Protein AF-0000000068948670 (afdb_homodimer)

Solvent-accessible surface area (backbone atoms only — not comparable to full-atom values): 23438 Å² total; per-residue (Å²): 122,78,66,59,39,59,61,48,77,44,79,46,78,51,94,93,46,71,38,51,23,45,33,16,31,15,79,63,49,77,49,76,53,38,42,29,32,40,40,34,37,46,57,29,36,70,20,63,66,50,49,35,51,35,33,51,48,3,68,47,53,24,38,22,39,30,56,39,81,49,37,90,84,42,66,81,41,65,45,60,82,52,69,70,34,36,55,48,20,53,52,51,56,72,67,54,55,67,70,59,45,52,52,51,49,46,49,49,49,52,50,48,29,69,75,38,42,29,58,37,34,30,23,38,11,32,32,57,10,4,27,50,13,50,49,34,28,31,69,64,64,38,47,26,22,33,21,30,45,32,50,65,40,61,81,48,45,76,45,42,78,52,44,83,47,32,33,41,38,40,38,26,61,59,13,80,88,51,42,71,67,40,53,49,47,46,53,59,47,43,58,90,45,70,65,56,44,78,46,72,33,77,86,16,27,61,57,19,68,38,57,89,43,92,40,39,24,55,65,52,30,28,28,50,51,9,51,47,33,37,49,48,51,72,64,87,124,77,65,58,37,58,61,48,76,44,79,46,79,53,96,93,48,72,38,50,24,44,33,16,31,14,79,66,48,77,48,76,54,36,42,28,33,41,39,34,36,44,57,32,37,71,17,66,67,51,50,35,52,34,33,52,48,3,67,48,53,25,38,23,38,29,54,40,82,50,38,90,86,42,66,81,41,64,44,60,84,53,71,69,35,35,56,48,19,52,52,51,56,70,67,56,56,66,69,60,45,52,52,50,50,46,48,49,49,52,51,48,30,69,76,40,42,29,59,37,34,28,24,37,12,32,31,57,10,4,28,50,13,52,48,34,29,30,70,63,64,38,49,24,22,32,21,30,46,33,50,64,40,61,79,47,45,74,47,43,78,52,44,84,47,32,33,42,39,39,39,26,63,59,14,80,86,51,40,73,66,40,54,49,47,46,52,60,48,42,59,90,46,71,66,56,44,78,47,71,33,76,87,16,26,63,57,19,71,38,58,89,42,93,40,39,23,54,65,52,30,27,26,50,51,9,49,47,34,38,49,47,50,70,64,87

Foldseek 3Di:
DPLFFPKDWDWQQDPVGIAIKIKGAASVGFDAQAEAEEEEEALFWCAPQVNVVCRVVNPVGHIYIYTGLLCVPDGRGGAACDDPSVVVSVVSLVVGDLVVSLVVSLSRLVVSCVVRNHDFYAYEYAACSLLSRLLNQLVVSGQEYEREQHAPVLVVLVSLVSHQHAYAYEEECAAPSQHPVSLVSNCVSNPPRPNYHYDYHDQAYRPCLGPSDPRPDVVSNVVSVVVVVVSVVVRD/DPLFFPKDWDWQQDPVGIAIKIKGAASVAFDAQAEAEEEEEALFWCAPQVNVVCRVVNPVGHTYIYTGLLCVPDGRGGAACDDPSVVVSVVSLVVGDLVVSLVVSLSRLVVSCVVRNHDFYAYEYAACSLLSRLLNQLVVSGQEYEREQHAPVLVVLVSLVSGQHAYAYEEECAAPSQHPVSLVSNCVSNPPRPNYHYDYHDQAYRPCLGPSDPRPDPVSNVVSVVVVVVSVVVRD

Secondary structure (DSSP, 8-state):
-----EEEEEEEEETTEEEEEEEEE-TT-PPTT--EEEEE--TTBS-HHHHHHHHHHHHTT-EEEEE-TTTTTSTT-B--SSHHHHHHHHHHHHH--HHHHHHHHHHHHHHHHHHH--SSEEEEEETHHHHHHHHHHHTT--SEEEEES-TTGGG-GGGGGG--S-EEEEEETT-TTS-HHHHHHHHHHHTT-TTEEEEEETT--TTTT-TTSTT--HHHHHHHHHHHHHHHHHH-/-----EEEEEEEEETTEEEEEEEEE-TT-PPTT--EEEEE--TTBS-HHHHHHHHHHHHTT-EEEEE-TTTTTSTT-B--SSHHHHHHHHHHHHH--HHHHHHHHHHHHHHHHHHH--SSEEEEEETHHHHHHHHHHHTT--SEEEEES-TTGGG-GGGGGG--S-EEEEEETT-TTS-HHHHHHHHHHHTT-TTEEEEEETT--TTTT-TTSTT--HHHHHHHHHHHHHHHHHH-

InterPro domains:
  IPR002925 Dienelactone hydrolase [PF01738] (19-235)
  IPR029058 Alpha/Beta hydrolase fold [G3DSA:3.40.50.1820] (7-234)
  IPR029058 Alpha/Beta hydrolase fold [SSF53474] (7-234)
  IPR051049 Dienelactone hydrolase-like enzyme [PTHR46623] (8-234)

Radius of gyration: 22.26 Å; Cα contacts (8 Å, |Δi|>4): 1133; chains: 2; bounding box: 42×66×53 Å

Sequence (472 aa):
MTAIPDSQWIRVDTAAGSFDAYLSLPPAGVQPGAPGIVLLQEIFGVNEHIRAVADQYAADGYAVLAPDVFWRQAPRVQLGYEGDDMARGMALRKAVDVTAALDDIAATVQVLRQHTGAGKVAAVGYCFGGLLSYLSAARGLVDAAVPYYGGGIQNQLQEAANIRVPVQFHYGALDAHIPPEAVQGVRDAMAGKPGSEIYVYQGADHGFNCWARGSYHQPSAALAHGRALVFLSEALMTAIPDSQWIRVDTAAGSFDAYLSLPPAGVQPGAPGIVLLQEIFGVNEHIRAVADQYAADGYAVLAPDVFWRQAPRVQLGYEGDDMARGMALRKAVDVTAALDDIAATVQVLRQHTGAGKVAAVGYCFGGLLSYLSAARGLVDAAVPYYGGGIQNQLQEAANIRVPVQFHYGALDAHIPPEAVQGVRDAMAGKPGSEIYVYQGADHGFNCWARGSYHQPSAALAHGRALVFLSEAL

Organism: Cupriavidus necator (strain ATCC 17699 / DSM 428 / KCTC 22496 / NCIMB 10442 / H16 / Stanier 337) (NCBI:txid381666)

pLDDT: mean 96.25, std 7.57, range [29.34, 99.0]

Nearest PDB structures (foldseek):
  1ggv-assembly1_A  TM=9.373E-01  e=2.024E-24  Pseudomonas putida
  1zi9-assembly1_A  TM=9.359E-01  e=4.806E-24  Pseudomonas putida
  1zix-assembly1_A  TM=9.368E-01  e=6.961E-24  Pseudomonas putida
  4u2g-assembly1_A  TM=9.378E-01  e=8.231E-23  Pseudomonas knackmussii
  4u2e-assembly1_A  TM=9.375E-01  e=1.349E-22  Pseudomonas knackmussii

Structure (mmCIF, N/CA/C/O backbone):
data_AF-0000000068948670-model_v1
#
loop_
_entity.id
_entity.type
_entity.pdbx_description
1 polymer 'Dienelactone hydrolase family protein'
#
loop_
_atom_site.group_PDB
_atom_site.id
_atom_site.type_symbol
_atom_site.label_atom_id
_atom_site.label_alt_id
_atom_site.label_comp_id
_atom_site.label_asym_id
_atom_site.label_entity_id
_atom_site.label_seq_id
_atom_site.pdbx_PDB_ins_code
_atom_site.Cartn_x
_atom_site.Cartn_y
_atom_site.Cartn_z
_atom_site.occupancy
_atom_site.B_iso_or_equiv
_atom_site.auth_seq_id
_atom_site.auth_comp_id
_atom_site.auth_asym_id
_atom_site.auth_atom_id
_atom_site.pdbx_PDB_model_num
ATOM 1 N N . MET A 1 1 ? 5.758 -14.031 14.469 1 29.34 1 MET A N 1
ATOM 2 C CA . MET A 1 1 ? 5.523 -12.609 14.719 1 29.34 1 MET A CA 1
ATOM 3 C C . MET A 1 1 ? 5.242 -11.867 13.414 1 29.34 1 MET A C 1
ATOM 5 O O . MET A 1 1 ? 6.02 -11.969 12.461 1 29.34 1 MET A O 1
ATOM 9 N N . THR A 1 2 ? 4.059 -11.719 13.031 1 41.28 2 THR A N 1
ATOM 10 C CA . THR A 1 2 ? 3.709 -11.047 11.789 1 41.28 2 THR A CA 1
ATOM 11 C C . THR A 1 2 ? 4.684 -9.906 11.5 1 41.28 2 THR A C 1
ATOM 13 O O . THR A 1 2 ? 4.977 -9.094 12.375 1 41.28 2 THR A O 1
ATOM 16 N N . ALA A 1 3 ? 5.621 -10.102 10.648 1 48.97 3 ALA A N 1
ATOM 17 C CA . ALA A 1 3 ? 6.699 -9.148 10.391 1 48.97 3 ALA A CA 1
ATOM 18 C C . ALA A 1 3 ? 6.168 -7.719 10.336 1 48.97 3 ALA A C 1
ATOM 20 O O . ALA A 1 3 ? 5.668 -7.27 9.305 1 48.97 3 ALA A O 1
ATOM 21 N N . ILE A 1 4 ? 5.535 -7.293 11.484 1 60.22 4 ILE A N 1
ATOM 22 C CA . ILE A 1 4 ? 5.074 -5.949 11.805 1 60.22 4 ILE A CA 1
ATOM 23 C C . ILE A 1 4 ? 6.25 -4.977 11.773 1 60.22 4 ILE A C 1
ATOM 25 O O . ILE A 1 4 ? 7.336 -5.293 12.273 1 60.22 4 ILE A O 1
ATOM 29 N N . PRO A 1 5 ? 6.074 -3.941 10.922 1 70.56 5 PRO A N 1
ATOM 30 C CA . PRO A 1 5 ? 7.094 -2.896 11.031 1 70.56 5 PRO A CA 1
ATOM 31 C C . PRO A 1 5 ? 7.543 -2.654 12.477 1 70.56 5 PRO A C 1
ATOM 33 O O . PRO A 1 5 ? 6.77 -2.879 13.406 1 70.56 5 PRO A O 1
ATOM 36 N N . ASP A 1 6 ? 8.82 -2.566 12.648 1 86.5 6 ASP A N 1
ATOM 37 C CA . ASP A 1 6 ? 9.375 -2.121 13.93 1 86.5 6 ASP A CA 1
ATOM 38 C C . ASP A 1 6 ? 8.898 -0.709 14.266 1 86.5 6 ASP A C 1
ATOM 40 O O . ASP A 1 6 ? 9.352 0.264 13.656 1 86.5 6 ASP A O 1
ATOM 44 N N . SER A 1 7 ? 7.895 -0.679 15.18 1 94.69 7 SER A N 1
ATOM 45 C CA . SER A 1 7 ? 7.309 0.62 15.492 1 94.69 7 SER A CA 1
ATOM 46 C C . SER A 1 7 ? 7.422 0.934 16.984 1 94.69 7 SER A C 1
ATOM 48 O O . SER A 1 7 ? 7.379 0.029 17.812 1 94.69 7 SER A O 1
ATOM 50 N N . GLN A 1 8 ? 7.738 2.172 17.312 1 96.38 8 GLN A N 1
ATOM 51 C CA . GLN A 1 8 ? 7.84 2.635 18.703 1 96.38 8 GLN A CA 1
ATOM 52 C C . GLN A 1 8 ? 7.605 4.141 18.797 1 96.38 8 GLN A C 1
ATOM 54 O O . GLN A 1 8 ? 7.781 4.863 17.812 1 96.38 8 GLN A O 1
ATOM 59 N N . TRP A 1 9 ? 7.176 4.578 19.984 1 97.88 9 TRP A N 1
ATOM 60 C CA . TRP A 1 9 ? 7.176 6.012 20.266 1 97.88 9 TRP A CA 1
ATOM 61 C C . TRP A 1 9 ? 8.586 6.504 20.594 1 97.88 9 TRP A C 1
ATOM 63 O O . TRP A 1 9 ? 9.328 5.84 21.312 1 97.88 9 TRP A O 1
ATOM 73 N N . ILE A 1 10 ? 8.938 7.621 20.031 1 98.06 10 ILE A N 1
ATOM 74 C CA . ILE A 1 10 ? 10.195 8.273 20.375 1 98.06 10 ILE A CA 1
ATOM 75 C C . ILE A 1 10 ? 9.938 9.719 20.781 1 98.06 10 ILE A C 1
ATOM 77 O O . ILE A 1 10 ? 8.836 10.234 20.594 1 98.06 10 ILE A O 1
ATOM 81 N N . ARG A 1 11 ? 10.961 10.367 21.359 1 97.88 11 ARG A N 1
ATOM 82 C CA . ARG A 1 11 ? 10.844 11.75 21.797 1 97.88 11 ARG A CA 1
ATOM 83 C C . ARG A 1 11 ? 11.477 12.703 20.781 1 97.88 11 ARG A C 1
ATOM 85 O O . ARG A 1 11 ? 12.562 12.43 20.266 1 97.88 11 ARG A O 1
ATOM 92 N N . VAL A 1 12 ? 10.789 13.711 20.453 1 98.5 12 VAL A N 1
ATOM 93 C CA . VAL A 1 12 ? 11.312 14.812 19.656 1 98.5 12 VAL A CA 1
ATOM 94 C C . VAL A 1 12 ? 11.539 16.031 20.547 1 98.5 12 VAL A C 1
ATOM 96 O O . VAL A 1 12 ? 10.586 16.562 21.141 1 98.5 12 VAL A O 1
ATOM 99 N N . ASP A 1 13 ? 12.75 16.484 20.625 1 97.12 13 ASP A N 1
ATOM 100 C CA . ASP A 1 13 ? 13.102 17.625 21.484 1 97.12 13 ASP A CA 1
ATOM 101 C C . ASP A 1 13 ? 13.211 18.906 20.672 1 97.12 13 ASP A C 1
ATOM 103 O O . ASP A 1 13 ? 13.852 18.922 19.609 1 97.12 13 ASP A O 1
ATOM 107 N N . THR A 1 14 ? 12.508 19.906 21.156 1 95.5 14 THR A N 1
ATOM 108 C CA . THR A 1 14 ? 12.617 21.25 20.562 1 95.5 14 THR A CA 1
ATOM 109 C C . THR A 1 14 ? 12.844 22.297 21.641 1 95.5 14 THR A C 1
ATOM 111 O O . THR A 1 14 ? 12.805 21.984 22.844 1 95.5 14 THR A O 1
ATOM 114 N N . ALA A 1 15 ? 13.109 23.547 21.266 1 93.5 15 ALA A N 1
ATOM 115 C CA . ALA A 1 15 ? 13.258 24.656 22.219 1 93.5 15 ALA A CA 1
ATOM 116 C C . ALA A 1 15 ? 11.945 24.938 22.938 1 93.5 15 ALA A C 1
ATOM 118 O O . ALA A 1 15 ? 11.945 25.375 24.094 1 93.5 15 ALA A O 1
ATOM 119 N N . ALA A 1 16 ? 10.891 24.656 22.281 1 94.25 16 ALA A N 1
ATOM 120 C CA . ALA A 1 16 ? 9.57 24.953 22.828 1 94.25 16 ALA A CA 1
ATOM 121 C C . ALA A 1 16 ? 9.078 23.828 23.734 1 94.25 16 ALA A C 1
ATOM 123 O O . ALA A 1 16 ? 8.039 23.953 24.391 1 94.25 16 ALA A O 1
ATOM 124 N N . GLY A 1 17 ? 9.828 22.719 23.828 1 96.06 17 GLY A N 1
ATOM 125 C CA . GLY A 1 17 ? 9.43 21.547 24.594 1 96.06 17 GLY A CA 1
ATOM 126 C C . GLY A 1 17 ? 9.648 20.25 23.828 1 96.06 17 GLY A C 1
ATOM 127 O O . GLY A 1 17 ? 10.188 20.25 22.734 1 96.06 17 GLY A O 1
ATOM 128 N N . SER A 1 18 ? 9.273 19.141 24.516 1 97.88 18 SER A N 1
ATOM 129 C CA . SER A 1 18 ? 9.43 17.828 23.922 1 97.88 18 SER A CA 1
ATOM 130 C C . SER A 1 18 ? 8.078 17.156 23.703 1 97.88 18 SER A C 1
ATOM 132 O O . SER A 1 18 ? 7.145 17.359 24.484 1 97.88 18 SER A O 1
ATOM 134 N N . PHE A 1 19 ? 8.016 16.453 22.641 1 98.69 19 PHE A N 1
ATOM 135 C CA . PHE A 1 19 ? 6.789 15.727 22.375 1 98.69 19 PHE A CA 1
ATOM 136 C C . PHE A 1 19 ? 7.094 14.352 21.781 1 98.69 19 PHE A C 1
ATOM 138 O O . PHE A 1 19 ? 8.219 14.078 21.375 1 98.69 19 PHE A O 1
ATOM 145 N N . ASP A 1 20 ? 6.137 13.477 21.844 1 98.75 20 ASP A N 1
ATOM 146 C CA . ASP A 1 20 ? 6.277 12.117 21.328 1 98.75 20 ASP A CA 1
ATOM 147 C C . ASP A 1 20 ? 5.898 12.039 19.859 1 98.75 20 ASP A C 1
ATOM 149 O O . ASP A 1 20 ? 5.082 12.836 19.375 1 98.75 20 ASP A O 1
ATOM 153 N N . ALA A 1 21 ? 6.531 11.156 19.172 1 98.81 21 ALA A N 1
ATOM 154 C CA . ALA A 1 21 ? 6.223 10.82 17.781 1 98.81 21 ALA A CA 1
ATOM 155 C C . ALA A 1 21 ? 6.281 9.312 17.562 1 98.81 21 ALA A C 1
ATOM 157 O O . ALA A 1 21 ? 7.133 8.625 18.125 1 98.81 21 ALA A O 1
ATOM 158 N N . TYR A 1 22 ? 5.332 8.773 16.859 1 98.62 22 TYR A N 1
ATOM 159 C CA . TYR A 1 22 ? 5.281 7.355 16.531 1 98.62 22 TYR A CA 1
ATOM 160 C C . TYR A 1 22 ? 6.184 7.031 15.344 1 98.62 22 TYR A C 1
ATOM 162 O O . TYR A 1 22 ? 5.934 7.488 14.227 1 98.62 22 TYR A O 1
ATOM 170 N N . LEU A 1 23 ? 7.246 6.293 15.57 1 97.75 23 LEU A N 1
ATOM 171 C CA . LEU A 1 23 ? 8.203 5.875 14.555 1 97.75 23 LEU A CA 1
ATOM 172 C C . LEU A 1 23 ? 7.883 4.473 14.047 1 97.75 23 LEU A C 1
ATOM 174 O O . LEU A 1 23 ? 7.695 3.549 14.844 1 97.75 23 LEU A O 1
ATOM 178 N N . SER A 1 24 ? 7.711 4.309 12.797 1 96.88 24 SER A N 1
ATOM 179 C CA . SER A 1 24 ? 7.582 3.012 12.141 1 96.88 24 SER A CA 1
ATOM 180 C C . SER A 1 24 ? 8.688 2.801 11.109 1 96.88 24 SER A C 1
ATOM 182 O O . SER A 1 24 ? 8.82 3.584 10.164 1 96.88 24 SER A O 1
ATOM 184 N N . LEU A 1 25 ? 9.477 1.793 11.273 1 96.19 25 LEU A N 1
ATOM 185 C CA . LEU A 1 25 ? 10.625 1.535 10.414 1 96.19 25 LEU A CA 1
ATOM 186 C C . LEU A 1 25 ? 10.344 0.376 9.461 1 96.19 25 LEU A C 1
ATOM 188 O O . LEU A 1 25 ? 9.586 -0.537 9.805 1 96.19 25 LEU A O 1
ATOM 192 N N . PRO A 1 26 ? 10.953 0.432 8.227 1 94.94 26 PRO A N 1
ATOM 193 C CA . PRO A 1 26 ? 10.75 -0.648 7.258 1 94.94 26 PRO A CA 1
ATOM 194 C C . PRO A 1 26 ? 11.289 -1.99 7.746 1 94.94 26 PRO A C 1
ATOM 196 O O . PRO A 1 26 ? 12.289 -2.029 8.469 1 94.94 26 PRO A O 1
ATOM 199 N N . PRO A 1 27 ? 10.68 -3.072 7.297 1 93.81 27 PRO A N 1
ATOM 200 C CA . PRO A 1 27 ? 11.133 -4.398 7.719 1 93.81 27 PRO A CA 1
ATOM 201 C C . PRO A 1 27 ? 12.562 -4.699 7.27 1 93.81 27 PRO A C 1
ATOM 203 O O . PRO A 1 27 ? 13.281 -5.453 7.934 1 93.81 27 PRO A O 1
ATOM 206 N N . ALA A 1 28 ? 13 -4.113 6.141 1 92.12 28 ALA A N 1
ATOM 207 C CA . ALA A 1 28 ? 14.352 -4.34 5.625 1 92.12 28 ALA A CA 1
ATOM 208 C C . ALA A 1 28 ? 15.375 -3.502 6.387 1 92.12 28 ALA A C 1
ATOM 210 O O . ALA A 1 28 ? 16.578 -3.578 6.113 1 92.12 28 ALA A O 1
ATOM 211 N N . GLY A 1 29 ? 14.891 -2.719 7.371 1 90.88 29 GLY A N 1
ATOM 212 C CA . GLY A 1 29 ? 15.766 -1.749 8.023 1 90.88 29 GLY A CA 1
ATOM 213 C C . GLY A 1 29 ? 15.891 -0.449 7.246 1 90.88 29 GLY A C 1
ATOM 214 O O . GLY A 1 29 ? 15.289 -0.293 6.184 1 90.88 29 GLY A O 1
ATOM 215 N N . VAL A 1 30 ? 16.578 0.47 7.883 1 88.56 30 VAL A N 1
ATOM 216 C CA . VAL A 1 30 ? 16.734 1.775 7.254 1 88.56 30 VAL A CA 1
ATOM 217 C C . VAL A 1 30 ? 17.984 1.76 6.359 1 88.56 30 VAL A C 1
ATOM 219 O O . VAL A 1 30 ? 19.016 1.207 6.73 1 88.56 30 VAL A O 1
ATOM 222 N N . GLN A 1 31 ? 17.781 2.125 5.156 1 83.31 31 GLN A N 1
ATOM 223 C CA . GLN A 1 31 ? 18.891 2.299 4.23 1 83.31 31 GLN A CA 1
ATOM 224 C C . GLN A 1 31 ? 19.281 3.771 4.094 1 83.31 31 GLN A C 1
ATOM 226 O O . GLN A 1 31 ? 18.406 4.633 3.959 1 83.31 31 GLN A O 1
ATOM 231 N N . PRO A 1 32 ? 20.516 4.031 4.18 1 83.69 32 PRO A N 1
ATOM 232 C CA . PRO A 1 32 ? 20.922 5.43 4.012 1 83.69 32 PRO A CA 1
ATOM 233 C C . PRO A 1 32 ? 20.422 6.035 2.703 1 83.69 32 PRO A C 1
ATOM 235 O O . PRO A 1 32 ? 20.453 5.379 1.66 1 83.69 32 PRO A O 1
ATOM 238 N N . GLY A 1 33 ? 19.891 7.223 2.826 1 88.75 33 GLY A N 1
ATOM 239 C CA . GLY A 1 33 ? 19.422 7.926 1.642 1 88.75 33 GLY A CA 1
ATOM 240 C C . GLY A 1 33 ? 18 7.574 1.255 1 88.75 33 GLY A C 1
ATOM 241 O O . GLY A 1 33 ? 17.406 8.211 0.381 1 88.75 33 GLY A O 1
ATOM 242 N N . ALA A 1 34 ? 17.469 6.473 1.897 1 89.62 34 ALA A N 1
ATOM 243 C CA . ALA A 1 34 ? 16.094 6.102 1.595 1 89.62 34 ALA A CA 1
ATOM 244 C C . ALA A 1 34 ? 15.117 7.203 2.021 1 89.62 34 ALA A C 1
ATOM 246 O O . ALA A 1 34 ? 15.383 7.934 2.979 1 89.62 34 ALA A O 1
ATOM 247 N N . PRO A 1 35 ? 14.102 7.398 1.278 1 93.75 35 PRO A N 1
ATOM 248 C CA . PRO A 1 35 ? 13.164 8.469 1.614 1 93.75 35 PRO A CA 1
ATOM 249 C C . PRO A 1 35 ? 12.406 8.203 2.91 1 93.75 35 PRO A C 1
ATOM 251 O O . PRO A 1 35 ? 12.281 7.051 3.334 1 93.75 35 PRO A O 1
ATOM 254 N N . GLY A 1 36 ? 11.961 9.234 3.543 1 97.5 36 GLY A N 1
ATOM 255 C CA . GLY A 1 36 ? 11.125 9.156 4.73 1 97.5 36 GLY A CA 1
ATOM 256 C C . GLY A 1 36 ? 9.797 9.875 4.578 1 97.5 36 GLY A C 1
ATOM 257 O O . GLY A 1 36 ? 9.586 10.594 3.598 1 97.5 36 GLY A O 1
ATOM 258 N N . ILE A 1 37 ? 8.883 9.617 5.508 1 98.75 37 ILE A N 1
ATOM 259 C CA . ILE A 1 37 ? 7.57 10.258 5.535 1 98.75 37 ILE A CA 1
ATOM 260 C C . ILE A 1 37 ? 7.285 10.805 6.93 1 98.75 37 ILE A C 1
ATOM 262 O O . ILE A 1 37 ? 7.426 10.086 7.926 1 98.75 37 ILE A O 1
ATOM 266 N N . VAL A 1 38 ? 7.02 12.055 6.996 1 98.94 38 VAL A N 1
ATOM 267 C CA . VAL A 1 38 ? 6.332 12.594 8.164 1 98.94 38 VAL A CA 1
ATOM 268 C C . VAL A 1 38 ? 4.82 12.477 7.969 1 98.94 38 VAL A C 1
ATOM 270 O O . VAL A 1 38 ? 4.258 13.062 7.043 1 98.94 38 VAL A O 1
ATOM 273 N N . LEU A 1 39 ? 4.191 11.656 8.828 1 98.94 39 LEU A N 1
ATOM 274 C CA . LEU A 1 39 ? 2.764 11.383 8.719 1 98.94 39 LEU A CA 1
ATOM 275 C C . LEU A 1 39 ? 1.969 12.242 9.695 1 98.94 39 LEU A C 1
ATOM 277 O O . LEU A 1 39 ? 2.232 12.227 10.898 1 98.94 39 LEU A O 1
ATOM 281 N N . LEU A 1 40 ? 1.006 12.984 9.125 1 98.94 40 LEU A N 1
ATOM 282 C CA . LEU A 1 40 ? 0.313 13.992 9.922 1 98.94 40 LEU A CA 1
ATOM 283 C C . LEU A 1 40 ? -1.138 13.586 10.164 1 98.94 40 LEU A C 1
ATOM 285 O O . LEU A 1 40 ? -1.885 13.344 9.219 1 98.94 40 LEU A O 1
ATOM 289 N N . GLN A 1 41 ? -1.554 13.594 11.367 1 98.88 41 GLN A N 1
ATOM 290 C CA . GLN A 1 41 ? -2.799 13.047 11.898 1 98.88 41 GLN A CA 1
ATOM 291 C C . GLN A 1 41 ? -3.996 13.883 11.453 1 98.88 41 GLN A C 1
ATOM 293 O O . GLN A 1 41 ? -3.836 15.016 10.992 1 98.88 41 GLN A O 1
ATOM 298 N N . GLU A 1 42 ? -5.199 13.242 11.617 1 98.62 42 GLU A N 1
ATOM 299 C CA . GLU A 1 42 ? -6.449 13.992 11.68 1 98.62 42 GLU A CA 1
ATOM 300 C C . GLU A 1 42 ? -6.609 14.68 13.031 1 98.62 42 GLU A C 1
ATOM 302 O O . GLU A 1 42 ? -5.629 14.891 13.75 1 98.62 42 GLU A O 1
ATOM 307 N N . ILE A 1 43 ? -7.926 15.094 13.406 1 98.75 43 ILE A N 1
ATOM 308 C CA . ILE A 1 43 ? -8.148 15.812 14.648 1 98.75 43 ILE A CA 1
ATOM 309 C C . ILE A 1 43 ? -8.352 14.82 15.797 1 98.75 43 ILE A C 1
ATOM 311 O O . ILE A 1 43 ? -8.852 15.188 16.859 1 98.75 43 ILE A O 1
ATOM 315 N N . PHE A 1 44 ? -7.977 13.547 15.602 1 98.75 44 PHE A N 1
ATOM 316 C CA . PHE A 1 44 ? -8.289 12.508 16.578 1 98.75 44 PHE A CA 1
ATOM 317 C C . PHE A 1 44 ? -7.012 11.969 17.219 1 98.75 44 PHE A C 1
ATOM 319 O O . PHE A 1 44 ? -7.059 11.008 18 1 98.75 44 PHE A O 1
ATOM 326 N N . GLY A 1 45 ? -5.832 12.57 16.906 1 98.69 45 GLY A N 1
ATOM 327 C CA . GLY A 1 45 ? -4.559 12.141 17.469 1 98.69 45 GLY A CA 1
ATOM 328 C C . GLY A 1 45 ? -3.867 11.086 16.625 1 98.69 45 GLY A C 1
ATOM 329 O O . GLY A 1 45 ? -4.355 10.719 15.555 1 98.69 45 GLY A O 1
ATOM 330 N N . VAL A 1 46 ? -2.678 10.695 17.078 1 98.62 46 VAL A N 1
ATOM 331 C CA . VAL A 1 46 ? -1.985 9.555 16.484 1 98.62 46 VAL A CA 1
ATOM 332 C C . VAL A 1 46 ? -2.602 8.25 17 1 98.62 46 VAL A C 1
ATOM 334 O O . VAL A 1 46 ? -1.938 7.473 17.688 1 98.62 46 VAL A O 1
ATOM 337 N N . ASN A 1 47 ? -3.869 8.094 16.625 1 98.06 47 ASN A N 1
ATOM 338 C CA . ASN A 1 47 ? -4.648 6.961 17.125 1 98.06 47 ASN A CA 1
ATOM 339 C C . ASN A 1 47 ? -4.336 5.684 16.344 1 98.06 47 ASN A C 1
ATOM 341 O O . ASN A 1 47 ? -3.379 5.641 15.57 1 98.06 47 ASN A O 1
ATOM 345 N N . GLU A 1 48 ? -5.098 4.641 16.625 1 96.31 48 GLU A N 1
ATOM 346 C CA . GLU A 1 48 ? -4.836 3.322 16.062 1 96.31 48 GLU A CA 1
ATOM 347 C C . GLU A 1 48 ? -4.766 3.381 14.539 1 96.31 48 GLU A C 1
ATOM 349 O O . GLU A 1 48 ? -3.891 2.762 13.93 1 96.31 48 GLU A O 1
ATOM 354 N N . HIS A 1 49 ? -5.676 4.121 13.883 1 96.94 49 HIS A N 1
ATOM 355 C CA . HIS A 1 49 ? -5.699 4.199 12.422 1 96.94 49 HIS A CA 1
ATOM 356 C C . HIS A 1 49 ? -4.441 4.871 11.891 1 96.94 49 HIS A C 1
ATOM 358 O O . HIS A 1 49 ? -3.814 4.371 10.953 1 96.94 49 HIS A O 1
ATOM 364 N N . ILE A 1 50 ? -4.039 5.965 12.469 1 98.25 50 ILE A N 1
ATOM 365 C CA . ILE A 1 50 ? -2.859 6.684 12 1 98.25 50 ILE A CA 1
ATOM 366 C C . ILE A 1 50 ? -1.617 5.812 12.188 1 98.25 50 ILE A C 1
ATOM 368 O O . ILE A 1 50 ? -0.74 5.781 11.32 1 98.25 50 ILE A O 1
ATOM 372 N N . ARG A 1 51 ? -1.532 5.094 13.297 1 97.38 51 ARG A N 1
ATOM 373 C CA . ARG A 1 51 ? -0.398 4.199 13.508 1 97.38 51 ARG A CA 1
ATOM 374 C C . ARG A 1 51 ? -0.396 3.064 12.492 1 97.38 51 ARG A C 1
ATOM 376 O O . ARG A 1 51 ? 0.66 2.68 11.984 1 97.38 51 ARG A O 1
ATOM 383 N N . ALA A 1 52 ? -1.559 2.582 12.172 1 96.12 52 ALA A N 1
ATOM 384 C CA . ALA A 1 52 ? -1.652 1.544 11.148 1 96.12 52 ALA A CA 1
ATOM 385 C C . ALA A 1 52 ? -1.21 2.072 9.789 1 96.12 52 ALA A C 1
ATOM 387 O O . ALA A 1 52 ? -0.566 1.355 9.016 1 96.12 52 ALA A O 1
ATOM 388 N N . VAL A 1 53 ? -1.579 3.316 9.484 1 97.62 53 VAL A N 1
ATOM 389 C CA . VAL A 1 53 ? -1.172 3.939 8.227 1 97.62 53 VAL A CA 1
ATOM 390 C C . VAL A 1 53 ? 0.346 4.105 8.203 1 97.62 53 VAL A C 1
ATOM 392 O O . VAL A 1 53 ? 0.986 3.85 7.176 1 97.62 53 VAL A O 1
ATOM 395 N N . ALA A 1 54 ? 0.912 4.484 9.312 1 97.81 54 ALA A N 1
ATOM 396 C CA . ALA A 1 54 ? 2.367 4.574 9.398 1 97.81 54 ALA A CA 1
ATOM 397 C C . ALA A 1 54 ? 3.016 3.227 9.094 1 97.81 54 ALA A C 1
ATOM 399 O O . ALA A 1 54 ? 3.969 3.15 8.312 1 97.81 54 ALA A O 1
ATOM 400 N N . ASP A 1 55 ? 2.486 2.215 9.688 1 96.38 55 ASP A N 1
ATOM 401 C CA . ASP A 1 55 ? 3.021 0.871 9.5 1 96.38 55 ASP A CA 1
ATOM 402 C C . ASP A 1 55 ? 2.854 0.416 8.047 1 96.38 55 ASP A C 1
ATOM 404 O O . ASP A 1 55 ? 3.691 -0.318 7.523 1 96.38 55 ASP A O 1
ATOM 408 N N . GLN A 1 56 ? 1.809 0.832 7.488 1 96.19 56 GLN A N 1
ATOM 409 C CA . GLN A 1 56 ? 1.555 0.474 6.098 1 96.19 56 GLN A CA 1
ATOM 410 C C . GLN A 1 56 ? 2.604 1.086 5.172 1 96.19 56 GLN A C 1
ATOM 412 O O . GLN A 1 56 ? 3.145 0.402 4.301 1 96.19 56 GLN A O 1
ATOM 417 N N . TYR A 1 57 ? 2.895 2.365 5.324 1 97.38 57 TYR A N 1
ATOM 418 C CA . TYR A 1 57 ? 3.936 2.998 4.523 1 97.38 57 TYR A CA 1
ATOM 419 C C . TYR A 1 57 ? 5.305 2.408 4.84 1 97.38 57 TYR A C 1
ATOM 421 O O . TYR A 1 57 ? 6.156 2.289 3.957 1 97.38 57 TYR A O 1
ATOM 429 N N . ALA A 1 58 ? 5.527 2.061 6.09 1 96.5 58 ALA A N 1
ATOM 430 C CA . ALA A 1 58 ? 6.785 1.417 6.461 1 96.5 58 ALA A CA 1
ATOM 431 C C . ALA A 1 58 ? 6.941 0.074 5.754 1 96.5 58 ALA A C 1
ATOM 433 O O . ALA A 1 58 ? 8.047 -0.292 5.344 1 96.5 58 ALA A O 1
ATOM 434 N N . ALA A 1 59 ? 5.836 -0.625 5.602 1 95.44 59 ALA A N 1
ATOM 435 C CA . ALA A 1 59 ? 5.863 -1.906 4.898 1 95.44 59 ALA A CA 1
ATOM 436 C C . ALA A 1 59 ? 6.289 -1.728 3.445 1 95.44 59 ALA A C 1
ATOM 438 O O . ALA A 1 59 ? 6.797 -2.662 2.82 1 95.44 59 ALA A O 1
ATOM 439 N N . ASP A 1 60 ? 6.125 -0.534 2.914 1 95.94 60 ASP A N 1
ATOM 440 C CA . ASP A 1 60 ? 6.566 -0.213 1.562 1 95.94 60 ASP A CA 1
ATOM 441 C C . ASP A 1 60 ? 8.008 0.295 1.559 1 95.94 60 ASP A C 1
ATOM 443 O O . ASP A 1 60 ? 8.523 0.715 0.52 1 95.94 60 ASP A O 1
ATOM 447 N N . GLY A 1 61 ? 8.664 0.375 2.682 1 94.88 61 GLY A N 1
ATOM 448 C CA . GLY A 1 61 ? 10.086 0.665 2.752 1 94.88 61 GLY A CA 1
ATOM 449 C C . GLY A 1 61 ? 10.383 2.088 3.188 1 94.88 61 GLY A C 1
ATOM 450 O O . GLY A 1 61 ? 11.539 2.518 3.17 1 94.88 61 GLY A O 1
ATOM 451 N N . TYR A 1 62 ? 9.336 2.828 3.57 1 96.69 62 TYR A N 1
ATOM 452 C CA . TYR A 1 62 ? 9.562 4.188 4.055 1 96.69 62 TYR A CA 1
ATOM 453 C C . TYR A 1 62 ? 9.789 4.195 5.562 1 96.69 62 TYR A C 1
ATOM 455 O O . TYR A 1 62 ? 9.125 3.465 6.301 1 96.69 62 TYR A O 1
ATOM 463 N N . ALA A 1 63 ? 10.742 4.969 6.016 1 96.88 63 ALA A N 1
ATOM 464 C CA . ALA A 1 63 ? 10.75 5.332 7.43 1 96.88 63 ALA A CA 1
ATOM 465 C C . ALA A 1 63 ? 9.711 6.41 7.727 1 96.88 63 ALA A C 1
ATOM 467 O O . ALA A 1 63 ? 9.68 7.449 7.062 1 96.88 63 ALA A O 1
ATOM 468 N N . VAL A 1 64 ? 8.844 6.141 8.727 1 98.06 64 VAL A N 1
ATOM 469 C CA . VAL A 1 64 ? 7.711 7.031 8.953 1 98.06 64 VAL A CA 1
ATOM 470 C C . VAL A 1 64 ? 7.75 7.559 10.383 1 98.06 64 VAL A C 1
ATOM 472 O O . VAL A 1 64 ? 7.988 6.801 11.328 1 98.06 64 VAL A O 1
ATOM 475 N N . LEU A 1 65 ? 7.605 8.828 10.562 1 98.75 65 LEU A N 1
ATOM 476 C CA . LEU A 1 65 ? 7.492 9.453 11.875 1 98.75 65 LEU A CA 1
ATOM 477 C C . LEU A 1 65 ? 6.242 10.32 11.953 1 98.75 65 LEU A C 1
ATOM 479 O O . LEU A 1 65 ? 6.074 11.25 11.164 1 98.75 65 LEU A O 1
ATOM 483 N N . ALA A 1 66 ? 5.324 9.961 12.836 1 98.94 66 ALA A N 1
ATOM 484 C CA . ALA A 1 66 ? 4.074 10.695 13.047 1 98.94 66 ALA A CA 1
ATOM 485 C C . ALA A 1 66 ? 4.109 11.477 14.352 1 98.94 66 ALA A C 1
ATOM 487 O O . ALA A 1 66 ? 3.963 10.906 15.438 1 98.94 66 ALA A O 1
ATOM 488 N N . PRO A 1 67 ? 4.25 12.773 14.273 1 98.94 67 PRO A N 1
ATOM 489 C CA . PRO A 1 67 ? 4.316 13.562 15.5 1 98.94 67 PRO A CA 1
ATOM 490 C C . PRO A 1 67 ? 2.953 13.734 16.172 1 98.94 67 PRO A C 1
ATOM 492 O O . PRO A 1 67 ? 1.933 13.836 15.484 1 98.94 67 PRO A O 1
ATOM 495 N N . ASP A 1 68 ? 2.969 13.789 17.5 1 98.81 68 ASP A N 1
ATOM 496 C CA . ASP A 1 68 ? 1.8 14.18 18.281 1 98.81 68 ASP A CA 1
ATOM 497 C C . ASP A 1 68 ? 1.54 15.68 18.188 1 98.81 68 ASP A C 1
ATOM 499 O O . ASP A 1 68 ? 2.049 16.453 18.984 1 98.81 68 ASP A O 1
ATOM 503 N N . VAL A 1 69 ? 0.661 16.031 17.266 1 98.62 69 VAL A N 1
ATOM 504 C CA . VAL A 1 69 ? 0.421 17.438 16.969 1 98.62 69 VAL A CA 1
ATOM 505 C C . VAL A 1 69 ? -0.259 18.109 18.156 1 98.62 69 VAL A C 1
ATOM 507 O O . VAL A 1 69 ? -0.088 19.297 18.391 1 98.62 69 VAL A O 1
ATOM 510 N N . PHE A 1 70 ? -0.991 17.359 19 1 98.75 70 PHE A N 1
ATOM 511 C CA . PHE A 1 70 ? -1.793 17.922 20.078 1 98.75 70 PHE A CA 1
ATOM 512 C C . PHE A 1 70 ? -1.028 17.875 21.391 1 98.75 70 PHE A C 1
ATOM 514 O O . PHE A 1 70 ? -1.614 18.047 22.469 1 98.75 70 PHE A O 1
ATOM 521 N N . TRP A 1 71 ? 0.252 17.703 21.406 1 98.44 71 TRP A N 1
ATOM 522 C CA . TRP A 1 71 ? 1.042 17.391 22.594 1 98.44 71 TRP A CA 1
ATOM 523 C C . T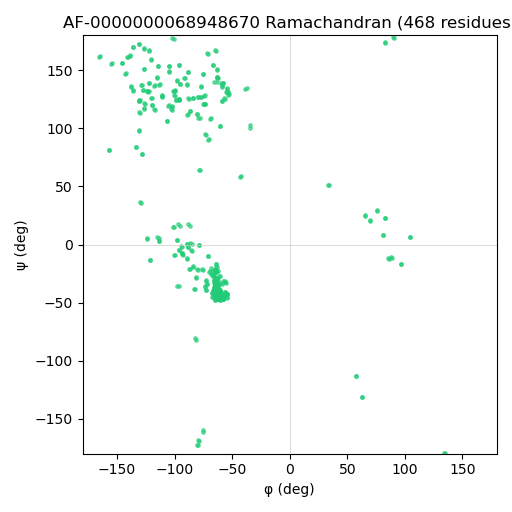RP A 1 71 ? 0.932 18.5 23.641 1 98.44 71 TRP A C 1
ATOM 525 O O . TRP A 1 71 ? 1.023 18.25 24.844 1 98.44 71 TRP A O 1
ATOM 535 N N . ARG A 1 72 ? 0.674 19.75 23.25 1 97.88 72 ARG A N 1
ATOM 536 C CA . ARG A 1 72 ? 0.593 20.859 24.203 1 97.88 72 ARG A CA 1
ATOM 537 C C . ARG A 1 72 ? -0.697 20.781 25 1 97.88 72 ARG A C 1
ATOM 539 O O . ARG A 1 72 ? -0.703 21.094 26.203 1 97.88 72 ARG A O 1
ATOM 546 N N . GLN A 1 73 ? -1.763 20.375 24.406 1 97.75 73 GLN A N 1
ATOM 547 C CA . GLN A 1 73 ? -3.076 20.375 25.031 1 97.75 73 GLN A CA 1
ATOM 548 C C . GLN A 1 73 ? -3.418 19.016 25.625 1 97.75 73 GLN A C 1
ATOM 550 O O . GLN A 1 73 ? -4.062 18.922 26.672 1 97.75 73 GLN A O 1
ATOM 555 N N . ALA A 1 74 ? -2.963 17.953 24.906 1 98.38 74 ALA A N 1
ATOM 556 C CA . ALA A 1 74 ? -3.359 16.609 25.281 1 98.38 74 ALA A CA 1
ATOM 557 C C . ALA A 1 74 ? -2.354 15.578 24.766 1 98.38 74 ALA A C 1
ATOM 559 O O . ALA A 1 74 ? -2.629 14.859 23.797 1 98.38 74 ALA A O 1
ATOM 560 N N . PRO A 1 75 ? -1.272 15.414 25.5 1 98.19 75 PRO A N 1
ATOM 561 C CA . PRO A 1 75 ? -0.216 14.516 25.031 1 98.19 75 PRO A CA 1
ATOM 562 C C . PRO A 1 75 ? -0.722 13.094 24.781 1 98.19 75 PRO A C 1
ATOM 564 O O . PRO A 1 75 ? -1.383 12.508 25.641 1 98.19 75 PRO A O 1
ATOM 567 N N . ARG A 1 76 ? -0.479 12.555 23.547 1 97.75 76 ARG A N 1
ATOM 568 C CA . ARG A 1 76 ? -0.726 11.188 23.125 1 97.75 76 ARG A CA 1
ATOM 569 C C . ARG A 1 76 ? -2.217 10.867 23.125 1 97.75 76 ARG A C 1
ATOM 571 O O . ARG A 1 76 ? -2.611 9.719 23.344 1 97.75 76 ARG A O 1
ATOM 578 N N . VAL A 1 77 ? -2.986 11.93 22.984 1 98.5 77 VAL A N 1
ATOM 579 C CA . VAL A 1 77 ? -4.43 11.719 22.938 1 98.5 77 VAL A CA 1
ATOM 580 C C . VAL A 1 77 ? -4.785 10.789 21.781 1 98.5 77 VAL A C 1
ATOM 582 O O . VAL A 1 77 ? -4.207 10.898 20.703 1 98.5 77 VAL A O 1
ATOM 585 N N . GLN A 1 78 ? -5.688 9.867 21.984 1 98.38 78 GLN A N 1
ATOM 586 C CA . GLN A 1 78 ? -6.277 8.977 20.984 1 98.38 78 GLN A CA 1
ATOM 587 C C . GLN A 1 78 ? -7.801 8.977 21.094 1 98.38 78 GLN A C 1
ATOM 589 O O . GLN A 1 78 ? -8.359 8.562 22.109 1 98.38 78 GLN A O 1
ATOM 594 N N . LEU A 1 79 ? -8.391 9.469 20.094 1 98.62 79 LEU A N 1
ATOM 595 C CA . LEU A 1 79 ? -9.844 9.633 20.094 1 98.62 79 LEU A CA 1
ATOM 596 C C . LEU A 1 79 ? -10.492 8.75 19.047 1 98.62 79 LEU A C 1
ATOM 598 O O . LEU A 1 79 ? -9.844 8.367 18.062 1 98.62 79 LEU A O 1
ATOM 602 N N . GLY A 1 80 ? -11.805 8.344 19.266 1 97.81 80 GLY A N 1
ATOM 603 C CA . GLY A 1 80 ? -12.656 7.773 18.234 1 97.81 80 GLY A CA 1
ATOM 604 C C . GLY A 1 80 ? -13.25 8.812 17.312 1 97.81 80 GLY A C 1
ATOM 605 O O . GLY A 1 80 ? -12.852 9.984 17.328 1 97.81 80 GLY A O 1
ATOM 606 N N . TYR A 1 81 ? -14.172 8.453 16.516 1 97.31 81 TYR A N 1
ATOM 607 C CA . TYR A 1 81 ? -14.539 9.305 15.391 1 97.31 81 TYR A CA 1
ATOM 608 C C . TYR A 1 81 ? -15.953 9.852 15.57 1 97.31 81 TYR A C 1
ATOM 610 O O . TYR A 1 81 ? -16.453 10.562 14.695 1 97.31 81 TYR A O 1
ATOM 618 N N . GLU A 1 82 ? -16.578 9.562 16.656 1 95.88 82 GLU A N 1
ATOM 619 C CA . GLU A 1 82 ? -17.969 9.953 16.828 1 95.88 82 GLU A CA 1
ATOM 620 C C . GLU A 1 82 ? -18.234 10.469 18.25 1 95.88 82 GLU A C 1
ATOM 622 O O . GLU A 1 82 ? -17.391 10.312 19.141 1 95.88 82 GLU A O 1
ATOM 627 N N . GLY A 1 83 ? -19.391 11.195 18.422 1 96.69 83 GLY A N 1
ATOM 628 C CA . GLY A 1 83 ? -19.875 11.602 19.719 1 96.69 83 GLY A CA 1
ATOM 629 C C . GLY A 1 83 ? -18.922 12.547 20.438 1 96.69 83 GLY A C 1
ATOM 630 O O . GLY A 1 83 ? -18.453 13.523 19.859 1 96.69 83 GLY A O 1
ATOM 631 N N . ASP A 1 84 ? -18.656 12.227 21.703 1 97.88 84 ASP A N 1
ATOM 632 C CA . ASP A 1 84 ? -17.828 13.062 22.562 1 97.88 84 ASP A CA 1
ATOM 633 C C . ASP A 1 84 ? -16.406 13.172 22.016 1 97.88 84 ASP A C 1
ATOM 635 O O . ASP A 1 84 ? -15.758 14.203 22.172 1 97.88 84 ASP A O 1
ATOM 639 N N . ASP A 1 85 ? -15.969 12.141 21.453 1 98.19 85 ASP A N 1
ATOM 640 C CA . ASP A 1 85 ? -14.625 12.148 20.891 1 98.19 85 ASP A CA 1
ATOM 641 C C . ASP A 1 85 ? -14.516 13.133 19.719 1 98.19 85 ASP A C 1
ATOM 643 O O . ASP A 1 85 ? -13.516 13.836 19.578 1 98.19 85 ASP A O 1
ATOM 647 N N . MET A 1 86 ? -15.57 13.172 18.875 1 97.25 86 MET A N 1
ATOM 648 C CA . MET A 1 86 ? -15.594 14.148 17.797 1 97.25 86 MET A CA 1
ATOM 649 C C . MET A 1 86 ? -15.555 15.57 18.344 1 97.25 86 MET A C 1
ATOM 651 O O . MET A 1 86 ? -14.789 16.406 17.875 1 97.25 86 MET A O 1
ATOM 655 N N . ALA A 1 87 ? -16.344 15.859 19.328 1 98.12 87 ALA A N 1
ATOM 656 C CA . ALA A 1 87 ? -16.375 17.188 19.938 1 98.12 87 ALA A CA 1
ATOM 657 C C . ALA A 1 87 ? -15.023 17.547 20.547 1 98.12 87 ALA A C 1
ATOM 659 O O . ALA A 1 87 ? -14.555 18.672 20.406 1 98.12 87 ALA A O 1
ATOM 660 N N . ARG A 1 88 ? -14.43 16.609 21.188 1 98.5 88 ARG A N 1
ATOM 661 C CA . ARG A 1 88 ? -13.117 16.828 21.781 1 98.5 88 ARG A CA 1
ATOM 662 C C . ARG A 1 88 ? -12.07 17.094 20.703 1 98.5 88 ARG A C 1
ATOM 664 O O . ARG A 1 88 ? -11.234 17.984 20.859 1 98.5 88 ARG A O 1
ATOM 671 N N . GLY A 1 89 ? -12.094 16.266 19.641 1 98.56 89 GLY A N 1
ATOM 672 C CA . GLY A 1 89 ? -11.195 16.5 18.516 1 98.56 89 GLY A CA 1
ATOM 673 C C . GLY A 1 89 ? -11.312 17.906 17.953 1 98.56 89 GLY A C 1
ATOM 674 O O . GLY A 1 89 ? -10.305 18.562 17.688 1 98.56 89 GLY A O 1
ATOM 675 N N . MET A 1 90 ? -12.562 18.375 17.828 1 98.06 90 MET A N 1
ATOM 676 C CA . MET A 1 90 ? -12.805 19.719 17.281 1 98.06 90 MET A CA 1
ATOM 677 C C . MET A 1 90 ? -12.258 20.781 18.219 1 98.06 90 MET A C 1
ATOM 679 O O . MET A 1 90 ? -11.688 21.781 17.781 1 98.06 90 MET A O 1
ATOM 683 N N . ALA A 1 91 ? -12.398 20.578 19.453 1 98.56 91 ALA A N 1
ATOM 684 C CA . ALA A 1 91 ? -11.883 21.516 20.453 1 98.56 91 ALA A CA 1
ATOM 685 C C . ALA A 1 91 ? -10.352 21.578 20.406 1 98.56 91 ALA A C 1
ATOM 687 O O . ALA A 1 91 ? -9.766 22.656 20.484 1 98.56 91 ALA A O 1
ATOM 688 N N . LEU A 1 92 ? -9.719 20.422 20.281 1 98.69 92 LEU A N 1
ATOM 689 C CA . LEU A 1 92 ? -8.266 20.375 20.188 1 98.69 92 LEU A CA 1
ATOM 690 C C . LEU A 1 92 ? -7.777 21.078 18.922 1 98.69 92 LEU A C 1
ATOM 692 O O . LEU A 1 92 ? -6.809 21.844 18.969 1 98.69 92 LEU A O 1
ATOM 696 N N . ARG A 1 93 ? -8.461 20.828 17.797 1 98.44 93 ARG A N 1
ATOM 697 C CA . ARG A 1 93 ? -8.109 21.484 16.547 1 98.44 93 ARG A CA 1
ATOM 698 C C . ARG A 1 93 ? -8.164 23 16.703 1 98.44 93 ARG A C 1
ATOM 700 O O . ARG A 1 93 ? -7.273 23.703 16.219 1 98.44 93 ARG A O 1
ATOM 707 N N . LYS A 1 94 ? -9.195 23.516 17.359 1 97.56 94 LYS A N 1
ATOM 708 C CA . LYS A 1 94 ? -9.383 24.953 17.531 1 97.56 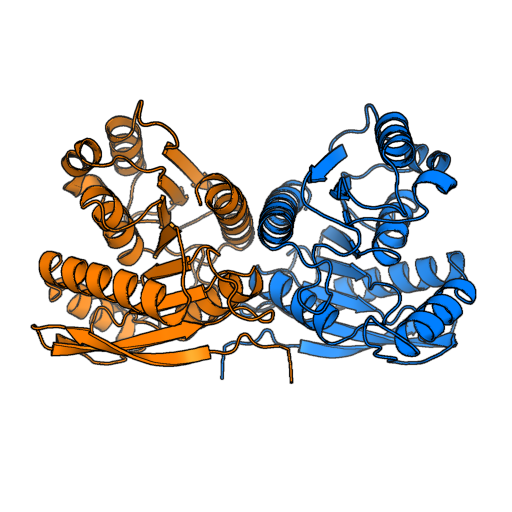94 LYS A CA 1
ATOM 709 C C . LYS A 1 94 ? -8.281 25.547 18.406 1 97.56 94 LYS A C 1
ATOM 711 O O . LYS A 1 94 ? -7.879 26.688 18.219 1 97.56 94 LYS A O 1
ATOM 716 N N . ALA A 1 95 ? -7.75 24.75 19.234 1 98 95 ALA A N 1
ATOM 717 C CA . ALA A 1 95 ? -6.785 25.234 20.219 1 98 95 ALA A CA 1
ATOM 718 C C . ALA A 1 95 ? -5.363 25.188 19.656 1 98 95 ALA A C 1
ATOM 720 O O . ALA A 1 95 ? -4.445 25.766 20.234 1 98 95 ALA A O 1
ATOM 721 N N . VAL A 1 96 ? -5.133 24.547 18.531 1 97.69 96 VAL A N 1
ATOM 722 C CA . VAL A 1 96 ? -3.793 24.391 17.984 1 97.69 96 VAL A CA 1
ATOM 723 C C . VAL A 1 96 ? -3.312 25.719 17.391 1 97.69 96 VAL A C 1
ATOM 725 O O . VAL A 1 96 ? -4.043 26.359 16.641 1 97.69 96 VAL A O 1
ATOM 728 N N . ASP A 1 97 ? -2.152 26.125 17.781 1 97.69 97 ASP A N 1
ATOM 729 C CA . ASP A 1 97 ? -1.412 27.156 17.047 1 97.69 97 ASP A CA 1
ATOM 730 C C . ASP A 1 97 ? -0.719 26.562 15.828 1 97.69 97 ASP A C 1
ATOM 732 O O . ASP A 1 97 ? 0.302 25.875 15.953 1 97.69 97 ASP A O 1
ATOM 736 N N . VAL A 1 98 ? -1.174 26.859 14.617 1 98.12 98 VAL A N 1
ATOM 737 C CA . VAL A 1 98 ? -0.723 26.234 13.375 1 98.12 98 VAL A CA 1
ATOM 738 C C . VAL A 1 98 ? 0.754 26.547 13.148 1 98.12 98 VAL A C 1
ATOM 740 O O . VAL A 1 98 ? 1.516 25.688 12.703 1 98.12 98 VAL A O 1
ATOM 743 N N . THR A 1 99 ? 1.164 27.734 13.469 1 97.88 99 THR A N 1
ATOM 744 C CA . THR A 1 99 ? 2.566 28.109 13.312 1 97.88 99 THR A CA 1
ATOM 745 C C . THR A 1 99 ? 3.455 27.25 14.211 1 97.88 99 THR A C 1
ATOM 747 O O . THR A 1 99 ? 4.48 26.734 13.758 1 97.88 99 THR A O 1
ATOM 750 N N . ALA A 1 100 ? 3.074 27.062 15.43 1 98.19 100 ALA A N 1
ATOM 751 C CA . ALA A 1 100 ? 3.824 26.219 16.359 1 98.19 100 ALA A CA 1
ATOM 752 C C . ALA A 1 100 ? 3.84 24.766 15.883 1 98.19 100 ALA A C 1
ATOM 754 O O . ALA A 1 100 ? 4.852 24.078 16.016 1 98.19 100 ALA A O 1
ATOM 755 N N . ALA A 1 101 ? 2.707 24.359 15.375 1 98.44 101 ALA A N 1
ATOM 756 C CA . ALA A 1 101 ? 2.627 23 14.859 1 98.44 101 ALA A CA 1
ATOM 757 C C . ALA A 1 101 ? 3.602 22.797 13.695 1 98.44 101 ALA A C 1
ATOM 759 O O . ALA A 1 101 ? 4.219 21.734 13.578 1 98.44 101 ALA A O 1
ATOM 760 N N . LEU A 1 102 ? 3.744 23.781 12.797 1 98.75 102 LEU A N 1
ATOM 761 C CA . LEU A 1 102 ? 4.676 23.688 11.68 1 98.75 102 LEU A CA 1
ATOM 762 C C . LEU A 1 102 ? 6.117 23.641 12.172 1 98.75 102 LEU A C 1
ATOM 764 O O . LEU A 1 102 ? 6.957 22.953 11.594 1 98.75 102 LEU A O 1
ATOM 768 N N . ASP A 1 103 ? 6.406 24.344 13.266 1 98.62 103 ASP A N 1
ATOM 769 C CA . ASP A 1 103 ? 7.723 24.219 13.891 1 98.62 103 ASP A CA 1
ATOM 770 C C . ASP A 1 103 ? 7.969 22.812 14.398 1 98.62 103 ASP A C 1
ATOM 772 O O . ASP A 1 103 ? 9.07 22.281 14.266 1 98.62 103 ASP A O 1
ATOM 776 N N . ASP A 1 104 ? 6.973 22.25 15.016 1 98.75 104 ASP A N 1
ATOM 777 C CA . ASP A 1 104 ? 7.074 20.875 15.492 1 98.75 104 ASP A CA 1
ATOM 778 C C . ASP A 1 104 ? 7.32 19.906 14.328 1 98.75 104 ASP A C 1
ATOM 780 O O . ASP A 1 104 ? 8.086 18.953 14.461 1 98.75 104 ASP A O 1
ATOM 784 N N . ILE A 1 105 ? 6.656 20.156 13.172 1 98.81 105 ILE A N 1
ATOM 785 C CA . ILE A 1 105 ? 6.828 19.312 11.992 1 98.81 105 ILE A CA 1
ATOM 786 C C . ILE A 1 105 ? 8.25 19.453 11.453 1 98.81 105 ILE A C 1
ATOM 788 O O . ILE A 1 105 ? 8.875 18.469 11.07 1 98.81 105 ILE A O 1
ATOM 792 N N . ALA A 1 106 ? 8.781 20.672 11.461 1 98.75 106 ALA A N 1
ATOM 793 C CA . ALA A 1 106 ? 10.172 20.875 11.07 1 98.75 106 ALA A CA 1
ATOM 794 C C . ALA A 1 106 ? 11.125 20.062 11.938 1 98.7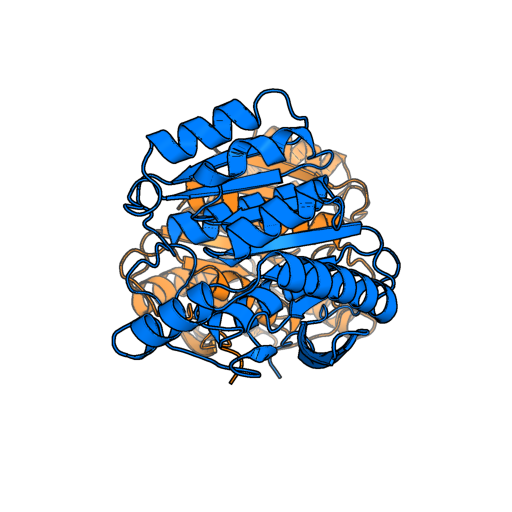5 106 ALA A C 1
ATOM 796 O O . ALA A 1 106 ? 12.031 19.406 11.43 1 98.75 106 ALA A O 1
ATOM 797 N N . ALA A 1 107 ? 10.875 20.125 13.227 1 98.75 107 ALA A N 1
ATOM 798 C CA . ALA A 1 107 ? 11.695 19.344 14.156 1 98.75 107 ALA A CA 1
ATOM 799 C C . ALA A 1 107 ? 11.547 17.844 13.883 1 98.75 107 ALA A C 1
ATOM 801 O O . ALA A 1 107 ? 12.523 17.094 13.969 1 98.75 107 ALA A O 1
ATOM 802 N N . THR A 1 108 ? 10.344 17.422 13.609 1 98.81 108 THR A N 1
ATOM 803 C CA . THR A 1 108 ? 10.078 16.016 13.312 1 98.81 108 THR A CA 1
ATOM 804 C C . THR A 1 108 ? 10.852 15.57 12.078 1 98.81 108 THR A C 1
ATOM 806 O O . THR A 1 108 ? 11.43 14.477 12.062 1 98.81 108 THR A O 1
ATOM 809 N N . VAL A 1 109 ? 10.891 16.391 11 1 98.62 109 VAL A N 1
ATOM 810 C CA . VAL A 1 109 ? 11.641 16.094 9.789 1 98.62 109 VAL A CA 1
ATOM 811 C C . VAL A 1 109 ? 13.125 15.93 10.125 1 98.62 109 VAL A C 1
ATOM 813 O O . VAL A 1 109 ? 13.766 14.984 9.664 1 98.62 109 VAL A O 1
ATOM 816 N N . GLN A 1 110 ? 13.641 16.797 10.961 1 97.88 110 GLN A N 1
ATOM 817 C CA . GLN A 1 110 ? 15.047 16.719 11.352 1 97.88 110 GLN A CA 1
ATOM 818 C C . GLN A 1 110 ? 15.344 15.438 12.117 1 97.88 110 GLN A C 1
ATOM 820 O O . GLN A 1 110 ? 16.344 14.773 11.859 1 97.88 110 GLN A O 1
ATOM 825 N N . VAL A 1 111 ? 14.484 15.109 13.055 1 97.94 111 VAL A N 1
ATOM 826 C CA . VAL A 1 111 ? 14.68 13.906 13.852 1 97.94 111 VAL A CA 1
ATOM 827 C C . VAL A 1 111 ? 14.609 12.672 12.953 1 97.94 111 VAL A C 1
ATOM 829 O O . VAL A 1 111 ? 15.406 11.734 13.109 1 97.94 111 VAL A O 1
ATOM 832 N N . LEU A 1 112 ? 13.664 12.68 12.008 1 97.56 112 LEU A N 1
ATOM 833 C CA . LEU A 1 112 ? 13.555 11.562 11.078 1 97.56 112 LEU A CA 1
ATOM 834 C C . LEU A 1 112 ? 14.836 11.391 10.273 1 97.56 112 LEU A C 1
ATOM 836 O O . LEU A 1 112 ? 15.344 10.273 10.141 1 97.56 112 LEU A O 1
ATOM 840 N N . ARG A 1 113 ? 15.391 12.461 9.742 1 95.94 113 ARG A N 1
ATOM 841 C CA . ARG A 1 113 ? 16.641 12.414 8.992 1 95.94 113 ARG A CA 1
ATOM 842 C C . ARG A 1 113 ? 17.781 11.906 9.859 1 95.94 113 ARG A C 1
ATOM 844 O O . ARG A 1 113 ? 18.609 11.109 9.406 1 95.94 113 ARG A O 1
ATOM 851 N N . GLN A 1 114 ? 17.812 12.328 11.062 1 93.75 114 GLN A N 1
ATOM 852 C CA . GLN A 1 114 ? 18.875 11.93 11.977 1 93.75 114 GLN A CA 1
ATOM 853 C C . GLN A 1 114 ? 18.781 10.445 12.312 1 93.75 114 GLN A C 1
ATOM 855 O O . GLN A 1 114 ? 19.812 9.758 12.391 1 93.75 114 GLN A O 1
ATOM 860 N N . HIS A 1 115 ? 17.609 9.992 12.523 1 90.56 115 HIS A N 1
ATOM 861 C CA . HIS A 1 115 ? 17.391 8.609 12.945 1 90.56 115 HIS A CA 1
ATOM 862 C C . HIS A 1 115 ? 17.641 7.637 11.797 1 90.56 115 HIS A C 1
ATOM 864 O O . HIS A 1 115 ? 18.047 6.492 12.023 1 90.56 115 HIS A O 1
ATOM 870 N N . THR A 1 116 ? 17.391 8.062 10.562 1 90.5 116 THR A N 1
ATOM 871 C CA . THR A 1 116 ? 17.312 7.082 9.484 1 90.5 116 THR A CA 1
ATOM 872 C C . THR A 1 116 ? 18.344 7.395 8.398 1 90.5 116 THR A C 1
ATOM 874 O O . THR A 1 116 ? 18.641 6.543 7.559 1 90.5 116 THR A O 1
ATOM 877 N N . GLY A 1 117 ? 18.922 8.578 8.453 1 89.19 117 GLY A N 1
ATOM 878 C CA . GLY A 1 117 ? 19.75 9.008 7.34 1 89.19 117 GLY A CA 1
ATOM 879 C C . GLY A 1 117 ? 18.953 9.305 6.082 1 89.19 117 GLY A C 1
ATOM 880 O O . GLY A 1 117 ? 19.484 9.258 4.977 1 89.19 117 GLY A O 1
ATOM 881 N N . ALA A 1 118 ? 17.688 9.539 6.297 1 84.44 118 ALA A N 1
ATOM 882 C CA . ALA A 1 118 ? 16.828 9.797 5.145 1 84.44 118 ALA A CA 1
ATOM 883 C C . ALA A 1 118 ? 17.328 10.984 4.332 1 84.44 118 ALA A C 1
ATOM 885 O O . ALA A 1 118 ? 17.75 11.992 4.898 1 84.44 118 ALA A O 1
ATOM 886 N N . GLY A 1 119 ? 17.25 10.789 3.039 1 90.62 119 GLY A N 1
ATOM 887 C CA . GLY A 1 119 ? 17.547 11.898 2.141 1 90.62 119 GLY A CA 1
ATOM 888 C C . GLY A 1 119 ? 16.359 12.836 1.958 1 90.62 119 GLY A C 1
ATOM 889 O O . GLY A 1 119 ? 16.234 13.828 2.678 1 90.62 119 GLY A O 1
ATOM 890 N N . LYS A 1 120 ? 15.461 12.445 1.126 1 96.69 120 LYS A N 1
ATOM 891 C CA . LYS A 1 120 ? 14.258 13.234 0.88 1 96.69 120 LYS A CA 1
ATOM 892 C C . LYS A 1 120 ? 13.117 12.805 1.806 1 96.69 120 LYS A C 1
ATOM 894 O O . LYS A 1 120 ? 13.016 11.633 2.17 1 96.69 120 LYS A O 1
ATOM 899 N N . VAL A 1 121 ? 12.312 13.742 2.254 1 98.44 121 VAL A N 1
ATOM 900 C CA . VAL A 1 121 ? 11.211 13.492 3.176 1 98.44 121 VAL A CA 1
ATOM 901 C C . VAL A 1 121 ? 9.914 14.078 2.605 1 98.44 121 VAL A C 1
ATOM 903 O O . VAL A 1 121 ? 9.914 15.195 2.072 1 98.44 121 VAL A O 1
ATOM 906 N N . ALA A 1 122 ? 8.859 13.336 2.617 1 98.88 122 ALA A N 1
ATOM 907 C CA . ALA A 1 122 ? 7.535 13.828 2.254 1 98.88 122 ALA A CA 1
ATOM 908 C C . ALA A 1 122 ? 6.668 14.031 3.492 1 98.88 122 ALA A C 1
ATOM 910 O O . ALA A 1 122 ? 6.887 13.391 4.523 1 98.88 122 ALA A O 1
ATOM 911 N N . ALA A 1 123 ? 5.719 14.93 3.396 1 98.94 123 ALA A N 1
ATOM 912 C CA . ALA A 1 123 ? 4.617 15.023 4.352 1 98.94 123 ALA A CA 1
ATOM 913 C C . ALA A 1 123 ? 3.342 14.414 3.777 1 98.94 123 ALA A C 1
ATOM 915 O O . ALA A 1 123 ? 2.881 14.82 2.707 1 98.94 123 ALA A O 1
ATOM 916 N N . VAL A 1 124 ? 2.842 13.414 4.398 1 99 124 VAL A N 1
ATOM 917 C CA . VAL A 1 124 ? 1.533 12.844 4.094 1 99 124 VAL A CA 1
ATOM 918 C C . VAL A 1 124 ? 0.565 13.133 5.238 1 99 124 VAL A C 1
ATOM 920 O O . VAL A 1 124 ? 0.882 12.883 6.402 1 99 124 VAL A O 1
ATOM 923 N N . GLY A 1 125 ? -0.576 13.703 4.93 1 98.94 125 GLY A N 1
ATOM 924 C CA . GLY A 1 125 ? -1.468 14.07 6.016 1 98.94 125 GLY A CA 1
ATOM 925 C C . GLY A 1 125 ? -2.936 13.922 5.66 1 98.94 125 GLY A C 1
ATOM 926 O O . GLY A 1 125 ? -3.309 14.008 4.492 1 98.94 125 GLY A O 1
ATOM 927 N N . TYR A 1 126 ? -3.75 13.758 6.648 1 98.94 126 TYR A N 1
ATOM 928 C CA . TYR A 1 126 ? -5.176 13.492 6.484 1 98.94 126 TYR A CA 1
ATOM 929 C C . TYR A 1 126 ? -6.016 14.523 7.227 1 98.94 126 TYR A C 1
ATOM 931 O O . TYR A 1 126 ? -5.789 14.781 8.414 1 98.94 126 TYR A O 1
ATOM 939 N N . CYS A 1 127 ? -7.078 15.102 6.527 1 98.81 127 CYS A N 1
ATOM 940 C CA . CYS A 1 127 ? -7.957 16.078 7.152 1 98.81 127 CYS A CA 1
ATOM 941 C C . CYS A 1 127 ? -7.164 17.281 7.676 1 98.81 127 CYS A C 1
ATOM 943 O O . CYS A 1 127 ? -6.539 18 6.898 1 98.81 127 CYS A O 1
ATOM 945 N N . PHE A 1 128 ? -7.078 17.5 8.992 1 98.81 128 PHE A N 1
ATOM 946 C CA . PHE A 1 128 ? -6.23 18.531 9.594 1 98.81 128 PHE A CA 1
ATOM 947 C C . PHE A 1 128 ? -4.777 18.344 9.164 1 98.81 128 PHE A C 1
ATOM 949 O O . PHE A 1 128 ? -4.102 19.312 8.812 1 98.81 128 PHE A O 1
ATOM 956 N N . GLY A 1 129 ? -4.309 17.094 9.117 1 98.88 129 GLY A N 1
ATOM 957 C CA . GLY A 1 129 ? -2.973 16.781 8.641 1 98.88 129 GLY A CA 1
ATOM 958 C C . GLY A 1 129 ? -2.768 17.109 7.172 1 98.88 129 GLY A C 1
ATOM 959 O O . GLY A 1 129 ? -1.64 17.359 6.738 1 98.88 129 GLY A O 1
ATOM 960 N N . GLY A 1 130 ? -3.875 17.016 6.375 1 98.94 130 GLY A N 1
ATOM 961 C CA . GLY A 1 130 ? -3.795 17.469 4.992 1 98.94 130 GLY A CA 1
ATOM 962 C C . GLY A 1 130 ? -3.438 18.922 4.852 1 98.94 130 GLY A C 1
ATOM 963 O O . GLY A 1 130 ? -2.578 19.297 4.043 1 98.94 130 GLY A O 1
ATOM 964 N N . LEU A 1 131 ? -4.094 19.766 5.664 1 98.88 131 LEU A N 1
ATOM 965 C CA . LEU A 1 131 ? -3.732 21.172 5.699 1 98.88 131 LEU A CA 1
ATOM 966 C C . LEU A 1 131 ? -2.277 21.359 6.121 1 98.88 131 LEU A C 1
ATOM 968 O O . LEU A 1 131 ? -1.529 22.094 5.484 1 98.88 131 LEU A O 1
ATOM 972 N N . LEU A 1 132 ? -1.858 20.641 7.145 1 98.94 132 LEU A N 1
ATOM 973 C CA . LEU A 1 132 ? -0.504 20.781 7.664 1 98.94 132 LEU A CA 1
ATOM 974 C C . LEU A 1 132 ? 0.525 20.312 6.641 1 98.94 132 LEU A C 1
ATOM 976 O O . LEU A 1 132 ? 1.612 20.891 6.543 1 98.94 132 LEU A O 1
ATOM 980 N N . SER A 1 133 ? 0.206 19.25 5.871 1 98.94 133 SER A N 1
ATOM 981 C CA . SER A 1 133 ? 1.134 18.781 4.848 1 98.94 133 SER A CA 1
ATOM 982 C C . SER A 1 133 ? 1.293 19.828 3.738 1 98.94 133 SER A C 1
ATOM 984 O O . SER A 1 133 ? 2.404 20.062 3.266 1 98.94 133 SER A O 1
ATOM 986 N N . TYR A 1 134 ? 0.17 20.422 3.324 1 98.94 134 TYR A N 1
ATOM 987 C CA . TYR A 1 134 ? 0.171 21.5 2.344 1 98.94 134 TYR A CA 1
ATOM 988 C C . TYR A 1 134 ? 1.022 22.672 2.824 1 98.94 134 TYR A C 1
ATOM 990 O O . TYR A 1 134 ? 1.89 23.156 2.094 1 98.94 134 TYR A O 1
ATOM 998 N N . LEU A 1 135 ? 0.873 23.047 4.047 1 98.94 135 LEU A N 1
ATOM 999 C CA . LEU A 1 135 ? 1.609 24.172 4.605 1 98.94 135 LEU A CA 1
ATOM 1000 C C . LEU A 1 135 ? 3.078 23.812 4.809 1 98.94 135 LEU A C 1
ATOM 1002 O O . LEU A 1 135 ? 3.953 24.672 4.672 1 98.94 135 LEU A O 1
ATOM 1006 N N . SER A 1 136 ? 3.352 22.578 5.141 1 98.94 136 SER A N 1
ATOM 1007 C CA . SER A 1 136 ? 4.738 22.141 5.246 1 98.94 136 SER A CA 1
ATOM 1008 C C . SER A 1 136 ? 5.477 22.312 3.926 1 98.94 136 SER A C 1
ATOM 1010 O O . SER A 1 136 ? 6.637 22.719 3.906 1 98.94 136 SER A O 1
ATOM 1012 N N . ALA A 1 137 ? 4.824 21.969 2.812 1 98.88 137 ALA A N 1
ATOM 1013 C CA . ALA A 1 137 ? 5.402 22.188 1.489 1 98.88 137 ALA A CA 1
ATOM 1014 C C . ALA A 1 137 ? 5.637 23.672 1.237 1 98.88 137 ALA A C 1
ATOM 1016 O O . ALA A 1 137 ? 6.703 24.062 0.752 1 98.88 137 ALA A O 1
ATOM 1017 N N . ALA A 1 138 ? 4.66 24.469 1.64 1 98.75 138 ALA A N 1
ATOM 1018 C CA . ALA A 1 138 ? 4.742 25.906 1.404 1 98.75 138 ALA A CA 1
ATOM 1019 C C . ALA A 1 138 ? 5.883 26.531 2.203 1 98.75 138 ALA A C 1
ATOM 1021 O O . ALA A 1 138 ? 6.488 27.516 1.771 1 98.75 138 ALA A O 1
ATOM 1022 N N . ARG A 1 139 ? 6.176 26 3.32 1 98.62 139 ARG A N 1
ATOM 1023 C CA . ARG A 1 139 ? 7.219 26.531 4.191 1 98.62 139 ARG A CA 1
ATOM 1024 C C . ARG A 1 139 ? 8.578 25.922 3.846 1 98.62 139 ARG A C 1
ATOM 1026 O O . ARG A 1 139 ? 9.578 26.234 4.492 1 98.62 139 ARG A O 1
ATOM 1033 N N . GLY A 1 140 ? 8.609 25.031 2.918 1 98.5 140 GLY A N 1
ATOM 1034 C CA . GLY A 1 140 ? 9.859 24.438 2.475 1 98.5 140 GLY A CA 1
ATOM 1035 C C . GLY A 1 140 ? 10.414 23.406 3.449 1 98.5 140 GLY A C 1
ATOM 1036 O O . GLY A 1 140 ? 11.625 23.219 3.539 1 98.5 140 GLY A O 1
ATOM 1037 N N . LEU A 1 141 ? 9.539 22.719 4.23 1 98.62 141 LEU A N 1
ATOM 1038 C CA . LEU A 1 141 ? 9.984 21.797 5.273 1 98.62 141 LEU A CA 1
ATOM 1039 C C . LEU A 1 141 ? 10.227 20.406 4.707 1 98.62 141 LEU A C 1
ATOM 1041 O O . LEU A 1 141 ? 10.906 19.578 5.328 1 98.62 141 LEU A O 1
ATOM 1045 N N . VAL A 1 142 ? 9.602 20.094 3.525 1 98.81 142 VAL A N 1
ATOM 1046 C CA . VAL A 1 142 ? 9.602 18.75 2.99 1 98.81 142 VAL A CA 1
ATOM 1047 C C . VAL A 1 142 ? 9.891 18.781 1.49 1 98.81 142 VAL A C 1
ATOM 1049 O O . VAL A 1 142 ? 9.891 19.844 0.878 1 98.81 142 VAL A O 1
ATOM 1052 N N . ASP A 1 143 ? 10.125 17.625 0.895 1 98.62 143 ASP A N 1
ATOM 1053 C CA . ASP A 1 143 ? 10.5 17.516 -0.511 1 98.62 143 ASP A CA 1
ATOM 1054 C C . ASP A 1 143 ? 9.297 17.125 -1.374 1 98.62 143 ASP A C 1
ATOM 1056 O O . ASP A 1 143 ? 9.383 17.141 -2.604 1 98.62 143 ASP A O 1
ATOM 1060 N N . ALA A 1 144 ? 8.195 16.781 -0.798 1 98.88 144 ALA A N 1
ATOM 1061 C CA . ALA A 1 144 ? 6.902 16.5 -1.414 1 98.88 144 ALA A CA 1
ATOM 1062 C C . ALA A 1 144 ? 5.789 16.5 -0.372 1 98.88 144 ALA A C 1
ATOM 1064 O O . ALA A 1 144 ? 6.051 16.375 0.827 1 98.88 144 ALA A O 1
ATOM 1065 N N . ALA A 1 145 ? 4.578 16.625 -0.798 1 98.94 145 ALA A N 1
ATOM 1066 C CA . ALA A 1 145 ? 3.451 16.578 0.128 1 98.94 145 ALA A CA 1
ATOM 1067 C C . ALA A 1 145 ? 2.26 15.859 -0.501 1 98.94 145 ALA A C 1
ATOM 1069 O O . ALA A 1 145 ? 2.068 15.906 -1.719 1 98.94 145 ALA A O 1
ATOM 1070 N N . VAL A 1 146 ? 1.504 15.18 0.308 1 98.94 146 VAL A N 1
ATOM 1071 C CA . VAL A 1 146 ? 0.309 14.461 -0.124 1 98.94 146 VAL A CA 1
ATOM 1072 C C . VAL A 1 146 ? -0.847 14.758 0.827 1 98.94 146 VAL A C 1
ATOM 1074 O O . VAL A 1 146 ? -1.136 13.977 1.733 1 98.94 146 VAL A O 1
ATOM 1077 N N . PRO A 1 147 ? -1.529 15.828 0.636 1 98.94 147 PRO A N 1
ATOM 1078 C CA . PRO A 1 147 ? -2.713 16.141 1.442 1 98.94 147 PRO A CA 1
ATOM 1079 C C . PRO A 1 147 ? -3.926 15.289 1.058 1 98.94 147 PRO A C 1
ATOM 1081 O O . PRO A 1 147 ? -4.336 15.289 -0.105 1 98.94 147 PRO A O 1
ATOM 1084 N N . TYR A 1 148 ? -4.445 14.555 2.008 1 98.94 148 TYR A N 1
ATOM 1085 C CA . TYR A 1 148 ? -5.734 13.883 1.896 1 98.94 148 TYR A CA 1
ATOM 1086 C C . TYR A 1 148 ? -6.844 14.711 2.523 1 98.94 148 TYR A C 1
ATOM 1088 O O . TYR A 1 148 ? -6.785 15.047 3.709 1 98.94 148 TYR A O 1
ATOM 1096 N N . TYR A 1 149 ? -7.906 15.023 1.809 1 98.81 149 TYR A N 1
ATOM 1097 C CA . TYR A 1 149 ? -9.086 15.773 2.213 1 98.81 149 TYR A CA 1
ATOM 1098 C C . TYR A 1 149 ? -8.727 16.859 3.229 1 98.81 149 TYR A C 1
ATOM 1100 O O . TYR A 1 149 ? -9.352 16.953 4.289 1 98.81 149 TYR A O 1
ATOM 1108 N N . GLY A 1 150 ? -7.711 17.641 2.84 1 98.56 150 GLY A N 1
ATOM 1109 C CA . GLY A 1 150 ? -7.223 18.719 3.678 1 98.56 150 GLY A CA 1
ATOM 1110 C C . GLY A 1 150 ? -8.188 19.891 3.775 1 98.56 150 GLY A C 1
ATOM 1111 O O . GLY A 1 150 ? -8.102 20.844 2.996 1 98.56 150 GLY A O 1
ATOM 1112 N N . GLY A 1 151 ? -9.039 19.828 4.734 1 96.56 151 GLY A N 1
ATOM 1113 C CA . GLY A 1 151 ? -9.914 20.953 5.004 1 96.56 151 GLY A CA 1
ATOM 1114 C C . GLY A 1 151 ? -9.172 22.203 5.43 1 96.56 151 GLY A C 1
ATOM 1115 O O . GLY A 1 151 ? -8.188 22.125 6.168 1 96.56 151 GLY A O 1
ATOM 1116 N N . GLY A 1 152 ? -9.602 23.406 4.945 1 97.38 152 GLY A N 1
ATOM 1117 C CA . GLY A 1 152 ? -8.977 24.656 5.32 1 97.38 152 GLY A CA 1
ATOM 1118 C C . GLY A 1 152 ? -7.945 25.141 4.309 1 97.38 152 GLY A C 1
ATOM 1119 O O . GLY A 1 152 ? -7.555 26.297 4.316 1 97.38 152 GLY A O 1
ATOM 1120 N N . ILE A 1 153 ? -7.469 24.219 3.395 1 98.62 153 ILE A N 1
ATOM 1121 C CA . ILE A 1 153 ? -6.516 24.625 2.369 1 98.62 153 ILE A CA 1
ATOM 1122 C C . ILE A 1 153 ? -7.137 25.734 1.506 1 98.62 153 ILE A C 1
ATOM 1124 O O . ILE A 1 153 ? -6.453 26.688 1.121 1 98.62 153 ILE A O 1
ATOM 1128 N N . GLN A 1 154 ? -8.453 25.688 1.282 1 97.75 154 GLN A N 1
ATOM 1129 C CA . GLN A 1 154 ? -9.156 26.656 0.459 1 97.75 154 GLN A CA 1
ATOM 1130 C C . GLN A 1 154 ? -9.086 28.047 1.077 1 97.75 154 GLN A C 1
ATOM 1132 O O . GLN A 1 154 ? -9.312 29.047 0.393 1 97.75 154 GLN A O 1
ATOM 1137 N N . ASN A 1 155 ? -8.797 28.125 2.348 1 97.94 155 ASN A N 1
ATOM 1138 C CA . ASN A 1 155 ? -8.68 29.406 3.043 1 97.94 155 ASN A CA 1
ATOM 1139 C C . ASN A 1 155 ? -7.23 29.906 3.068 1 97.94 155 ASN A C 1
ATOM 1141 O O . ASN A 1 155 ? -6.941 30.969 3.627 1 97.94 155 ASN A O 1
ATOM 1145 N N . GLN A 1 156 ? -6.305 29.156 2.537 1 98.44 156 GLN A N 1
ATOM 1146 C CA . GLN A 1 156 ? -4.879 29.469 2.545 1 98.44 156 GLN A CA 1
ATOM 1147 C C . GLN A 1 156 ? -4.281 29.344 1.145 1 98.44 156 GLN A C 1
ATOM 1149 O O . GLN A 1 156 ? -3.17 28.844 0.978 1 98.44 156 GLN A O 1
ATOM 1154 N N . LEU A 1 157 ? -5.02 29.719 0.095 1 98.62 157 LEU A N 1
ATOM 1155 C CA . LEU A 1 157 ? -4.629 29.5 -1.294 1 98.62 157 LEU A CA 1
ATOM 1156 C C . LEU A 1 157 ? -3.396 30.328 -1.646 1 98.62 157 LEU A C 1
ATOM 1158 O O . LEU A 1 157 ? -2.613 29.953 -2.518 1 98.62 157 LEU A O 1
ATOM 1162 N N . GLN A 1 158 ? -3.174 31.406 -0.959 1 98 158 GLN A N 1
ATOM 1163 C CA . GLN A 1 158 ? -2.025 32.25 -1.22 1 98 158 GLN A CA 1
ATOM 1164 C C . GLN A 1 158 ? -0.715 31.531 -0.93 1 98 158 GLN A C 1
ATOM 1166 O O . GLN A 1 158 ? 0.325 31.875 -1.501 1 98 158 GLN A O 1
ATOM 1171 N N . GLU A 1 159 ? -0.718 30.547 -0.112 1 98.5 159 GLU A N 1
ATOM 1172 C CA . GLU A 1 159 ? 0.473 29.781 0.242 1 98.5 159 GLU A CA 1
ATOM 1173 C C . GLU A 1 159 ? 0.996 28.984 -0.954 1 98.5 159 GLU A C 1
ATOM 1175 O O . GLU A 1 159 ? 2.156 28.562 -0.97 1 98.5 159 GLU A O 1
ATOM 1180 N N . ALA A 1 160 ? 0.145 28.703 -1.975 1 98.56 160 ALA A N 1
ATOM 1181 C CA . ALA A 1 160 ? 0.541 27.953 -3.164 1 98.56 160 ALA A CA 1
ATOM 1182 C C . ALA A 1 160 ? 1.727 28.609 -3.859 1 98.56 160 ALA A C 1
ATOM 1184 O O . ALA A 1 160 ? 2.58 27.938 -4.43 1 98.56 160 ALA A O 1
ATOM 1185 N N . ALA A 1 161 ? 1.8 29.906 -3.771 1 97.94 161 ALA A N 1
ATOM 1186 C CA . ALA A 1 161 ? 2.861 30.641 -4.441 1 97.94 161 ALA A CA 1
ATOM 1187 C C . ALA A 1 161 ? 4.23 30.281 -3.873 1 97.94 161 ALA A C 1
ATOM 1189 O O . ALA A 1 161 ? 5.25 30.422 -4.555 1 97.94 161 ALA A O 1
ATOM 1190 N N . ASN A 1 162 ? 4.281 29.797 -2.664 1 98.25 162 ASN A N 1
ATOM 1191 C CA . ASN A 1 162 ? 5.531 29.484 -1.979 1 98.25 162 ASN A CA 1
ATOM 1192 C C . ASN A 1 162 ? 5.93 28.016 -2.178 1 98.25 162 ASN A C 1
ATOM 1194 O O . ASN A 1 162 ? 7.02 27.609 -1.773 1 98.25 162 ASN A O 1
ATOM 1198 N N . ILE A 1 163 ? 5.098 27.234 -2.768 1 98.62 163 ILE A N 1
ATOM 1199 C CA . ILE A 1 163 ? 5.355 25.797 -2.922 1 98.62 163 ILE A CA 1
ATOM 1200 C C . ILE A 1 163 ? 6.316 25.578 -4.09 1 98.62 163 ILE A C 1
ATOM 1202 O O . ILE A 1 163 ? 6.086 26.078 -5.195 1 98.62 163 ILE A O 1
ATOM 1206 N N . ARG A 1 164 ? 7.41 24.844 -3.809 1 98 164 ARG A N 1
ATOM 1207 C CA . ARG A 1 164 ? 8.445 24.594 -4.805 1 98 164 ARG A CA 1
ATOM 1208 C C . ARG A 1 164 ? 8.672 23.094 -4.988 1 98 164 ARG A C 1
ATOM 1210 O O . ARG A 1 164 ? 9.641 22.672 -5.629 1 98 164 ARG A O 1
ATOM 1217 N N . VAL A 1 165 ? 7.879 22.281 -4.34 1 98.62 165 VAL A N 1
ATOM 1218 C CA . VAL A 1 165 ? 8 20.828 -4.395 1 98.62 165 VAL A CA 1
ATOM 1219 C C . VAL A 1 165 ? 6.707 20.219 -4.934 1 98.62 165 VAL A C 1
ATOM 1221 O O . VAL A 1 165 ? 5.656 20.859 -4.926 1 98.62 165 VAL A O 1
ATOM 1224 N N . PRO A 1 166 ? 6.75 18.969 -5.461 1 98.75 166 PRO A N 1
ATOM 1225 C CA . PRO A 1 166 ? 5.52 18.328 -5.934 1 98.75 166 PRO A CA 1
ATOM 1226 C C . PRO A 1 166 ? 4.508 18.094 -4.812 1 98.75 166 PRO A C 1
ATOM 1228 O O . PRO A 1 166 ? 4.887 17.781 -3.686 1 98.75 166 PRO A O 1
ATOM 1231 N N . VAL A 1 167 ? 3.234 18.25 -5.125 1 98.94 167 VAL A N 1
ATOM 1232 C CA . VAL A 1 167 ? 2.146 18 -4.188 1 98.94 167 VAL A CA 1
ATOM 1233 C C . VAL A 1 167 ? 1.03 17.234 -4.883 1 98.94 167 VAL A C 1
ATOM 1235 O O . VAL A 1 167 ? 0.637 17.562 -6.004 1 98.94 167 VAL A O 1
ATOM 1238 N N . GLN A 1 168 ? 0.521 16.172 -4.273 1 98.94 168 GLN A N 1
ATOM 1239 C CA . GLN A 1 168 ? -0.606 15.391 -4.777 1 98.94 168 GLN A CA 1
ATOM 1240 C C . GLN A 1 168 ? -1.788 15.445 -3.816 1 98.94 168 GLN A C 1
ATOM 1242 O O . GLN A 1 168 ? -1.706 14.938 -2.695 1 98.94 168 GLN A O 1
ATOM 1247 N N . PHE A 1 169 ? -2.885 16.031 -4.297 1 98.94 169 PHE A N 1
ATOM 1248 C CA . PHE A 1 169 ? -4.07 16.234 -3.469 1 98.94 169 PHE A CA 1
ATOM 1249 C C . PHE A 1 169 ? -5.098 15.133 -3.729 1 98.94 169 PHE A C 1
ATOM 1251 O O . PHE A 1 169 ? -5.312 14.734 -4.875 1 98.94 169 PHE A O 1
ATOM 1258 N N . HIS A 1 170 ? -5.77 14.656 -2.658 1 98.94 170 HIS A N 1
ATOM 1259 C CA . HIS A 1 170 ? -6.855 13.688 -2.748 1 98.94 170 HIS A CA 1
ATOM 1260 C C . HIS A 1 170 ? -8.117 14.203 -2.057 1 98.94 170 HIS A C 1
ATOM 1262 O O . HIS A 1 170 ? -8.086 14.508 -0.861 1 98.94 170 HIS A O 1
ATOM 1268 N N . TYR A 1 171 ? -9.203 14.312 -2.799 1 98.94 171 TYR A N 1
ATOM 1269 C CA . TYR A 1 171 ? -10.477 14.797 -2.264 1 98.94 171 TYR A CA 1
ATOM 1270 C C . TYR A 1 171 ? -11.602 13.812 -2.547 1 98.94 171 TYR A C 1
ATOM 1272 O O . TYR A 1 171 ? -11.523 13.031 -3.498 1 98.94 171 TYR A O 1
ATOM 1280 N N . GLY A 1 172 ? -12.586 13.805 -1.664 1 98.75 172 GLY A N 1
ATOM 1281 C CA . GLY A 1 172 ? -13.828 13.094 -1.933 1 98.75 172 GLY A CA 1
ATOM 1282 C C . GLY A 1 172 ? -14.914 13.984 -2.512 1 98.75 172 GLY A C 1
ATOM 1283 O O . GLY A 1 172 ? -15.148 15.086 -2.018 1 98.75 172 GLY A O 1
ATOM 1284 N N . ALA A 1 173 ? -15.609 13.5 -3.475 1 98.62 173 ALA A N 1
ATOM 1285 C CA . ALA A 1 173 ? -16.625 14.297 -4.168 1 98.62 173 ALA A CA 1
ATOM 1286 C C . ALA A 1 173 ? -17.828 14.57 -3.264 1 98.62 173 ALA A C 1
ATOM 1288 O O . ALA A 1 173 ? -18.562 15.539 -3.473 1 98.62 173 ALA A O 1
ATOM 1289 N N . LEU A 1 174 ? -18.016 13.742 -2.271 1 98.38 174 LEU A N 1
ATOM 1290 C CA . LEU A 1 174 ? -19.188 13.852 -1.41 1 98.38 174 LEU A CA 1
ATOM 1291 C C . LEU A 1 174 ? -18.844 14.602 -0.123 1 98.38 174 LEU A C 1
ATOM 1293 O O . LEU A 1 174 ? -19.672 14.656 0.799 1 98.38 174 LEU A O 1
ATOM 1297 N N . ASP A 1 175 ? -17.594 15.094 -0.033 1 98.31 175 ASP A N 1
ATOM 1298 C CA . ASP A 1 175 ? -17.125 15.789 1.163 1 98.31 175 ASP A CA 1
ATOM 1299 C C . ASP A 1 175 ? -17.828 17.141 1.324 1 98.31 175 ASP A C 1
ATOM 1301 O O . ASP A 1 175 ? -17.484 18.109 0.658 1 98.31 175 ASP A O 1
ATOM 1305 N N . ALA A 1 176 ? -18.719 17.266 2.283 1 96.5 176 ALA A N 1
ATOM 1306 C CA . ALA A 1 176 ? -19.5 18.469 2.482 1 96.5 176 ALA A CA 1
ATOM 1307 C C . ALA A 1 176 ? -18.656 19.578 3.111 1 96.5 176 ALA A C 1
ATOM 1309 O O . ALA A 1 176 ? -19 20.766 3.014 1 96.5 176 ALA A O 1
ATOM 1310 N N . HIS A 1 177 ? -17.594 19.234 3.756 1 96.06 177 HIS A N 1
ATOM 1311 C CA . HIS A 1 177 ? -16.719 20.219 4.402 1 96.06 177 HIS A CA 1
ATOM 1312 C C . HIS A 1 177 ? -15.797 20.875 3.387 1 96.06 177 HIS A C 1
ATOM 1314 O O . HIS A 1 177 ? -15.195 21.922 3.678 1 96.06 177 HIS A O 1
ATOM 1320 N N . ILE A 1 178 ? -15.57 20.219 2.244 1 98.44 178 ILE A N 1
ATOM 1321 C CA . ILE A 1 178 ? -14.742 20.719 1.154 1 98.44 178 ILE A CA 1
ATOM 1322 C C . ILE A 1 178 ? -15.516 20.656 -0.159 1 98.44 178 ILE A C 1
ATOM 1324 O O . ILE A 1 178 ? -15.273 19.781 -0.987 1 98.44 178 ILE A O 1
ATOM 1328 N N . PRO A 1 179 ? -16.391 21.594 -0.351 1 97.12 179 PRO A N 1
ATOM 1329 C CA . PRO A 1 179 ? -17.25 21.547 -1.545 1 97.12 179 PRO A CA 1
ATOM 1330 C C . PRO A 1 179 ? -16.453 21.703 -2.838 1 97.12 179 PRO A C 1
ATOM 1332 O O . PRO A 1 179 ? -15.281 22.109 -2.805 1 97.12 179 PRO A O 1
ATOM 1335 N N . PRO A 1 180 ? -17.062 21.422 -3.959 1 97.81 180 PRO A N 1
ATOM 1336 C CA . PRO A 1 180 ? -16.359 21.453 -5.246 1 97.81 180 PRO A CA 1
ATOM 1337 C C . PRO A 1 180 ? -15.695 22.797 -5.523 1 97.81 180 PRO A C 1
ATOM 1339 O O . PRO A 1 180 ? -14.625 22.844 -6.133 1 97.81 180 PRO A O 1
ATOM 1342 N N . GLU A 1 181 ? -16.266 23.859 -5.07 1 98.19 181 GLU A N 1
ATOM 1343 C CA . GLU A 1 181 ? -15.695 25.172 -5.281 1 98.19 181 GLU A CA 1
ATOM 1344 C C . GLU A 1 181 ? -14.367 25.328 -4.539 1 98.19 181 GLU A C 1
ATOM 1346 O O . GLU A 1 181 ? -13.453 25.984 -5.023 1 98.19 181 GLU A O 1
ATOM 1351 N N . ALA A 1 182 ? -14.305 24.812 -3.377 1 98.5 182 ALA A N 1
ATOM 1352 C CA . ALA A 1 182 ? -13.062 24.828 -2.61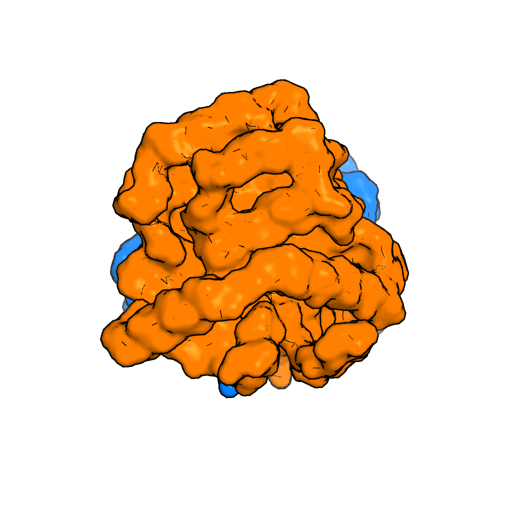9 1 98.5 182 ALA A CA 1
ATOM 1353 C C . ALA A 1 182 ? -11.969 24.047 -3.35 1 98.5 182 ALA A C 1
ATOM 1355 O O . ALA A 1 182 ? -10.828 24.516 -3.441 1 98.5 182 ALA A O 1
ATOM 1356 N N . VAL A 1 183 ? -12.289 22.859 -3.893 1 98.69 183 VAL A N 1
ATOM 1357 C CA . VAL A 1 183 ? -11.344 22.047 -4.645 1 98.69 183 VAL A CA 1
ATOM 1358 C C . VAL A 1 183 ? -10.883 22.812 -5.887 1 98.69 183 VAL A C 1
ATOM 1360 O O . VAL A 1 183 ? -9.695 22.797 -6.227 1 98.69 183 VAL A O 1
ATOM 1363 N N . GLN A 1 184 ? -11.828 23.469 -6.543 1 98.56 184 GLN A N 1
ATOM 1364 C CA . GLN A 1 184 ? -11.477 24.266 -7.715 1 98.56 184 GLN A CA 1
ATOM 1365 C C . GLN A 1 184 ? -10.508 25.391 -7.348 1 98.56 184 GLN A C 1
ATOM 1367 O O . GLN A 1 184 ? -9.586 25.688 -8.102 1 98.56 184 GLN A O 1
ATOM 1372 N N . GLY A 1 185 ? -10.727 26.031 -6.215 1 98.62 185 GLY A N 1
ATOM 1373 C CA . GLY A 1 185 ? -9.789 27.031 -5.738 1 98.62 185 GLY A CA 1
ATOM 1374 C C . GLY A 1 185 ? -8.375 26.5 -5.598 1 98.62 185 GLY A C 1
ATOM 1375 O O . GLY A 1 185 ? -7.414 27.156 -5.988 1 98.62 185 GLY A O 1
ATOM 1376 N N . VAL A 1 186 ? -8.234 25.312 -5.055 1 98.75 186 VAL A N 1
ATOM 1377 C CA . VAL A 1 186 ? -6.93 24.672 -4.918 1 98.75 186 VAL A CA 1
ATOM 1378 C C . VAL A 1 186 ? -6.336 24.406 -6.301 1 98.75 186 VAL A C 1
ATOM 1380 O O . VAL A 1 186 ? -5.156 24.672 -6.539 1 98.75 186 VAL A O 1
ATOM 1383 N N . ARG A 1 187 ? -7.156 23.859 -7.227 1 98.44 187 ARG A N 1
ATOM 1384 C CA . ARG A 1 187 ? -6.715 23.609 -8.594 1 98.44 187 ARG A CA 1
ATOM 1385 C C . ARG A 1 187 ? -6.156 24.875 -9.234 1 98.44 187 ARG A C 1
ATOM 1387 O O . ARG A 1 187 ? -5.082 24.844 -9.844 1 98.44 187 ARG A O 1
ATOM 1394 N N . ASP A 1 188 ? -6.867 25.922 -9.055 1 98.44 188 ASP A N 1
ATOM 1395 C CA . ASP A 1 188 ? -6.457 27.188 -9.648 1 98.44 188 ASP A CA 1
ATOM 1396 C C . ASP A 1 188 ? -5.16 27.688 -9.023 1 98.44 188 ASP A C 1
ATOM 1398 O O . ASP A 1 188 ? -4.266 28.156 -9.727 1 98.44 188 ASP A O 1
ATOM 1402 N N . ALA A 1 189 ? -5.098 27.625 -7.742 1 98.5 189 ALA A N 1
ATOM 1403 C CA . ALA A 1 189 ? -3.92 28.109 -7.027 1 98.5 189 ALA A CA 1
ATOM 1404 C C . ALA A 1 189 ? -2.676 27.312 -7.402 1 98.5 189 ALA A C 1
ATOM 1406 O O . ALA A 1 189 ? -1.57 27.859 -7.445 1 98.5 189 ALA A O 1
ATOM 1407 N N . MET A 1 190 ? -2.871 26.047 -7.727 1 98.44 190 MET A N 1
ATOM 1408 C CA . MET A 1 190 ? -1.741 25.156 -7.984 1 98.44 190 MET A CA 1
ATOM 1409 C C . MET A 1 190 ? -1.444 25.062 -9.477 1 98.44 190 MET A C 1
ATOM 1411 O O . MET A 1 190 ? -0.514 24.375 -9.891 1 98.44 190 MET A O 1
ATOM 1415 N N . ALA A 1 191 ? -2.271 25.688 -10.242 1 96.44 191 ALA A N 1
ATOM 1416 C CA . ALA A 1 191 ? -2.121 25.625 -11.695 1 96.44 191 ALA A CA 1
ATOM 1417 C C . ALA A 1 191 ? -0.712 26.031 -12.117 1 96.44 191 ALA A C 1
ATOM 1419 O O . ALA A 1 191 ? -0.185 27.047 -11.656 1 96.44 191 ALA A O 1
ATOM 1420 N N . GLY A 1 192 ? -0.041 25.188 -12.953 1 93.12 192 GLY A N 1
ATOM 1421 C CA . GLY A 1 192 ? 1.271 25.5 -13.492 1 93.12 192 GLY A CA 1
ATOM 1422 C C . GLY A 1 192 ? 2.41 25.047 -12.594 1 93.12 192 GLY A C 1
ATOM 1423 O O . GLY A 1 192 ? 3.58 25.141 -12.977 1 93.12 192 GLY A O 1
ATOM 1424 N N . LYS A 1 193 ? 2.125 24.672 -11.414 1 94.81 193 LYS A N 1
ATOM 1425 C CA . LYS A 1 193 ? 3.17 24.156 -10.531 1 94.81 193 LYS A CA 1
ATOM 1426 C C . LYS A 1 193 ? 3.605 22.766 -10.945 1 94.81 193 LYS A C 1
ATOM 1428 O O . LYS A 1 193 ? 2.791 21.844 -10.984 1 94.81 193 LYS A O 1
ATOM 1433 N N . PRO A 1 194 ? 4.836 22.625 -11.242 1 92.88 194 PRO A N 1
ATOM 1434 C CA . PRO A 1 194 ? 5.293 21.297 -11.656 1 92.88 194 PRO A CA 1
ATOM 1435 C C . PRO A 1 194 ? 5.047 20.234 -10.602 1 92.88 194 PRO A C 1
ATOM 1437 O O . PRO A 1 194 ? 5.273 20.469 -9.406 1 92.88 194 PRO A O 1
ATOM 1440 N N . GLY A 1 195 ? 4.574 19.109 -10.992 1 95.25 195 GLY A N 1
ATOM 1441 C CA . GLY A 1 195 ? 4.398 17.969 -10.109 1 95.25 195 GLY A CA 1
ATOM 1442 C C . GLY A 1 195 ? 3.135 18.047 -9.273 1 95.25 195 GLY A C 1
ATOM 1443 O O . GLY A 1 195 ? 2.951 17.266 -8.344 1 95.25 195 GLY A O 1
ATOM 1444 N N . SER A 1 196 ? 2.289 19 -9.547 1 96.06 196 SER A N 1
ATOM 1445 C CA . SER A 1 196 ? 1.025 19.125 -8.828 1 96.06 196 SER A CA 1
ATOM 1446 C C . SER A 1 196 ? -0.046 18.234 -9.43 1 96.06 196 SER A C 1
ATOM 1448 O O . SER A 1 196 ? -0.283 18.266 -10.641 1 96.06 196 SER A O 1
ATOM 1450 N N . GLU A 1 197 ? -0.67 17.391 -8.625 1 98.19 197 GLU A N 1
ATOM 1451 C CA . GLU A 1 197 ? -1.77 16.5 -9 1 98.19 197 GLU A CA 1
ATOM 1452 C C . GLU A 1 197 ? -2.951 16.656 -8.047 1 98.19 197 GLU A C 1
ATOM 1454 O O . GLU A 1 197 ? -2.764 16.797 -6.836 1 98.19 197 GLU A O 1
ATOM 1459 N N . ILE A 1 198 ? -4.121 16.688 -8.617 1 98.69 198 ILE A N 1
ATOM 1460 C CA . ILE A 1 198 ? -5.324 16.75 -7.793 1 98.69 198 ILE A CA 1
ATOM 1461 C C . ILE A 1 198 ? -6.316 15.688 -8.25 1 98.69 198 ILE A C 1
ATOM 1463 O O . ILE A 1 198 ? -6.691 15.641 -9.422 1 98.69 198 ILE A O 1
ATOM 1467 N N . TYR A 1 199 ? -6.738 14.836 -7.348 1 98.88 199 TYR A N 1
ATOM 1468 C CA . TYR A 1 199 ? -7.719 13.789 -7.617 1 98.88 199 TYR A CA 1
ATOM 1469 C C . TYR A 1 199 ? -8.969 13.984 -6.77 1 98.88 199 TYR A C 1
ATOM 1471 O O . TYR A 1 199 ? -8.883 14.328 -5.59 1 98.88 199 TYR A O 1
ATOM 1479 N N . VAL A 1 200 ? -10.117 13.812 -7.387 1 98.81 200 VAL A N 1
ATOM 1480 C CA . VAL A 1 200 ? -11.414 13.812 -6.715 1 98.81 200 VAL A CA 1
ATOM 1481 C C . VAL A 1 200 ? -12.109 12.469 -6.926 1 98.81 200 VAL A C 1
ATOM 1483 O O . VAL A 1 200 ? -12.32 12.047 -8.062 1 98.81 200 VAL A O 1
ATOM 1486 N N . TYR A 1 201 ? -12.5 11.852 -5.855 1 98.62 201 TYR A N 1
ATOM 1487 C CA . TYR A 1 201 ? -13.086 10.516 -5.91 1 98.62 201 TYR A CA 1
ATOM 1488 C C . TYR A 1 201 ? -14.602 10.578 -5.758 1 98.62 201 TYR A C 1
ATOM 1490 O O . TYR A 1 201 ? -15.109 10.977 -4.707 1 98.62 201 TYR A O 1
ATOM 1498 N N . GLN A 1 202 ? -15.438 10.219 -6.703 1 96.69 202 GLN A N 1
ATOM 1499 C CA . GLN A 1 202 ? -16.875 10.43 -6.824 1 96.69 202 GLN A CA 1
ATOM 1500 C C . GLN A 1 202 ? -17.625 9.734 -5.699 1 96.69 202 GLN A C 1
ATOM 1502 O O . GLN A 1 202 ? -18.625 10.266 -5.184 1 96.69 202 GLN A O 1
ATOM 1507 N N . GLY A 1 203 ? -17.281 8.617 -5.141 1 95.62 203 GLY A N 1
ATOM 1508 C CA . GLY A 1 203 ? -18 7.883 -4.113 1 95.62 203 GLY A CA 1
ATOM 1509 C C . GLY A 1 203 ? -17.422 8.07 -2.727 1 95.62 203 GLY A C 1
ATOM 1510 O O . GLY A 1 203 ? -17.875 7.445 -1.767 1 95.62 203 GLY A O 1
ATOM 1511 N N . ALA A 1 204 ? -16.625 9.039 -2.646 1 98.25 204 ALA A N 1
ATOM 1512 C CA . ALA A 1 204 ? -15.883 9.156 -1.391 1 98.25 204 ALA A CA 1
ATOM 1513 C C . ALA A 1 204 ? -16.297 10.414 -0.631 1 98.25 204 ALA A C 1
ATOM 1515 O O . ALA A 1 204 ? -16.516 11.469 -1.233 1 98.25 204 ALA A O 1
ATOM 1516 N N . ASP A 1 205 ? -16.484 10.32 0.708 1 98.5 205 ASP A N 1
ATOM 1517 C CA . ASP A 1 205 ? -16.75 11.406 1.637 1 98.5 205 ASP A CA 1
ATOM 1518 C C . ASP A 1 205 ? -15.492 11.82 2.389 1 98.5 205 ASP A C 1
ATOM 1520 O O . ASP A 1 205 ? -14.414 11.281 2.146 1 98.5 205 ASP A O 1
ATOM 1524 N N . HIS A 1 206 ? -15.633 12.906 3.27 1 98.44 206 HIS A N 1
ATOM 1525 C CA . HIS A 1 206 ? -14.516 13.281 4.137 1 98.44 206 HIS A CA 1
ATOM 1526 C C . HIS A 1 206 ? -14.047 12.094 4.969 1 98.44 206 HIS A C 1
ATOM 1528 O O . HIS A 1 206 ? -14.859 11.375 5.551 1 98.44 206 HIS A O 1
ATOM 1534 N N . GLY A 1 207 ? -12.758 11.836 4.996 1 98.44 207 GLY A N 1
ATOM 1535 C CA . GLY A 1 207 ? -12.219 10.766 5.809 1 98.44 207 GLY A CA 1
ATOM 1536 C C . GLY A 1 207 ? -12.32 9.406 5.148 1 98.44 207 GLY A C 1
ATOM 1537 O O . GLY A 1 207 ? -12.297 8.375 5.824 1 98.44 207 GLY A O 1
ATOM 1538 N N . PHE A 1 208 ? -12.414 9.344 3.812 1 98.44 208 PHE A N 1
ATOM 1539 C CA . PHE A 1 208 ? -12.68 8.109 3.078 1 98.44 208 PHE A CA 1
ATOM 1540 C C . PHE A 1 208 ? -11.539 7.113 3.262 1 98.44 208 PHE A C 1
ATOM 1542 O O . PHE A 1 208 ? -11.695 5.922 2.982 1 98.44 208 PHE A O 1
ATOM 1549 N N . ASN A 1 209 ? -10.375 7.527 3.709 1 98.25 209 ASN A N 1
ATOM 1550 C CA . ASN A 1 209 ? -9.227 6.633 3.859 1 98.25 209 ASN A CA 1
ATOM 1551 C C . ASN A 1 209 ? -9.273 5.879 5.188 1 98.25 209 ASN A C 1
ATOM 1553 O O . ASN A 1 209 ? -8.539 4.91 5.379 1 98.25 209 ASN A O 1
ATOM 1557 N N . CYS A 1 210 ? -10.023 6.336 6.164 1 97.81 210 CYS A N 1
ATOM 1558 C CA . CYS A 1 210 ? -9.969 5.801 7.52 1 97.81 210 CYS A CA 1
ATOM 1559 C C . CYS A 1 210 ? -10.938 4.633 7.684 1 97.81 210 CYS A C 1
ATOM 1561 O O . CYS A 1 210 ? -12.148 4.832 7.773 1 97.81 210 CYS A O 1
ATOM 1563 N N . TRP A 1 211 ? -10.414 3.463 7.859 1 95.19 211 TRP A N 1
ATOM 1564 C CA . TRP A 1 211 ? -11.219 2.246 7.902 1 95.19 211 TRP A CA 1
ATOM 1565 C C . TRP A 1 211 ? -12.031 2.178 9.188 1 95.19 211 TRP A C 1
ATOM 1567 O O . TRP A 1 211 ? -12.938 1.347 9.312 1 95.19 211 TRP A O 1
ATOM 1577 N N . ALA A 1 212 ? -11.773 3.061 10.148 1 94.88 212 ALA A N 1
ATOM 1578 C CA . ALA A 1 212 ? -12.477 3.059 11.422 1 94.88 212 ALA A CA 1
ATOM 1579 C C . ALA A 1 212 ? -13.688 3.99 11.383 1 94.88 212 ALA A C 1
ATOM 1581 O O . ALA A 1 212 ? -14.477 4.031 12.328 1 94.88 212 ALA A O 1
ATOM 1582 N N . ARG A 1 213 ? -13.828 4.781 10.328 1 95.38 213 ARG A N 1
ATOM 1583 C CA . ARG A 1 213 ? -14.922 5.742 10.18 1 95.38 213 ARG A CA 1
ATOM 1584 C C . ARG A 1 213 ? -16.062 5.152 9.359 1 95.38 213 ARG A C 1
ATOM 1586 O O . ARG A 1 213 ? -15.836 4.293 8.5 1 95.38 213 ARG A O 1
ATOM 1593 N N . GLY A 1 214 ? -17.281 5.703 9.609 1 93.81 214 GLY A N 1
ATOM 1594 C CA . GLY A 1 214 ? -18.438 5.352 8.781 1 93.81 214 GLY A CA 1
ATOM 1595 C C . GLY A 1 214 ? -18.297 5.812 7.344 1 93.81 214 GLY A C 1
ATOM 1596 O O . GLY A 1 214 ? -18.906 5.246 6.445 1 93.81 214 GLY A O 1
ATOM 1597 N N . SER A 1 215 ? -17.422 6.84 7.109 1 96.62 215 SER A N 1
ATOM 1598 C CA . SER A 1 215 ? -17.234 7.41 5.777 1 96.62 215 SER A CA 1
ATOM 1599 C C . SER A 1 215 ? -16.219 6.625 4.973 1 96.62 215 SER A C 1
ATOM 1601 O O . SER A 1 215 ? -15.922 6.965 3.822 1 96.62 215 SER A O 1
ATOM 1603 N N . TYR A 1 216 ? -15.68 5.555 5.586 1 96.31 216 TYR A N 1
ATOM 1604 C CA . TYR A 1 216 ? -14.688 4.754 4.871 1 96.31 216 TYR A CA 1
ATOM 1605 C C . TYR A 1 216 ? -15.219 4.305 3.518 1 96.31 216 TYR A C 1
ATOM 1607 O O . TYR A 1 216 ? -16.359 3.84 3.416 1 96.31 216 TYR A O 1
ATOM 1615 N N . HIS A 1 217 ? -14.406 4.512 2.473 1 96.25 217 HIS A N 1
ATOM 1616 C CA . HIS A 1 217 ? -14.711 4.078 1.112 1 96.25 217 HIS A CA 1
ATOM 1617 C C . HIS A 1 217 ? -13.531 3.336 0.493 1 96.25 217 HIS A C 1
ATOM 1619 O O . HIS A 1 217 ? -12.648 3.955 -0.104 1 96.25 217 HIS A O 1
ATOM 1625 N N . GLN A 1 218 ? -13.641 2.041 0.543 1 94.88 218 GLN A N 1
ATOM 1626 C CA . GLN A 1 218 ? -12.508 1.169 0.247 1 94.88 218 GLN A CA 1
ATOM 1627 C C . GLN A 1 218 ? -11.969 1.424 -1.159 1 94.88 218 GLN A C 1
ATOM 1629 O O . GLN A 1 218 ? -10.758 1.581 -1.349 1 94.88 218 GLN A O 1
ATOM 1634 N N . PRO A 1 219 ? -12.797 1.519 -2.242 1 95.31 219 PRO A N 1
ATOM 1635 C CA . PRO A 1 219 ? -12.227 1.695 -3.582 1 95.31 219 PRO A CA 1
ATOM 1636 C C . PRO A 1 219 ? -11.422 2.986 -3.717 1 95.31 219 PRO A C 1
ATOM 1638 O O . PRO A 1 219 ? -10.344 2.984 -4.309 1 95.31 219 PRO A O 1
ATOM 1641 N N . SER A 1 220 ? -11.93 4.035 -3.105 1 97.88 220 SER A N 1
ATOM 1642 C CA . SER A 1 220 ? -11.234 5.312 -3.189 1 97.88 220 SER A CA 1
ATOM 1643 C C . SER A 1 220 ? -9.961 5.309 -2.342 1 97.88 220 SER A C 1
ATOM 1645 O O . SER A 1 220 ? -8.938 5.859 -2.746 1 97.88 220 SER A O 1
ATOM 1647 N N . ALA A 1 221 ? -10.039 4.684 -1.148 1 97.44 221 ALA A N 1
ATOM 1648 C CA . ALA A 1 221 ? -8.883 4.613 -0.257 1 97.44 221 ALA A CA 1
ATOM 1649 C C . ALA A 1 221 ? -7.738 3.84 -0.907 1 97.44 221 ALA A C 1
ATOM 1651 O O . ALA A 1 221 ? -6.59 4.297 -0.9 1 97.44 221 ALA A O 1
ATOM 1652 N N . ALA A 1 222 ? -8.047 2.686 -1.496 1 97.19 222 ALA A N 1
ATOM 1653 C CA . ALA A 1 222 ? -7.027 1.864 -2.143 1 97.19 222 ALA A CA 1
ATOM 1654 C C . ALA A 1 222 ? -6.43 2.58 -3.35 1 97.19 222 ALA A C 1
ATOM 1656 O O . ALA A 1 222 ? -5.211 2.572 -3.545 1 97.19 222 ALA A O 1
ATOM 1657 N N . LEU A 1 223 ? -7.285 3.168 -4.133 1 98.56 223 LEU A N 1
ATOM 1658 C CA . LEU A 1 223 ? -6.828 3.896 -5.312 1 98.56 223 LEU A CA 1
ATOM 1659 C C . LEU A 1 223 ? -5.949 5.078 -4.914 1 98.56 223 LEU A C 1
ATOM 1661 O O . LEU A 1 223 ? -4.879 5.281 -5.488 1 98.56 223 LEU A O 1
ATOM 1665 N N . ALA A 1 224 ? -6.387 5.867 -3.93 1 98.88 224 ALA A N 1
ATOM 1666 C CA . ALA A 1 224 ? -5.621 7.02 -3.463 1 98.88 224 ALA A CA 1
ATOM 1667 C C . ALA A 1 224 ? -4.27 6.586 -2.896 1 98.88 224 ALA A C 1
ATOM 1669 O O . ALA A 1 224 ? -3.252 7.242 -3.131 1 98.88 224 ALA A O 1
ATOM 1670 N N . HIS A 1 225 ? -4.289 5.512 -2.105 1 98.75 225 HIS A N 1
ATOM 1671 C CA . HIS A 1 225 ? -3.035 5 -1.563 1 98.75 225 HIS A CA 1
ATOM 1672 C C . HIS A 1 225 ? -2.082 4.582 -2.678 1 98.75 225 HIS A C 1
ATOM 1674 O O . HIS A 1 225 ? -0.89 4.895 -2.633 1 98.75 225 HIS A O 1
ATOM 1680 N N . GLY A 1 226 ? -2.592 3.865 -3.711 1 98.88 226 GLY A N 1
ATOM 1681 C CA . GLY A 1 226 ? -1.777 3.514 -4.863 1 98.88 226 GLY A CA 1
ATOM 1682 C C . GLY A 1 226 ? -1.188 4.723 -5.566 1 98.88 226 GLY A C 1
ATOM 1683 O O . GLY A 1 226 ? 0.008 4.75 -5.863 1 98.88 226 GLY A O 1
ATOM 1684 N N . ARG A 1 227 ? -1.996 5.727 -5.812 1 98.88 227 ARG A N 1
ATOM 1685 C CA . ARG A 1 227 ? -1.54 6.953 -6.453 1 98.88 227 ARG A CA 1
ATOM 1686 C C . ARG A 1 227 ? -0.483 7.656 -5.605 1 98.88 227 ARG A C 1
ATOM 1688 O O . ARG A 1 227 ? 0.498 8.18 -6.137 1 98.88 227 ARG A O 1
ATOM 1695 N N . ALA A 1 228 ? -0.679 7.633 -4.297 1 98.94 228 ALA A N 1
ATOM 1696 C CA . ALA A 1 228 ? 0.295 8.25 -3.4 1 98.94 228 ALA A CA 1
ATOM 1697 C C . ALA A 1 228 ? 1.639 7.527 -3.473 1 98.94 228 ALA A C 1
ATOM 1699 O O . ALA A 1 228 ? 2.693 8.164 -3.5 1 98.94 228 ALA A O 1
ATOM 1700 N N . LEU A 1 229 ? 1.604 6.207 -3.494 1 98.81 229 LEU A N 1
ATOM 1701 C CA . LEU A 1 229 ? 2.84 5.438 -3.57 1 98.81 229 LEU A CA 1
ATOM 1702 C C . LEU A 1 229 ? 3.572 5.711 -4.879 1 98.81 229 LEU A C 1
ATOM 1704 O O . LEU A 1 229 ? 4.793 5.875 -4.891 1 98.81 229 LEU A O 1
ATOM 1708 N N . VAL A 1 230 ? 2.859 5.727 -6.016 1 98.75 230 VAL A N 1
ATOM 1709 C CA . VAL A 1 230 ? 3.461 6.043 -7.305 1 98.75 230 VAL A CA 1
ATOM 1710 C C . VAL A 1 230 ? 4.074 7.441 -7.262 1 98.75 230 VAL A C 1
ATOM 1712 O O . VAL A 1 230 ? 5.23 7.629 -7.648 1 98.75 230 VAL A O 1
ATOM 1715 N N . PHE A 1 231 ? 3.316 8.383 -6.738 1 98.81 231 PHE A N 1
ATOM 1716 C CA . PHE A 1 231 ? 3.738 9.773 -6.637 1 98.81 231 PHE A CA 1
ATOM 1717 C C . PHE A 1 231 ? 4.992 9.898 -5.781 1 98.81 231 PHE A C 1
ATOM 1719 O O . PHE A 1 231 ? 5.953 10.562 -6.172 1 98.81 231 PHE A O 1
ATOM 1726 N N . LEU A 1 232 ? 5.012 9.273 -4.617 1 98.56 232 LEU A N 1
ATOM 1727 C CA . LEU A 1 232 ? 6.137 9.359 -3.691 1 98.56 232 LEU A CA 1
ATOM 1728 C C . LEU A 1 232 ? 7.387 8.734 -4.297 1 98.56 232 LEU A C 1
ATOM 1730 O O . LEU A 1 232 ? 8.5 9.234 -4.102 1 98.56 232 LEU A O 1
ATOM 1734 N N . SER A 1 233 ? 7.227 7.648 -5.031 1 96.94 233 SER A N 1
ATOM 1735 C CA . SER A 1 233 ? 8.359 7 -5.68 1 96.94 233 SER A CA 1
ATOM 1736 C C . SER A 1 233 ? 9.008 7.922 -6.711 1 96.94 233 SER A C 1
ATOM 1738 O O . SER A 1 233 ? 10.227 7.895 -6.898 1 96.94 233 SER A O 1
ATOM 1740 N N . GLU A 1 234 ? 8.227 8.719 -7.34 1 95.88 234 GLU A N 1
ATOM 1741 C CA . GLU A 1 234 ? 8.719 9.625 -8.375 1 95.88 234 GLU A CA 1
ATOM 1742 C C . GLU A 1 234 ? 9.289 10.898 -7.758 1 95.88 234 GLU A C 1
ATOM 1744 O O . GLU A 1 234 ? 10.289 11.438 -8.242 1 95.88 234 GLU A O 1
ATOM 1749 N N . ALA A 1 235 ? 8.648 11.352 -6.738 1 96.75 235 ALA A N 1
ATOM 1750 C CA . ALA A 1 235 ? 8.969 12.656 -6.172 1 96.75 235 ALA A CA 1
ATOM 1751 C C . ALA A 1 235 ? 10.18 12.57 -5.242 1 96.75 235 ALA A C 1
ATOM 1753 O O . ALA A 1 235 ? 10.844 13.578 -4.98 1 96.75 235 ALA A O 1
ATOM 1754 N N . LEU A 1 236 ? 10.422 11.43 -4.613 1 95.44 236 LEU A N 1
ATOM 1755 C CA . LEU A 1 236 ? 11.477 11.289 -3.611 1 95.44 236 LEU A CA 1
ATOM 1756 C C . LEU A 1 236 ? 12.672 10.531 -4.18 1 95.44 236 LEU A C 1
ATOM 1758 O O . LEU A 1 236 ? 13.812 10.797 -3.807 1 95.44 236 LEU A O 1
ATOM 1762 N N . MET B 1 1 ? -2.889 -2.672 20.406 1 29.45 1 MET B N 1
ATOM 1763 C CA . MET B 1 1 ? -2.684 -3.746 19.453 1 29.45 1 MET B CA 1
ATOM 1764 C C . MET B 1 1 ? -2.592 -3.191 18.031 1 29.45 1 MET B C 1
ATOM 1766 O O . MET B 1 1 ? -3.473 -2.451 17.594 1 29.45 1 MET B O 1
ATOM 1770 N N . THR B 1 2 ? -1.455 -2.906 17.531 1 41.38 2 THR B N 1
ATOM 1771 C CA . THR B 1 2 ? -1.283 -2.357 16.188 1 41.38 2 THR B CA 1
ATOM 1772 C C . THR B 1 2 ? -2.326 -2.93 15.234 1 41.38 2 THR B C 1
ATOM 1774 O O . THR B 1 2 ? -2.535 -4.145 15.195 1 41.38 2 THR B O 1
ATOM 1777 N N . ALA B 1 3 ? -3.34 -2.182 14.914 1 48.66 3 ALA B N 1
ATOM 1778 C CA . ALA B 1 3 ? -4.48 -2.656 14.133 1 48.66 3 ALA B CA 1
ATOM 1779 C C . ALA B 1 3 ? -4.02 -3.52 12.961 1 48.66 3 ALA B C 1
ATOM 1781 O O . ALA B 1 3 ? -3.736 -3.006 11.875 1 48.66 3 ALA B O 1
ATOM 1782 N N . ILE B 1 4 ? -3.283 -4.625 13.336 1 60.69 4 ILE B N 1
ATOM 1783 C CA . ILE B 1 4 ? -2.859 -5.715 12.461 1 60.69 4 ILE B CA 1
ATOM 1784 C C . ILE B 1 4 ? -4.082 -6.371 11.828 1 60.69 4 ILE B C 1
ATOM 1786 O O . ILE B 1 4 ? -5.086 -6.609 12.5 1 60.69 4 ILE B O 1
ATOM 1790 N N . PRO B 1 5 ? -4.039 -6.383 10.477 1 70.38 5 PRO B N 1
ATOM 1791 C CA . PRO B 1 5 ? -5.094 -7.188 9.852 1 70.38 5 PRO B CA 1
ATOM 1792 C C . PRO B 1 5 ? -5.383 -8.477 10.625 1 70.38 5 PRO B C 1
ATOM 1794 O O . PRO B 1 5 ? -4.496 -9.008 11.297 1 70.38 5 PRO B O 1
ATOM 1797 N N . ASP B 1 6 ? -6.641 -8.742 10.82 1 86.31 6 ASP B N 1
ATOM 1798 C CA . ASP B 1 6 ? -7.059 -10.039 11.344 1 86.31 6 ASP B CA 1
ATOM 1799 C C . ASP B 1 6 ? -6.629 -11.172 10.414 1 86.31 6 ASP B C 1
ATOM 1801 O O . ASP B 1 6 ? -7.203 -11.352 9.336 1 86.31 6 ASP B O 1
ATOM 1805 N N . SER B 1 7 ? -5.527 -11.844 10.844 1 94.62 7 SER B N 1
ATOM 1806 C CA . SER B 1 7 ? -4.977 -12.875 9.969 1 94.62 7 SER B CA 1
ATOM 1807 C C . SER B 1 7 ? -4.934 -14.227 10.672 1 94.62 7 SER B C 1
ATOM 1809 O O . SER B 1 7 ? -4.742 -14.297 11.883 1 94.62 7 SER B O 1
ATOM 1811 N N . GLN B 1 8 ? -5.277 -15.281 9.961 1 96.38 8 GLN B N 1
ATOM 1812 C CA . GLN B 1 8 ? -5.242 -16.641 10.477 1 96.38 8 GLN B CA 1
ATOM 1813 C C . GLN B 1 8 ? -5.078 -17.656 9.344 1 96.38 8 GLN B C 1
ATOM 1815 O O . GLN B 1 8 ? -5.406 -17.359 8.188 1 96.38 8 GLN B O 1
ATOM 1820 N N . TRP B 1 9 ? -4.543 -18.828 9.695 1 97.88 9 TRP B N 1
ATOM 1821 C CA . TRP B 1 9 ? -4.586 -19.953 8.766 1 97.88 9 TRP B CA 1
ATOM 1822 C C . TRP B 1 9 ? -5.969 -20.594 8.75 1 97.88 9 TRP B C 1
ATOM 1824 O O . TRP B 1 9 ? -6.586 -20.781 9.797 1 97.88 9 TRP B O 1
ATOM 1834 N N . ILE B 1 10 ? -6.441 -20.891 7.578 1 98.06 10 ILE B N 1
ATOM 1835 C CA . ILE B 1 10 ? -7.688 -21.641 7.441 1 98.06 10 ILE B CA 1
ATOM 1836 C C . ILE B 1 10 ? -7.461 -22.859 6.543 1 98.06 10 ILE B C 1
ATOM 1838 O O . ILE B 1 10 ? -6.418 -22.969 5.895 1 98.06 10 ILE B O 1
ATOM 1842 N N . ARG B 1 11 ? -8.445 -23.766 6.508 1 97.81 11 ARG B N 1
ATOM 1843 C CA . ARG B 1 11 ? -8.352 -24.969 5.691 1 97.81 11 ARG B CA 1
ATOM 1844 C C . ARG B 1 11 ? -9.156 -24.828 4.402 1 97.81 11 ARG B C 1
ATOM 1846 O O . ARG B 1 11 ? -10.273 -24.312 4.418 1 97.81 11 ARG B O 1
ATOM 1853 N N . VAL B 1 12 ? -8.578 -25.156 3.342 1 98.5 12 VAL B N 1
ATOM 1854 C CA . VAL B 1 12 ? -9.25 -25.266 2.053 1 98.5 12 VAL B CA 1
ATOM 1855 C C . VAL B 1 12 ? -9.438 -26.75 1.7 1 98.5 12 VAL B C 1
ATOM 1857 O O . VAL B 1 12 ? -8.461 -27.484 1.544 1 98.5 12 VAL B O 1
ATOM 1860 N N . ASP B 1 13 ? -10.648 -27.156 1.538 1 97.19 13 ASP B N 1
ATOM 1861 C CA . ASP B 1 13 ? -10.969 -28.547 1.241 1 97.19 13 ASP B CA 1
ATOM 1862 C C . ASP B 1 13 ? -11.242 -28.75 -0.248 1 97.19 13 ASP B C 1
ATOM 1864 O O . ASP B 1 13 ? -12.008 -27.984 -0.847 1 97.19 13 ASP B O 1
ATOM 1868 N N . THR B 1 14 ? -10.547 -29.719 -0.795 1 95.69 14 THR B N 1
ATOM 1869 C CA . THR B 1 14 ? -10.789 -30.109 -2.178 1 95.69 14 THR B CA 1
ATOM 1870 C C . THR B 1 14 ? -10.953 -31.625 -2.289 1 95.69 14 THR B C 1
ATOM 1872 O O . THR B 1 14 ? -10.75 -32.344 -1.312 1 95.69 14 THR B O 1
ATOM 1875 N N . ALA B 1 15 ? -11.328 -32.156 -3.449 1 93.75 15 ALA B N 1
ATOM 1876 C CA . ALA B 1 15 ? -11.422 -33.594 -3.697 1 93.75 15 ALA B CA 1
ATOM 1877 C C . ALA B 1 15 ? -10.055 -34.25 -3.627 1 93.75 15 ALA B C 1
ATOM 1879 O O . ALA B 1 15 ? -9.945 -35.406 -3.242 1 93.75 15 ALA B O 1
ATOM 1880 N N . ALA B 1 16 ? -9.07 -33.5 -3.957 1 94.38 16 ALA B N 1
ATOM 1881 C CA . ALA B 1 16 ? -7.715 -34.031 -4.008 1 94.38 16 ALA B CA 1
ATOM 1882 C C . ALA B 1 16 ? -7.059 -34 -2.629 1 94.38 16 ALA B C 1
ATOM 1884 O O . ALA B 1 16 ? -5.953 -34.531 -2.447 1 94.38 16 ALA B O 1
ATOM 1885 N N . GLY B 1 17 ? -7.734 -33.406 -1.622 1 96.19 17 GLY B N 1
ATOM 1886 C CA . GLY B 1 17 ? -7.184 -33.25 -0.288 1 96.19 17 GLY B CA 1
ATOM 1887 C C . GLY B 1 17 ? -7.41 -31.844 0.268 1 96.19 17 GLY B C 1
ATOM 1888 O O . GLY B 1 17 ? -8.055 -31.016 -0.373 1 96.19 17 GLY B O 1
ATOM 1889 N N . SER B 1 18 ? -6.906 -31.656 1.505 1 97.94 18 SER B N 1
ATOM 1890 C CA . SER B 1 18 ? -7.055 -30.375 2.172 1 97.94 18 SER B CA 1
ATOM 1891 C C . SER B 1 18 ? -5.703 -29.703 2.402 1 97.94 18 SER B C 1
ATOM 1893 O O . SER B 1 18 ? -4.703 -30.391 2.633 1 97.94 18 SER B O 1
ATOM 1895 N N . PHE B 1 19 ? -5.719 -28.438 2.271 1 98.69 19 PHE B N 1
ATOM 1896 C CA . PHE B 1 19 ? -4.488 -27.703 2.518 1 98.69 19 PHE B CA 1
ATOM 1897 C C . PHE B 1 19 ? -4.781 -26.406 3.252 1 98.69 19 PHE B C 1
ATOM 1899 O O . PHE B 1 19 ? -5.934 -25.969 3.328 1 98.69 19 PHE B O 1
ATOM 1906 N N . ASP B 1 20 ? -3.787 -25.828 3.859 1 98.75 20 ASP B N 1
ATOM 1907 C CA . ASP B 1 20 ? -3.91 -24.578 4.605 1 98.75 20 ASP B CA 1
ATOM 1908 C C . ASP B 1 20 ? -3.707 -23.375 3.697 1 98.75 20 ASP B C 1
ATOM 1910 O O . ASP B 1 20 ? -3.008 -23.469 2.686 1 98.75 20 ASP B O 1
ATOM 1914 N N . ALA B 1 21 ? -4.363 -22.328 4.023 1 98.81 21 ALA B N 1
ATOM 1915 C CA . ALA B 1 21 ? -4.203 -21.016 3.387 1 98.81 21 ALA B CA 1
ATOM 1916 C C . ALA B 1 21 ? -4.199 -19.891 4.422 1 98.81 21 ALA B C 1
ATOM 1918 O O . ALA B 1 21 ? -4.941 -19.953 5.406 1 98.81 21 ALA B O 1
ATOM 1919 N N . TYR B 1 22 ? -3.301 -18.969 4.277 1 98.62 22 TYR B N 1
ATOM 1920 C CA . TYR B 1 22 ? -3.209 -17.812 5.168 1 98.62 22 TYR B CA 1
ATOM 1921 C C . TYR B 1 22 ? -4.227 -16.75 4.785 1 98.62 22 TYR B C 1
ATOM 1923 O O . TYR B 1 22 ? -4.141 -16.156 3.703 1 98.62 22 TYR B O 1
ATOM 1931 N N . LEU B 1 23 ? -5.211 -16.516 5.625 1 97.75 23 LEU B N 1
ATOM 1932 C CA . LEU B 1 23 ? -6.258 -15.523 5.426 1 97.75 23 LEU B CA 1
ATOM 1933 C C . LEU B 1 23 ? -5.918 -14.219 6.152 1 97.75 23 LEU B C 1
ATOM 1935 O O . LEU B 1 23 ? -5.586 -14.234 7.336 1 97.75 23 LEU B O 1
ATOM 1939 N N . SER B 1 24 ? -5.887 -13.141 5.469 1 96.88 24 SER B N 1
ATOM 1940 C CA . SER B 1 24 ? -5.766 -11.805 6.047 1 96.88 24 SER B CA 1
ATOM 1941 C C . SER B 1 24 ? -6.969 -10.938 5.695 1 96.88 24 SER B C 1
ATOM 1943 O O . SER B 1 24 ? -7.258 -10.719 4.516 1 96.88 24 SER B O 1
ATOM 1945 N N . LEU B 1 25 ? -7.688 -10.477 6.672 1 96.19 25 LEU B N 1
ATOM 1946 C CA . LEU B 1 25 ? -8.906 -9.711 6.465 1 96.19 25 LEU B CA 1
ATOM 1947 C C . LEU B 1 25 ? -8.672 -8.227 6.738 1 96.19 25 LEU B C 1
ATOM 1949 O O . LEU B 1 25 ? -7.836 -7.871 7.566 1 96.19 25 LEU B O 1
ATOM 1953 N N . PRO B 1 26 ? -9.438 -7.344 6 1 94.94 26 PRO B N 1
ATOM 1954 C CA . PRO B 1 26 ? -9.289 -5.902 6.207 1 94.94 26 PRO B CA 1
ATOM 1955 C C . PRO B 1 26 ? -9.688 -5.465 7.613 1 94.94 26 PRO B C 1
ATOM 1957 O O . PRO B 1 26 ? -10.586 -6.051 8.211 1 94.94 26 PRO B O 1
ATOM 1960 N N . PRO B 1 27 ? -9.062 -4.395 8.094 1 93.88 27 PRO B N 1
ATOM 1961 C CA . PRO B 1 27 ? -9.398 -3.908 9.438 1 93.88 27 PRO B CA 1
ATOM 1962 C C . PRO B 1 27 ? -10.852 -3.447 9.555 1 93.88 27 PRO B C 1
ATOM 1964 O O . PRO B 1 27 ? -11.438 -3.521 10.633 1 93.88 27 PRO B O 1
ATOM 1967 N N . ALA B 1 28 ? -11.445 -2.971 8.453 1 92.12 28 ALA B N 1
ATOM 1968 C CA . ALA B 1 28 ? -12.828 -2.506 8.461 1 92.12 28 ALA B CA 1
ATOM 1969 C C . ALA B 1 28 ? -13.805 -3.682 8.406 1 92.12 28 ALA B C 1
ATOM 1971 O O . ALA B 1 28 ? -15.023 -3.488 8.438 1 92.12 28 ALA B O 1
ATOM 1972 N N . GLY B 1 29 ? -13.258 -4.914 8.359 1 90.88 29 GLY B N 1
ATOM 1973 C CA . GLY B 1 29 ? -14.102 -6.074 8.125 1 90.88 29 GLY B CA 1
ATOM 1974 C C . GLY B 1 29 ? -14.391 -6.312 6.652 1 90.88 29 GLY B C 1
ATOM 1975 O O . GLY B 1 29 ? -13.922 -5.562 5.797 1 90.88 29 GLY B O 1
ATOM 1976 N N . VAL B 1 30 ? -15.039 -7.422 6.426 1 88.56 30 VAL B N 1
ATOM 1977 C CA . VAL B 1 30 ? -15.359 -7.777 5.047 1 88.56 30 VAL B CA 1
ATOM 1978 C C . VAL B 1 30 ? -16.688 -7.137 4.645 1 88.56 30 VAL B C 1
ATOM 1980 O O . VAL B 1 30 ? -17.641 -7.137 5.418 1 88.56 30 VAL B O 1
ATOM 1983 N N . GLN B 1 31 ? -16.641 -6.418 3.59 1 83.12 31 GLN B N 1
ATOM 1984 C CA . GLN B 1 31 ? -17.859 -5.867 3.01 1 83.12 31 GLN B CA 1
ATOM 1985 C C . GLN B 1 31 ? -18.344 -6.707 1.829 1 83.12 31 GLN B C 1
ATOM 1987 O O . GLN B 1 31 ? -17.547 -7.109 0.982 1 83.12 31 GLN B O 1
ATOM 1992 N N . PRO B 1 32 ? -19.594 -7 1.82 1 83.56 32 PRO B N 1
ATOM 1993 C CA . PRO B 1 32 ? -20.094 -7.773 0.68 1 83.56 32 PRO B CA 1
ATOM 1994 C C . PRO B 1 32 ? -19.766 -7.117 -0.661 1 83.56 32 PRO B C 1
ATOM 1996 O O . PRO B 1 32 ? -19.891 -5.898 -0.798 1 83.56 32 PRO B O 1
ATOM 1999 N N . GLY B 1 33 ? -19.297 -7.934 -1.572 1 88.56 33 GLY B N 1
ATOM 2000 C CA . GLY B 1 33 ? -19 -7.438 -2.91 1 88.56 33 GLY B CA 1
ATOM 2001 C C . GLY B 1 33 ? -17.625 -6.84 -3.041 1 88.56 33 GLY B C 1
ATOM 2002 O O . GLY B 1 33 ? -17.172 -6.531 -4.148 1 88.56 33 GLY B O 1
ATOM 2003 N N . ALA B 1 34 ? -16.969 -6.625 -1.85 1 89.5 34 ALA B N 1
ATOM 2004 C CA . ALA B 1 34 ? -15.609 -6.082 -1.909 1 89.5 34 ALA B CA 1
ATOM 2005 C C . ALA B 1 34 ? -14.664 -7.051 -2.611 1 89.5 34 ALA B C 1
ATOM 2007 O O . ALA B 1 34 ? -14.859 -8.266 -2.561 1 89.5 34 ALA B O 1
ATOM 2008 N N . PRO B 1 35 ? -13.75 -6.535 -3.338 1 93.75 35 PRO B N 1
ATOM 2009 C CA . PRO B 1 35 ? -12.836 -7.418 -4.07 1 93.75 35 PRO B CA 1
ATOM 2010 C C . PRO B 1 35 ? -11.914 -8.219 -3.145 1 93.75 35 PRO B C 1
ATOM 2012 O O . PRO B 1 35 ? -11.688 -7.816 -2 1 93.75 35 PRO B O 1
ATOM 2015 N N . GLY B 1 36 ? -11.461 -9.344 -3.6 1 97.5 36 GLY B N 1
ATOM 2016 C CA . GLY B 1 36 ? -10.492 -10.172 -2.898 1 97.5 36 GLY B CA 1
ATOM 2017 C C . GLY B 1 36 ? -9.234 -10.43 -3.705 1 97.5 36 GLY B C 1
ATOM 2018 O O . GLY B 1 36 ? -9.18 -10.117 -4.895 1 97.5 36 GLY B O 1
ATOM 2019 N N . ILE B 1 37 ? -8.203 -10.945 -3.037 1 98.75 37 ILE B N 1
ATOM 2020 C CA . ILE B 1 37 ? -6.934 -11.289 -3.666 1 98.75 37 ILE B CA 1
ATOM 2021 C C . ILE B 1 37 ? -6.52 -12.695 -3.252 1 98.75 37 ILE B C 1
ATOM 2023 O O . ILE B 1 37 ? -6.504 -13.023 -2.062 1 98.75 37 ILE B O 1
ATOM 2027 N N . VAL B 1 38 ? -6.316 -13.523 -4.203 1 98.94 38 VAL B N 1
ATOM 2028 C CA . VAL B 1 38 ? -5.523 -14.727 -3.973 1 98.94 38 VAL B CA 1
ATOM 2029 C C . VAL B 1 38 ? -4.043 -14.422 -4.184 1 98.94 38 VAL B C 1
ATOM 2031 O O . VAL B 1 38 ? -3.631 -14.047 -5.281 1 98.94 38 VAL B O 1
ATOM 2034 N N . LEU B 1 39 ? -3.279 -14.531 -3.098 1 98.94 39 LEU B N 1
ATOM 2035 C CA . LEU B 1 39 ? -1.86 -14.195 -3.117 1 98.94 39 LEU B CA 1
ATOM 2036 C C . LEU B 1 39 ? -1.004 -15.445 -3.266 1 98.94 39 LEU B C 1
ATOM 2038 O O . LEU B 1 39 ? -1.122 -16.391 -2.473 1 98.94 39 LEU B O 1
ATOM 2042 N N . LEU B 1 40 ? -0.157 -15.422 -4.305 1 98.94 40 LEU B N 1
ATOM 2043 C CA . LEU B 1 40 ? 0.57 -16.641 -4.66 1 98.94 40 LEU B CA 1
ATOM 2044 C C . LEU B 1 40 ? 2.059 -16.484 -4.367 1 98.94 40 LEU B C 1
ATOM 2046 O O . LEU B 1 40 ? 2.699 -15.547 -4.855 1 98.94 40 LEU B O 1
ATOM 2050 N N . GLN B 1 41 ? 2.611 -17.391 -3.674 1 98.88 41 GLN B N 1
ATOM 2051 C CA . GLN B 1 41 ? 3.939 -17.375 -3.07 1 98.88 41 GLN B CA 1
ATOM 2052 C C . GLN B 1 41 ? 5.027 -17.5 -4.133 1 98.88 41 GLN B C 1
ATOM 2054 O O . GLN B 1 41 ? 4.75 -17.859 -5.277 1 98.88 41 GLN B O 1
ATOM 2059 N N . GLU B 1 42 ? 6.277 -17.156 -3.678 1 98.62 42 GLU B N 1
ATOM 2060 C CA . GLU B 1 42 ? 7.48 -17.609 -4.371 1 98.62 42 GLU B CA 1
ATOM 2061 C C . GLU B 1 42 ? 7.762 -19.078 -4.082 1 98.62 42 GLU B C 1
ATOM 2063 O O . GLU B 1 42 ? 6.863 -19.812 -3.676 1 98.62 42 GLU B O 1
ATOM 2068 N N . ILE B 1 43 ? 9.094 -19.547 -4.301 1 98.75 43 ILE B N 1
ATOM 2069 C CA . ILE B 1 43 ? 9.414 -20.953 -4.113 1 98.75 43 ILE B CA 1
ATOM 2070 C C . ILE B 1 43 ? 9.805 -21.203 -2.656 1 98.75 43 ILE B C 1
ATOM 2072 O O . ILE B 1 43 ? 10.422 -22.234 -2.338 1 98.75 43 ILE B O 1
ATOM 2076 N N . PHE B 1 44 ? 9.469 -20.281 -1.739 1 98.75 44 PHE B N 1
ATOM 2077 C CA . PHE B 1 44 ? 9.953 -20.359 -0.365 1 98.75 44 PHE B CA 1
ATOM 2078 C C . PHE B 1 44 ? 8.797 -20.578 0.6 1 98.75 44 PHE B C 1
ATOM 2080 O O . PHE B 1 44 ? 8.984 -20.578 1.818 1 98.75 44 PHE B O 1
ATOM 2087 N N . GLY B 1 45 ? 7.559 -20.797 0.075 1 98.69 45 GLY B N 1
ATOM 2088 C CA . GLY B 1 45 ? 6.387 -21.016 0.904 1 98.69 45 GLY B CA 1
ATOM 2089 C C . GLY B 1 45 ? 5.66 -19.734 1.273 1 98.69 45 GLY B C 1
ATOM 2090 O O . GLY B 1 45 ? 6.043 -18.656 0.831 1 98.69 45 GLY B O 1
ATOM 2091 N N . VAL B 1 46 ? 4.555 -19.906 2.008 1 98.62 46 VAL B N 1
ATOM 2092 C CA . VAL B 1 46 ? 3.861 -18.766 2.588 1 98.62 46 VAL B CA 1
ATOM 2093 C C . VAL B 1 46 ? 4.602 -18.297 3.84 1 98.62 46 VAL B C 1
ATOM 2095 O O . VAL B 1 46 ? 4.059 -18.359 4.945 1 98.62 46 VAL B O 1
ATOM 2098 N N . ASN B 1 47 ? 5.832 -17.844 3.588 1 98.06 47 ASN B N 1
ATOM 2099 C CA . ASN B 1 47 ? 6.727 -17.469 4.68 1 98.06 47 ASN B CA 1
ATOM 2100 C C . ASN B 1 47 ? 6.395 -16.078 5.219 1 98.06 47 ASN B C 1
ATOM 2102 O O . ASN B 1 47 ? 5.355 -15.508 4.879 1 98.06 47 ASN B O 1
ATOM 2106 N N . GLU B 1 48 ? 7.242 -15.594 6.109 1 96.31 48 GLU B N 1
ATOM 2107 C CA . GLU B 1 48 ? 6.988 -14.328 6.801 1 96.31 48 GLU B CA 1
ATOM 2108 C C . GLU B 1 48 ? 6.738 -13.195 5.812 1 96.31 48 GLU B C 1
ATOM 2110 O O . GLU B 1 48 ? 5.836 -12.383 6.012 1 96.31 48 GLU B O 1
ATOM 2115 N N . HIS B 1 49 ? 7.52 -13.109 4.719 1 96.94 49 HIS B N 1
ATOM 2116 C CA . HIS B 1 49 ? 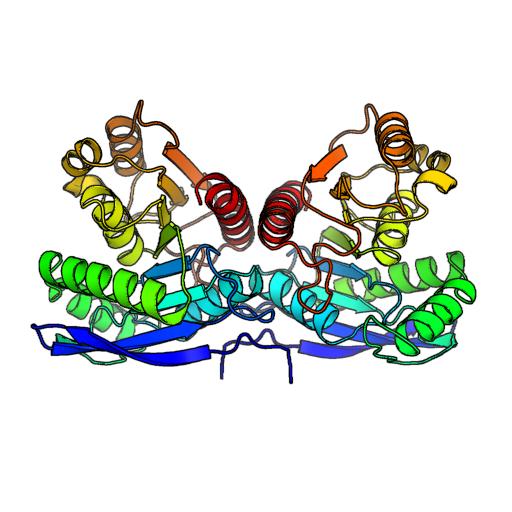7.367 -12.031 3.748 1 96.94 49 HIS B CA 1
ATOM 2117 C C . HIS B 1 49 ? 6.016 -12.109 3.043 1 96.94 49 HIS B C 1
ATOM 2119 O O . HIS B 1 49 ? 5.312 -11.109 2.916 1 96.94 49 HIS B O 1
ATOM 2125 N N . ILE B 1 50 ? 5.629 -13.281 2.615 1 98.31 50 ILE B N 1
ATOM 2126 C CA . ILE B 1 50 ? 4.363 -13.438 1.905 1 98.31 50 ILE B CA 1
ATOM 2127 C C . ILE B 1 50 ? 3.203 -13.102 2.838 1 98.31 50 ILE B C 1
ATOM 2129 O O . ILE B 1 50 ? 2.232 -12.461 2.424 1 98.31 50 ILE B O 1
ATOM 2133 N N . ARG B 1 51 ? 3.289 -13.5 4.09 1 97.38 51 ARG B N 1
ATOM 2134 C CA . ARG B 1 51 ? 2.238 -13.164 5.047 1 97.38 51 ARG B CA 1
ATOM 2135 C C . ARG B 1 51 ? 2.182 -11.656 5.289 1 97.38 51 ARG B C 1
ATOM 2137 O O . ARG B 1 51 ? 1.096 -11.078 5.395 1 97.38 51 ARG B O 1
ATOM 2144 N N . ALA B 1 52 ? 3.318 -11.039 5.324 1 96.06 52 ALA B N 1
ATOM 2145 C CA . ALA B 1 52 ? 3.35 -9.586 5.477 1 96.06 52 ALA B CA 1
ATOM 2146 C C . ALA B 1 52 ? 2.723 -8.891 4.27 1 96.06 52 ALA B C 1
ATOM 2148 O O . ALA B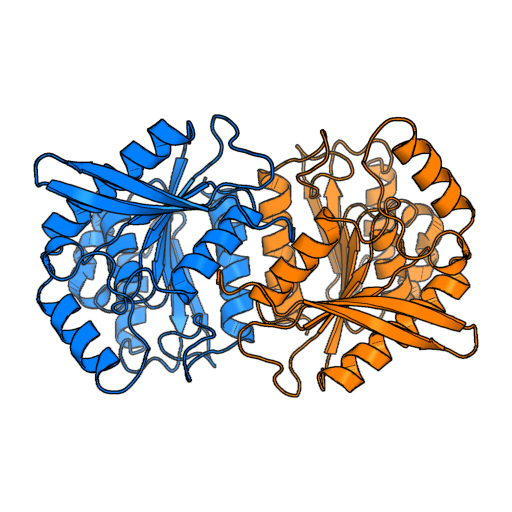 1 52 ? 2.033 -7.879 4.414 1 96.06 52 ALA B O 1
ATOM 2149 N N . VAL B 1 53 ? 2.99 -9.43 3.08 1 97.62 53 VAL B N 1
ATOM 2150 C CA . VAL B 1 53 ? 2.402 -8.883 1.861 1 97.62 53 VAL B CA 1
ATOM 2151 C C . VAL B 1 53 ? 0.886 -9.047 1.898 1 97.62 53 VAL B C 1
ATOM 2153 O O . VAL B 1 53 ? 0.145 -8.133 1.534 1 97.62 53 VAL B O 1
ATOM 2156 N N . ALA B 1 54 ? 0.432 -10.18 2.367 1 97.81 54 ALA B N 1
ATOM 2157 C CA . ALA B 1 54 ? -1.006 -10.383 2.525 1 97.81 54 ALA B CA 1
ATOM 2158 C C . ALA B 1 54 ? -1.609 -9.336 3.453 1 97.81 54 ALA B C 1
ATOM 2160 O O . ALA B 1 54 ? -2.643 -8.742 3.137 1 97.81 54 ALA B O 1
ATOM 2161 N N . ASP B 1 55 ? -0.961 -9.125 4.543 1 96.38 55 ASP B N 1
ATOM 2162 C CA . ASP B 1 55 ? -1.44 -8.156 5.523 1 96.38 55 ASP B CA 1
ATOM 2163 C C . ASP B 1 55 ? -1.419 -6.742 4.957 1 96.38 55 ASP B C 1
ATOM 2165 O O . ASP B 1 55 ? -2.271 -5.918 5.293 1 96.38 55 ASP B O 1
ATOM 2169 N N . GLN B 1 56 ? -0.469 -6.508 4.156 1 96.19 56 GLN B N 1
ATOM 2170 C CA . GLN B 1 56 ? -0.362 -5.188 3.535 1 96.19 56 GLN B CA 1
ATOM 2171 C C . GLN B 1 56 ? -1.544 -4.922 2.607 1 96.19 56 GLN B C 1
ATOM 2173 O O . GLN B 1 56 ? -2.145 -3.846 2.656 1 96.19 56 GLN B O 1
ATOM 2178 N N . TYR B 1 57 ? -1.883 -5.863 1.747 1 97.38 57 TYR B N 1
ATOM 2179 C CA . TYR B 1 57 ? -3.047 -5.703 0.881 1 97.38 57 TYR B CA 1
ATOM 2180 C C . TYR B 1 57 ? -4.332 -5.656 1.699 1 97.38 57 TYR B C 1
ATOM 2182 O O . TYR B 1 57 ? -5.273 -4.945 1.343 1 97.38 57 TYR B O 1
ATOM 2190 N N . ALA B 1 58 ? -4.395 -6.41 2.777 1 96.44 58 ALA B N 1
ATOM 2191 C CA . ALA B 1 58 ? -5.559 -6.359 3.656 1 96.44 58 ALA B CA 1
ATOM 2192 C C . ALA B 1 58 ? -5.727 -4.973 4.273 1 96.44 58 ALA B C 1
ATOM 2194 O O . ALA B 1 58 ? -6.848 -4.484 4.426 1 96.44 58 ALA B O 1
ATOM 2195 N N . ALA B 1 59 ? -4.602 -4.359 4.586 1 95.38 59 ALA B N 1
ATOM 2196 C CA . ALA B 1 59 ? -4.641 -3.008 5.145 1 95.38 59 ALA B CA 1
ATOM 2197 C C . ALA B 1 59 ? -5.242 -2.021 4.148 1 95.38 59 ALA B C 1
ATOM 2199 O O . ALA B 1 59 ? -5.766 -0.977 4.539 1 95.38 59 ALA B O 1
ATOM 2200 N N . ASP B 1 60 ? -5.203 -2.357 2.873 1 95.88 60 ASP B N 1
ATOM 2201 C CA . ASP B 1 60 ? -5.816 -1.538 1.832 1 95.88 60 ASP B CA 1
ATOM 2202 C C . ASP B 1 60 ? -7.273 -1.938 1.605 1 95.88 60 ASP B C 1
ATOM 2204 O O . ASP B 1 60 ? -7.93 -1.427 0.695 1 95.88 60 ASP B O 1
ATOM 2208 N N . GLY B 1 61 ? -7.797 -2.898 2.324 1 94.88 61 GLY B N 1
ATOM 2209 C CA . GLY B 1 61 ? -9.219 -3.213 2.311 1 94.88 61 GLY B CA 1
ATOM 2210 C C . GLY B 1 61 ? -9.539 -4.469 1.52 1 94.88 61 GLY B C 1
ATOM 2211 O O . GLY B 1 61 ? -10.711 -4.793 1.315 1 94.88 61 GLY B O 1
ATOM 2212 N N . TYR B 1 62 ? -8.508 -5.172 1.062 1 96.75 62 TYR B N 1
ATOM 2213 C CA . TYR B 1 62 ? -8.742 -6.418 0.342 1 96.75 62 TYR B CA 1
ATOM 2214 C C . TYR B 1 62 ? -8.797 -7.602 1.302 1 96.75 62 TYR B C 1
ATOM 2216 O O . TYR B 1 62 ? -8.016 -7.672 2.254 1 96.75 62 TYR B O 1
ATOM 2224 N N . ALA B 1 63 ? -9.727 -8.492 1.097 1 96.88 63 ALA B N 1
ATOM 2225 C CA . ALA B 1 63 ? -9.594 -9.82 1.698 1 96.88 63 ALA B CA 1
ATOM 2226 C C . ALA B 1 63 ? -8.586 -10.672 0.927 1 96.88 63 ALA B C 1
ATOM 2228 O O . ALA B 1 63 ? -8.695 -10.812 -0.294 1 96.88 63 ALA B O 1
ATOM 2229 N N . VAL B 1 64 ? -7.594 -11.219 1.653 1 98.06 64 VAL B N 1
ATOM 2230 C CA . VAL B 1 64 ? -6.496 -11.898 0.973 1 98.06 64 VAL B CA 1
ATOM 2231 C C . VAL B 1 64 ? -6.398 -13.344 1.463 1 98.06 64 VAL B C 1
ATOM 2233 O O . VAL B 1 64 ? -6.488 -13.602 2.664 1 98.06 64 VAL B O 1
ATOM 2236 N N . LEU B 1 65 ? -6.297 -14.266 0.578 1 98.75 65 LEU B N 1
ATOM 2237 C CA . LEU B 1 65 ? -6.066 -15.672 0.901 1 98.75 65 LEU B CA 1
ATOM 2238 C C . LEU B 1 65 ? -4.867 -16.219 0.136 1 98.75 65 LEU B C 1
ATOM 2240 O O . LEU B 1 65 ? -4.844 -16.188 -1.096 1 98.75 65 LEU B O 1
ATOM 2244 N N . ALA B 1 66 ? -3.844 -16.625 0.85 1 98.94 66 ALA B N 1
ATOM 2245 C CA . ALA B 1 66 ? -2.623 -17.172 0.27 1 98.94 66 ALA B CA 1
ATOM 2246 C C . ALA B 1 66 ? -2.549 -18.688 0.482 1 98.94 66 ALA B C 1
ATOM 2248 O O . ALA B 1 66 ? -2.242 -19.141 1.583 1 98.94 66 ALA B O 1
ATOM 2249 N N . PRO B 1 67 ? -2.762 -19.438 -0.55 1 98.94 67 PRO B N 1
ATOM 2250 C CA . PRO B 1 67 ? -2.73 -20.906 -0.387 1 98.94 67 PRO B CA 1
ATOM 2251 C C . PRO B 1 67 ? -1.311 -21.453 -0.255 1 98.94 67 PRO B C 1
ATOM 2253 O O . PRO B 1 67 ? -0.384 -20.922 -0.883 1 98.94 67 PRO B O 1
ATOM 2256 N N . ASP B 1 68 ? -1.187 -22.5 0.531 1 98.81 68 ASP B N 1
ATOM 2257 C CA . ASP B 1 68 ? 0.042 -23.297 0.595 1 98.81 68 ASP B CA 1
ATOM 2258 C C . ASP B 1 68 ? 0.212 -24.156 -0.658 1 98.81 68 ASP B C 1
ATOM 2260 O O . ASP B 1 68 ? -0.232 -25.297 -0.694 1 98.81 68 ASP B O 1
ATOM 2264 N N . VAL B 1 69 ? 0.951 -23.609 -1.602 1 98.62 69 VAL B N 1
ATOM 2265 C CA . VAL B 1 69 ? 1.078 -24.266 -2.902 1 98.62 69 VAL B CA 1
ATOM 2266 C C . VAL B 1 69 ? 1.857 -25.562 -2.758 1 98.62 69 VAL B C 1
ATOM 2268 O O . VAL B 1 69 ? 1.653 -26.516 -3.527 1 98.62 69 VAL B O 1
ATOM 2271 N N . PHE B 1 70 ? 2.729 -25.688 -1.749 1 98.75 70 PHE B N 1
ATOM 2272 C CA . PHE B 1 70 ? 3.619 -26.828 -1.595 1 98.75 70 PHE B CA 1
ATOM 2273 C C . PHE B 1 70 ? 3.016 -27.875 -0.65 1 98.75 70 PHE B C 1
ATOM 2275 O O . PHE B 1 70 ? 3.711 -28.781 -0.188 1 98.75 70 PHE B O 1
ATOM 2282 N N . TRP B 1 71 ? 1.76 -27.844 -0.354 1 98.44 71 TRP B N 1
ATOM 2283 C CA . TRP B 1 71 ? 1.132 -28.609 0.718 1 98.44 71 TRP B CA 1
ATOM 2284 C C . TRP B 1 71 ? 1.303 -30.109 0.489 1 98.44 71 TRP B C 1
ATOM 2286 O O . TRP B 1 71 ? 1.365 -30.891 1.444 1 98.44 71 TRP B O 1
ATOM 2296 N N . ARG B 1 72 ? 1.446 -30.578 -0.743 1 97.88 72 ARG B N 1
ATOM 2297 C CA . ARG B 1 72 ? 1.577 -32 -1.014 1 97.88 72 ARG B CA 1
ATOM 2298 C C . ARG B 1 72 ? 2.953 -32.531 -0.604 1 97.88 72 ARG B C 1
ATOM 2300 O O . ARG B 1 72 ? 3.082 -33.625 -0.104 1 97.88 72 ARG B O 1
ATOM 2307 N N . GLN B 1 73 ? 3.959 -31.734 -0.779 1 97.75 73 GLN B N 1
ATOM 2308 C CA . GLN B 1 73 ? 5.332 -32.156 -0.539 1 97.75 73 GLN B CA 1
ATOM 2309 C C . GLN B 1 73 ? 5.812 -31.719 0.84 1 97.75 73 GLN B C 1
ATOM 2311 O O . GLN B 1 73 ? 6.574 -32.438 1.496 1 97.75 73 GLN B O 1
ATOM 2316 N N . ALA B 1 74 ? 5.348 -30.531 1.258 1 98.38 74 ALA B N 1
ATOM 2317 C CA . ALA B 1 74 ? 5.859 -29.938 2.488 1 98.38 74 ALA B CA 1
ATOM 2318 C C . ALA B 1 74 ? 4.859 -28.938 3.07 1 98.38 74 ALA B C 1
ATOM 2320 O O . ALA B 1 74 ? 5.059 -27.719 2.982 1 98.38 74 ALA B O 1
ATOM 2321 N N . PRO B 1 75 ? 3.873 -29.469 3.779 1 98.19 75 PRO B N 1
ATOM 2322 C CA . PRO B 1 75 ? 2.824 -28.594 4.309 1 98.19 75 PRO B CA 1
ATOM 2323 C C . PRO B 1 75 ? 3.377 -27.469 5.188 1 98.19 75 PRO B C 1
ATOM 2325 O O . PRO B 1 75 ? 4.16 -27.734 6.105 1 98.19 75 PRO B O 1
ATOM 2328 N N . ARG B 1 76 ? 3.041 -26.203 4.871 1 97.69 76 ARG B N 1
ATOM 2329 C CA . ARG B 1 76 ? 3.311 -24.984 5.633 1 97.69 76 ARG B CA 1
ATOM 2330 C C . ARG B 1 76 ? 4.809 -24.703 5.707 1 97.69 76 ARG B C 1
ATOM 2332 O O . ARG B 1 76 ? 5.289 -24.125 6.684 1 97.69 76 ARG B O 1
ATOM 2339 N N . VAL B 1 77 ? 5.484 -25.219 4.707 1 98.56 77 VAL B N 1
ATOM 2340 C CA . VAL B 1 77 ? 6.926 -24.969 4.676 1 98.56 77 VAL B CA 1
ATOM 2341 C C . VAL B 1 77 ? 7.191 -23.469 4.625 1 98.56 77 VAL B C 1
ATOM 2343 O O . VAL B 1 77 ? 6.488 -22.734 3.932 1 98.56 77 VAL B O 1
ATOM 2346 N N . GLN B 1 78 ? 8.156 -23 5.355 1 98.38 78 GLN B N 1
ATOM 2347 C CA . GLN B 1 78 ? 8.68 -21.641 5.352 1 98.38 78 GLN B CA 1
ATOM 2348 C C . GLN B 1 78 ? 10.195 -21.625 5.234 1 98.38 78 GLN B C 1
ATOM 2350 O O . GLN B 1 78 ? 10.898 -22.109 6.125 1 98.38 78 GLN B O 1
ATOM 2355 N N . LEU B 1 79 ? 10.641 -21.141 4.152 1 98.62 79 LEU B N 1
ATOM 2356 C CA . LEU B 1 79 ? 12.07 -21.156 3.869 1 98.62 79 LEU B CA 1
ATOM 2357 C C . LEU B 1 79 ? 12.641 -19.75 3.812 1 98.62 79 LEU B C 1
ATOM 2359 O O . LEU B 1 79 ? 11.906 -18.781 3.58 1 98.62 79 LEU B O 1
ATOM 2363 N N . GLY B 1 80 ? 13.992 -19.609 4.105 1 97.81 80 GLY B N 1
ATOM 2364 C CA . GLY B 1 80 ? 14.75 -18.406 3.805 1 97.81 80 GLY B CA 1
ATOM 2365 C C . GLY B 1 80 ? 15.172 -18.312 2.35 1 97.81 80 GLY B C 1
ATOM 2366 O O . GLY B 1 80 ? 14.703 -19.078 1.513 1 97.81 80 GLY B O 1
ATOM 2367 N N . TYR B 1 81 ? 16.031 -17.422 2.043 1 97.31 81 TYR B N 1
ATOM 2368 C CA . TYR B 1 81 ? 16.219 -17.078 0.639 1 97.31 81 TYR B CA 1
ATOM 2369 C C . TYR B 1 81 ? 17.609 -17.484 0.164 1 97.31 81 TYR B C 1
ATOM 2371 O O . TYR B 1 81 ? 17.984 -17.219 -0.983 1 97.31 81 TYR B O 1
ATOM 2379 N N . GLU B 1 82 ? 18.359 -18.109 1.012 1 95.94 82 GLU B N 1
ATOM 2380 C CA . GLU B 1 82 ? 19.75 -18.406 0.653 1 95.94 82 GLU B CA 1
ATOM 2381 C C . GLU B 1 82 ? 20.141 -19.812 1.099 1 95.94 82 GLU B C 1
ATOM 2383 O O . GLU B 1 82 ? 19.422 -20.453 1.867 1 95.94 82 GLU B O 1
ATOM 2388 N N . GLY B 1 83 ? 21.266 -20.344 0.494 1 96.69 83 GLY B N 1
ATOM 2389 C CA . GLY B 1 83 ? 21.875 -21.594 0.922 1 96.69 83 GLY B CA 1
ATOM 2390 C C . GLY B 1 83 ? 20.953 -22.781 0.756 1 96.69 83 GLY B C 1
ATOM 2391 O O . GLY B 1 83 ? 20.359 -22.984 -0.307 1 96.69 83 GLY B O 1
ATOM 2392 N N . ASP B 1 84 ? 20.859 -23.578 1.823 1 97.94 84 ASP B N 1
ATOM 2393 C CA . ASP B 1 84 ? 20.094 -24.812 1.816 1 97.94 84 ASP B CA 1
ATOM 2394 C C . ASP B 1 84 ? 18.609 -24.531 1.562 1 97.94 84 ASP B C 1
ATOM 2396 O O . ASP B 1 84 ? 17.922 -25.344 0.935 1 97.94 84 ASP B O 1
ATOM 2400 N N . ASP B 1 85 ? 18.172 -23.453 2.049 1 98.19 85 ASP B N 1
ATOM 2401 C CA . ASP B 1 85 ? 16.766 -23.094 1.85 1 98.19 85 ASP B CA 1
ATOM 2402 C C . ASP B 1 85 ? 16.469 -22.828 0.375 1 98.19 85 ASP B C 1
ATOM 2404 O O . ASP B 1 85 ? 15.414 -23.219 -0.134 1 98.19 85 ASP B O 1
ATOM 2408 N N . MET B 1 86 ? 17.406 -22.141 -0.304 1 97.25 86 MET B N 1
ATOM 2409 C CA . MET B 1 86 ? 17.25 -21.922 -1.739 1 97.25 86 MET B CA 1
ATOM 2410 C C . MET B 1 86 ? 17.203 -23.25 -2.488 1 97.25 86 MET B C 1
ATOM 2412 O O . MET B 1 86 ? 16.328 -23.453 -3.334 1 97.25 86 MET B O 1
ATOM 2416 N N . ALA B 1 87 ? 18.078 -24.156 -2.186 1 98.12 87 ALA B N 1
ATOM 2417 C CA . ALA B 1 87 ? 18.109 -25.469 -2.824 1 98.12 87 ALA B CA 1
ATOM 2418 C C . ALA B 1 87 ? 16.812 -26.234 -2.566 1 98.12 87 ALA B C 1
ATOM 2420 O O . ALA B 1 87 ? 16.266 -26.859 -3.475 1 98.12 87 ALA B O 1
ATOM 2421 N N . ARG B 1 88 ? 16.359 -26.156 -1.368 1 98.5 88 ARG B N 1
ATOM 2422 C CA . ARG B 1 88 ? 15.109 -26.828 -1.013 1 98.5 88 ARG B CA 1
ATOM 2423 C C . ARG B 1 88 ? 13.93 -26.219 -1.769 1 98.5 88 ARG B C 1
ATOM 2425 O O . ARG B 1 88 ? 13.062 -26.938 -2.26 1 98.5 88 ARG B O 1
ATOM 2432 N N . GLY B 1 89 ? 13.883 -24.875 -1.808 1 98.5 89 GLY B N 1
ATOM 2433 C CA . GLY B 1 89 ? 12.844 -24.219 -2.582 1 98.5 89 GLY B CA 1
ATOM 2434 C C . GLY B 1 89 ? 12.812 -24.656 -4.035 1 98.5 89 GLY B C 1
ATOM 2435 O O . GLY B 1 89 ? 11.742 -24.922 -4.59 1 98.5 89 GLY B O 1
ATOM 2436 N N . MET B 1 90 ? 14.008 -24.781 -4.621 1 98.06 90 MET B N 1
ATOM 2437 C CA . MET B 1 90 ? 14.109 -25.203 -6.016 1 98.06 90 MET B CA 1
ATOM 2438 C C . MET B 1 90 ? 13.609 -26.641 -6.188 1 98.06 90 MET B C 1
ATOM 2440 O O . MET B 1 90 ? 12.938 -26.953 -7.172 1 98.06 90 MET B O 1
ATOM 2444 N N . ALA B 1 91 ? 13.914 -27.453 -5.285 1 98.56 91 ALA B N 1
ATOM 2445 C CA . ALA B 1 91 ? 13.461 -28.828 -5.324 1 98.56 91 ALA B CA 1
ATOM 2446 C C . ALA B 1 91 ? 11.938 -28.922 -5.223 1 98.56 91 ALA B C 1
ATOM 2448 O O . ALA B 1 91 ? 11.305 -29.703 -5.93 1 98.56 91 ALA B O 1
ATOM 2449 N N . LEU B 1 92 ? 11.359 -28.141 -4.328 1 98.69 92 LEU B N 1
ATOM 2450 C CA . LEU B 1 92 ? 9.914 -28.109 -4.172 1 98.69 92 LEU B CA 1
ATOM 2451 C C . LEU B 1 92 ? 9.234 -27.609 -5.441 1 98.69 92 LEU B C 1
ATOM 2453 O O . LEU B 1 92 ? 8.242 -28.188 -5.895 1 98.69 92 LEU B O 1
ATOM 2457 N N . ARG B 1 93 ? 9.797 -26.531 -6.035 1 98.38 93 ARG B N 1
ATOM 2458 C CA . ARG B 1 93 ? 9.266 -26 -7.285 1 98.38 93 ARG B CA 1
ATOM 2459 C C . ARG B 1 93 ? 9.25 -27.078 -8.375 1 98.38 93 ARG B C 1
ATOM 2461 O O . ARG B 1 93 ? 8.273 -27.203 -9.109 1 98.38 93 ARG B O 1
ATOM 2468 N N . LYS B 1 94 ? 10.32 -27.859 -8.477 1 97.56 94 LYS B N 1
ATOM 2469 C CA . LYS B 1 94 ? 10.453 -28.891 -9.5 1 97.56 94 LYS B CA 1
ATOM 2470 C C . LYS B 1 94 ? 9.43 -30 -9.281 1 97.56 94 LYS B C 1
ATOM 2472 O O . LYS B 1 94 ? 8.945 -30.609 -10.242 1 97.56 94 LYS B O 1
ATOM 2477 N N . ALA B 1 95 ? 9.031 -30.172 -8.102 1 97.94 95 ALA B N 1
ATOM 2478 C CA . ALA B 1 95 ? 8.164 -31.281 -7.746 1 97.94 95 ALA B CA 1
ATOM 2479 C C . ALA B 1 95 ? 6.691 -30.906 -7.902 1 97.94 95 ALA B C 1
ATOM 2481 O O . ALA B 1 95 ? 5.816 -31.766 -7.879 1 97.94 95 ALA B O 1
ATOM 2482 N N . VAL B 1 96 ? 6.371 -29.656 -8.078 1 97.69 96 VAL B N 1
ATOM 2483 C CA . VAL B 1 96 ? 4.988 -29.203 -8.141 1 97.69 96 VAL B CA 1
ATOM 2484 C C . VAL B 1 96 ? 4.367 -29.594 -9.477 1 97.69 96 VAL B C 1
ATOM 2486 O O . VAL B 1 96 ? 4.969 -29.391 -10.539 1 97.69 96 VAL B O 1
ATOM 2489 N N . ASP B 1 97 ? 3.244 -30.234 -9.43 1 97.69 97 ASP B N 1
ATOM 2490 C CA . ASP B 1 97 ? 2.369 -30.359 -10.586 1 97.69 97 ASP B CA 1
ATOM 2491 C C . ASP B 1 97 ? 1.571 -29.078 -10.812 1 97.69 97 ASP B C 1
ATOM 2493 O O . ASP B 1 97 ? 0.611 -28.812 -10.086 1 97.69 97 ASP B O 1
ATOM 2497 N N . VAL B 1 98 ? 1.864 -28.312 -11.852 1 98.12 98 VAL B N 1
ATOM 2498 C CA . VAL B 1 98 ? 1.309 -26.984 -12.086 1 98.12 98 VAL B CA 1
ATOM 2499 C C . VAL B 1 98 ? -0.201 -27.094 -12.297 1 98.12 98 VAL B C 1
ATOM 2501 O O . VAL B 1 98 ? -0.959 -26.25 -11.82 1 98.12 98 VAL B O 1
ATOM 2504 N N . THR B 1 99 ? -0.641 -28.109 -12.969 1 97.88 99 THR B N 1
ATOM 2505 C CA . THR B 1 99 ? -2.07 -28.297 -13.188 1 97.88 99 THR B CA 1
ATOM 2506 C C . THR B 1 99 ? -2.799 -28.5 -11.859 1 97.88 99 THR B C 1
ATOM 2508 O O . THR B 1 99 ? -3.84 -27.891 -11.617 1 97.88 99 THR B O 1
ATOM 2511 N N . ALA B 1 100 ? -2.264 -29.297 -11.008 1 98.19 100 ALA B N 1
ATOM 2512 C CA . ALA B 1 100 ? -2.852 -29.516 -9.688 1 98.19 100 ALA B CA 1
ATOM 2513 C C . ALA B 1 100 ? -2.838 -28.234 -8.867 1 98.19 100 ALA B C 1
ATOM 2515 O O . ALA B 1 100 ? -3.787 -27.953 -8.133 1 98.19 100 ALA B O 1
ATOM 2516 N N . ALA B 1 101 ? -1.752 -27.531 -8.992 1 98.44 101 ALA B N 1
ATOM 2517 C CA . ALA B 1 101 ? -1.659 -26.266 -8.273 1 98.44 101 ALA B CA 1
ATOM 2518 C C . ALA B 1 101 ? -2.748 -25.297 -8.727 1 98.44 101 ALA B C 1
ATOM 2520 O O . ALA B 1 101 ? -3.314 -24.562 -7.906 1 98.44 101 ALA B O 1
ATOM 2521 N N . LEU B 1 102 ? -3.051 -25.234 -10.031 1 98.75 102 LEU B N 1
ATOM 2522 C CA . LEU B 1 102 ? -4.098 -24.359 -10.547 1 98.75 102 LEU B CA 1
ATOM 2523 C C . LEU B 1 102 ? -5.469 -24.797 -10.039 1 98.75 102 LEU B C 1
ATOM 2525 O O . LEU B 1 102 ? -6.328 -23.953 -9.766 1 98.75 102 LEU B O 1
ATOM 2529 N N . ASP B 1 103 ? -5.668 -26.094 -9.852 1 98.62 103 ASP B N 1
ATOM 2530 C CA . ASP B 1 103 ? -6.891 -26.578 -9.219 1 98.62 103 ASP B CA 1
ATOM 2531 C C . ASP B 1 103 ? -7 -26.078 -7.777 1 98.62 103 ASP B C 1
ATOM 2533 O O . ASP B 1 103 ? -8.078 -25.703 -7.324 1 98.62 103 ASP B O 1
ATOM 2537 N N . ASP B 1 104 ? -5.902 -26.156 -7.078 1 98.75 104 ASP B N 1
ATOM 2538 C CA . ASP B 1 104 ? -5.871 -25.656 -5.707 1 98.75 104 ASP B CA 1
ATOM 2539 C C . ASP B 1 104 ? -6.199 -24.156 -5.66 1 98.75 104 ASP B C 1
ATOM 2541 O O . ASP B 1 104 ? -6.891 -23.703 -4.75 1 98.75 104 ASP B O 1
ATOM 2545 N N . ILE B 1 105 ? -5.688 -23.391 -6.645 1 98.88 105 ILE B N 1
ATOM 2546 C CA . ILE B 1 105 ? -5.945 -21.953 -6.715 1 98.88 105 ILE B CA 1
ATOM 2547 C C . ILE B 1 105 ? -7.426 -21.703 -6.996 1 98.88 105 ILE B C 1
ATOM 2549 O O . ILE B 1 105 ? -8.039 -20.828 -6.398 1 98.88 105 ILE B O 1
ATOM 2553 N N . ALA B 1 106 ? -8.023 -22.516 -7.863 1 98.75 106 ALA B N 1
ATOM 2554 C CA . ALA B 1 106 ? -9.461 -22.422 -8.109 1 98.75 106 ALA B CA 1
ATOM 2555 C C . ALA B 1 106 ? -10.258 -22.625 -6.824 1 98.75 106 ALA B C 1
ATOM 2557 O O . ALA B 1 106 ? -11.18 -21.859 -6.531 1 98.75 106 ALA B O 1
ATOM 2558 N N . ALA B 1 107 ? -9.867 -23.641 -6.102 1 98.75 107 ALA B N 1
ATOM 2559 C CA . ALA B 1 107 ? -10.523 -23.906 -4.824 1 98.75 107 ALA B CA 1
ATOM 2560 C C . ALA B 1 107 ? -10.328 -22.75 -3.854 1 98.75 107 ALA B C 1
ATOM 2562 O O . ALA B 1 107 ? -11.25 -22.391 -3.109 1 98.75 107 ALA B O 1
ATOM 2563 N N . THR B 1 108 ? -9.141 -22.203 -3.838 1 98.81 108 THR B N 1
ATOM 2564 C CA . THR B 1 108 ? -8.828 -21.078 -2.973 1 98.81 108 THR B CA 1
ATOM 2565 C C . THR B 1 108 ? -9.719 -19.875 -3.305 1 98.81 108 THR B C 1
ATOM 2567 O O . THR B 1 108 ? -10.227 -19.219 -2.406 1 98.81 108 THR B O 1
ATOM 2570 N N . VAL B 1 109 ? -9.93 -19.578 -4.605 1 98.62 109 VAL B N 1
ATOM 2571 C CA . VAL B 1 109 ? -10.805 -18.484 -5.047 1 98.62 109 VAL B CA 1
ATOM 2572 C C . VAL B 1 109 ? -12.219 -18.719 -4.531 1 98.62 109 VAL B C 1
ATOM 2574 O O . VAL B 1 109 ? -12.859 -17.797 -4.016 1 98.62 109 VAL B O 1
ATOM 2577 N N . GLN B 1 110 ? -12.688 -19.938 -4.617 1 97.88 110 GLN B N 1
ATOM 2578 C CA . GLN B 1 110 ? -14.031 -20.266 -4.16 1 97.88 110 GLN B CA 1
ATOM 2579 C C . GLN B 1 110 ? -14.164 -20.062 -2.652 1 97.88 110 GLN B C 1
ATOM 2581 O O . GLN B 1 110 ? -15.156 -19.5 -2.184 1 97.88 110 GLN B O 1
ATOM 2586 N N . VAL B 1 111 ? -13.188 -20.531 -1.921 1 97.94 111 VAL B N 1
ATOM 2587 C CA . VAL B 1 111 ? -13.219 -20.406 -0.469 1 97.94 111 VAL B CA 1
ATOM 2588 C C . VAL B 1 111 ? -13.188 -18.922 -0.085 1 97.94 111 VAL B C 1
ATOM 2590 O O . VAL B 1 111 ? -13.906 -18.5 0.825 1 97.94 111 VAL B O 1
ATOM 2593 N N . LEU B 1 112 ? -12.359 -18.141 -0.784 1 97.56 112 LEU B N 1
ATOM 2594 C CA . LEU B 1 112 ? -12.289 -16.719 -0.514 1 97.56 112 LEU B CA 1
ATOM 2595 C C . LEU B 1 112 ? -13.648 -16.062 -0.733 1 97.56 112 LEU B C 1
ATOM 2597 O O . LEU B 1 112 ? -14.109 -15.281 0.105 1 97.56 112 LEU B O 1
ATOM 2601 N N . ARG B 1 113 ? -14.32 -16.359 -1.822 1 95.94 113 ARG B N 1
ATOM 2602 C CA . ARG B 1 113 ? -15.641 -15.812 -2.109 1 95.94 113 ARG B CA 1
ATOM 2603 C C . ARG B 1 113 ? -16.656 -16.219 -1.044 1 95.94 113 ARG B C 1
ATOM 2605 O O . ARG B 1 113 ? -17.469 -15.414 -0.611 1 95.94 113 ARG B O 1
ATOM 2612 N N . GLN B 1 114 ? -16.562 -17.422 -0.629 1 93.75 114 GLN B N 1
ATOM 2613 C CA . GLN B 1 114 ? -17.484 -17.938 0.369 1 93.75 114 GLN B CA 1
ATOM 2614 C C . GLN B 1 114 ? -17.281 -17.266 1.72 1 93.75 114 GLN B C 1
ATOM 2616 O O . GLN B 1 114 ? -18.25 -16.938 2.414 1 93.75 114 GLN B O 1
ATOM 2621 N N . HIS B 1 115 ? -16.062 -17.078 2.068 1 90.5 115 HIS B N 1
ATOM 2622 C CA . HIS B 1 115 ? -15.719 -16.516 3.371 1 90.5 115 HIS B CA 1
ATOM 2623 C C . HIS B 1 115 ? -16.047 -15.031 3.441 1 90.5 115 HIS B C 1
ATOM 2625 O O . HIS B 1 115 ? -16.359 -14.508 4.512 1 90.5 115 HIS B O 1
ATOM 2631 N N . THR B 1 116 ? -15.961 -14.328 2.324 1 90.5 116 THR B N 1
ATOM 2632 C CA . THR B 1 116 ? -15.961 -12.867 2.402 1 90.5 116 THR B CA 1
ATOM 2633 C C . THR B 1 116 ? -17.125 -12.281 1.605 1 90.5 116 THR B C 1
ATOM 2635 O O . THR B 1 116 ? -17.469 -11.109 1.771 1 90.5 116 THR B O 1
ATOM 2638 N N . GLY B 1 117 ? -17.75 -13.102 0.792 1 89.19 117 GLY B N 1
ATOM 2639 C CA . GLY B 1 117 ? -18.734 -12.562 -0.141 1 89.19 117 GLY B CA 1
ATOM 2640 C C . GLY B 1 117 ? -18.109 -11.727 -1.242 1 89.19 117 GLY B C 1
ATOM 2641 O O . GLY B 1 117 ? -18.766 -10.867 -1.825 1 89.19 117 GLY B O 1
ATOM 2642 N N . ALA B 1 118 ? -16.844 -11.977 -1.438 1 84.44 118 ALA B N 1
ATOM 2643 C CA . ALA B 1 118 ? -16.125 -11.195 -2.451 1 84.44 118 ALA B CA 1
ATOM 2644 C C . ALA B 1 118 ? -16.797 -11.344 -3.818 1 84.44 118 ALA B C 1
ATOM 2646 O O . ALA B 1 118 ? -17.203 -12.445 -4.195 1 84.44 118 ALA B O 1
ATOM 2647 N N . GLY B 1 119 ? -16.859 -10.227 -4.484 1 90.75 119 GLY B N 1
ATOM 2648 C CA . GLY B 1 119 ? -17.297 -10.25 -5.871 1 90.75 119 GLY B CA 1
ATOM 2649 C C . GLY B 1 119 ? -16.188 -10.641 -6.84 1 90.75 119 GLY B C 1
ATOM 2650 O O . GLY B 1 119 ? -16.016 -11.82 -7.145 1 90.75 119 GLY B O 1
ATOM 2651 N N . LYS B 1 120 ? -15.391 -9.695 -7.184 1 96.69 120 LYS B N 1
ATOM 2652 C CA . LYS B 1 120 ? -14.273 -9.938 -8.086 1 96.69 120 LYS B CA 1
ATOM 2653 C C . LYS B 1 120 ? -13.016 -10.312 -7.312 1 96.69 120 LYS B C 1
ATOM 2655 O O . LYS B 1 120 ? -12.797 -9.836 -6.199 1 96.69 120 LYS B O 1
ATOM 2660 N N . VAL B 1 121 ? -12.219 -11.219 -7.848 1 98.44 121 VAL B N 1
ATOM 2661 C CA . VAL B 1 121 ? -11.008 -11.711 -7.211 1 98.44 121 VAL B CA 1
ATOM 2662 C C . VAL B 1 121 ? -9.828 -11.578 -8.172 1 98.44 121 VAL B C 1
ATOM 2664 O O . VAL B 1 121 ? -9.945 -11.875 -9.359 1 98.44 121 VAL B O 1
ATOM 2667 N N . ALA B 1 122 ? -8.727 -11.055 -7.715 1 98.88 122 ALA B N 1
ATOM 2668 C CA . ALA B 1 122 ? -7.488 -11.016 -8.477 1 98.88 122 ALA B CA 1
ATOM 2669 C C . ALA B 1 122 ? -6.492 -12.047 -7.965 1 98.88 122 ALA B C 1
ATOM 2671 O O . ALA B 1 122 ? -6.555 -12.453 -6.805 1 98.88 122 ALA B O 1
ATOM 2672 N N . ALA B 1 123 ? -5.613 -12.492 -8.828 1 98.94 123 ALA B N 1
ATOM 2673 C CA . ALA B 1 123 ? -4.414 -13.227 -8.43 1 98.94 123 ALA B CA 1
ATOM 2674 C C . ALA B 1 123 ? -3.184 -12.32 -8.469 1 98.94 123 ALA B C 1
ATOM 2676 O O . ALA B 1 123 ? -2.875 -11.727 -9.508 1 98.94 123 ALA B O 1
ATOM 2677 N N . VAL B 1 124 ? -2.555 -12.148 -7.375 1 99 124 VAL B N 1
ATOM 2678 C CA . VAL B 1 124 ? -1.262 -11.477 -7.281 1 99 124 VAL B CA 1
ATOM 2679 C C . VAL B 1 124 ? -0.182 -12.492 -6.902 1 99 124 VAL B C 1
ATOM 2681 O O . VAL B 1 124 ? -0.349 -13.258 -5.949 1 99 124 VAL B O 1
ATOM 2684 N N . GLY B 1 125 ? 0.886 -12.547 -7.664 1 98.94 125 GLY B N 1
ATOM 2685 C CA . GLY B 1 125 ? 1.878 -13.57 -7.379 1 98.94 125 GLY B CA 1
ATOM 2686 C C . GLY B 1 125 ? 3.299 -13.117 -7.656 1 98.94 125 GLY B C 1
ATOM 2687 O O . GLY B 1 125 ? 3.525 -12.242 -8.492 1 98.94 125 GLY B O 1
ATOM 2688 N N . TYR B 1 126 ? 4.227 -13.734 -7.012 1 98.94 126 TYR B N 1
ATOM 2689 C CA . TYR B 1 126 ? 5.633 -13.359 -7.074 1 98.94 126 TYR B CA 1
ATOM 2690 C C . TYR B 1 126 ? 6.496 -14.531 -7.512 1 98.94 126 TYR B C 1
ATOM 2692 O O . TYR B 1 126 ? 6.402 -15.625 -6.941 1 98.94 126 TYR B O 1
ATOM 2700 N N . CYS B 1 127 ? 7.426 -14.305 -8.516 1 98.81 127 CYS B N 1
ATOM 2701 C CA . CYS B 1 127 ? 8.32 -15.352 -8.992 1 98.81 127 CYS B CA 1
ATOM 2702 C C . CYS B 1 127 ? 7.531 -16.547 -9.492 1 98.81 127 CYS B C 1
ATOM 2704 O O . CYS B 1 127 ? 6.789 -16.453 -10.477 1 98.81 127 CYS B O 1
ATOM 2706 N N . PHE B 1 128 ? 7.59 -17.719 -8.828 1 98.81 128 PHE B N 1
ATOM 2707 C CA . PHE B 1 128 ? 6.762 -18.875 -9.148 1 98.81 128 PHE B CA 1
ATOM 2708 C C . PHE B 1 128 ? 5.281 -18.516 -9.102 1 98.81 128 PHE B C 1
ATOM 2710 O O . PHE B 1 128 ? 4.516 -18.891 -9.992 1 98.81 128 PHE B O 1
ATOM 2717 N N . GLY B 1 129 ? 4.883 -17.719 -8.117 1 98.88 129 GLY B N 1
ATOM 2718 C CA . GLY B 1 129 ? 3.52 -17.234 -8.008 1 98.88 129 GLY B CA 1
ATOM 2719 C C . GLY B 1 129 ? 3.127 -16.312 -9.148 1 98.88 129 GLY B C 1
ATOM 2720 O O . GLY B 1 129 ? 1.944 -16.188 -9.484 1 98.88 129 GLY B O 1
ATOM 2721 N N . GLY B 1 130 ? 4.129 -15.57 -9.703 1 98.94 130 GLY B N 1
ATOM 2722 C CA . GLY B 1 130 ? 3.863 -14.781 -10.898 1 98.94 130 GLY B CA 1
ATOM 2723 C C . GLY B 1 130 ? 3.408 -15.625 -12.078 1 98.94 130 GLY B C 1
ATOM 2724 O O . GLY B 1 130 ? 2.439 -15.273 -12.758 1 98.94 130 GLY B O 1
ATOM 2725 N N . LEU B 1 131 ? 4.105 -16.734 -12.297 1 98.88 131 LEU B N 1
ATOM 2726 C CA . LEU B 1 131 ? 3.672 -17.672 -13.328 1 98.88 131 LEU B CA 1
ATOM 2727 C C . LEU B 1 131 ? 2.271 -18.203 -13.031 1 98.88 131 LEU B C 1
ATOM 2729 O O . LEU B 1 131 ? 1.411 -18.219 -13.914 1 98.88 131 LEU B O 1
ATOM 2733 N N . LEU B 1 132 ? 2.018 -18.562 -11.797 1 98.94 132 LEU B N 1
ATOM 2734 C CA . LEU B 1 132 ? 0.728 -19.141 -11.414 1 98.94 132 LEU B CA 1
ATOM 2735 C C . LEU B 1 132 ? -0.387 -18.109 -11.578 1 98.94 132 LEU B C 1
ATOM 2737 O O . LEU B 1 132 ? -1.509 -18.453 -11.953 1 98.94 132 LEU B O 1
ATOM 2741 N N . SER B 1 133 ? -0.106 -16.828 -11.266 1 98.94 133 SER B N 1
ATOM 2742 C CA . SER B 1 133 ? -1.121 -15.789 -11.438 1 98.94 133 SER B CA 1
ATOM 2743 C C . SER B 1 133 ? -1.468 -15.594 -12.906 1 98.94 133 SER B C 1
ATOM 2745 O O . SER B 1 133 ? -2.639 -15.453 -13.258 1 98.94 133 SER B O 1
ATOM 2747 N N . TYR B 1 134 ? -0.439 -15.594 -13.766 1 98.94 134 TYR B N 1
ATOM 2748 C CA . TYR B 1 134 ? -0.617 -15.523 -15.211 1 98.94 134 TYR B CA 1
ATOM 2749 C C . TYR B 1 134 ? -1.472 -16.688 -15.711 1 98.94 134 TYR B C 1
ATOM 2751 O O . TYR B 1 134 ? -2.445 -16.469 -16.438 1 98.94 134 TYR B O 1
ATOM 2759 N N . LEU B 1 135 ? -1.192 -17.844 -15.258 1 98.94 135 LEU B N 1
ATOM 2760 C CA . LEU B 1 135 ? -1.919 -19.031 -15.695 1 98.94 135 LEU B CA 1
ATOM 2761 C C . LEU B 1 135 ? -3.332 -19.047 -15.117 1 98.94 135 LEU B C 1
ATOM 2763 O O . LEU B 1 135 ? -4.262 -19.531 -15.766 1 98.94 135 LEU B O 1
ATOM 2767 N N . SER B 1 136 ? -3.49 -18.547 -13.93 1 98.94 136 SER B N 1
ATOM 2768 C CA . SER B 1 136 ? -4.828 -18.438 -13.352 1 98.94 136 SER B CA 1
ATOM 2769 C C . SER B 1 136 ? -5.727 -17.562 -14.227 1 98.94 136 SER B C 1
ATOM 2771 O O . SER B 1 136 ? -6.906 -17.875 -14.414 1 98.94 136 SER B O 1
ATOM 2773 N N . ALA B 1 137 ? -5.191 -16.438 -14.727 1 98.88 137 ALA B N 1
ATOM 2774 C CA . ALA B 1 137 ? -5.934 -15.594 -15.656 1 98.88 137 ALA B CA 1
ATOM 2775 C C . ALA B 1 137 ? -6.281 -16.359 -16.938 1 98.88 137 ALA B C 1
ATOM 2777 O O . ALA B 1 137 ? -7.414 -16.297 -17.422 1 98.88 137 ALA B O 1
ATOM 2778 N N . ALA B 1 138 ? -5.32 -17.125 -17.422 1 98.75 138 ALA B N 1
ATOM 2779 C CA . ALA B 1 138 ? -5.504 -17.859 -18.672 1 98.75 138 ALA B CA 1
ATOM 2780 C C . ALA B 1 138 ? -6.578 -18.922 -18.516 1 98.75 138 ALA B C 1
ATOM 2782 O O . ALA B 1 138 ? -7.281 -19.25 -19.469 1 98.75 138 ALA B O 1
ATOM 2783 N N . ARG B 1 139 ? -6.703 -19.453 -17.359 1 98.69 139 ARG B N 1
ATOM 2784 C CA . ARG B 1 139 ? -7.668 -20.516 -17.109 1 98.69 139 ARG B CA 1
ATOM 2785 C C . ARG B 1 139 ? -9.023 -19.953 -16.703 1 98.69 139 ARG B C 1
ATOM 2787 O O . ARG B 1 139 ? -9.961 -20.688 -16.406 1 98.69 139 ARG B O 1
ATOM 2794 N N . GLY B 1 140 ? -9.109 -18.672 -16.594 1 98.5 140 GLY B N 1
ATOM 2795 C CA . GLY B 1 140 ? -10.367 -18.016 -16.266 1 98.5 140 GLY B CA 1
ATOM 2796 C C . GLY B 1 140 ? -10.734 -18.156 -14.797 1 98.5 140 GLY B C 1
ATOM 2797 O O . GLY B 1 140 ? -11.922 -18.156 -14.453 1 98.5 140 GLY B O 1
ATOM 2798 N N . LEU B 1 141 ? -9.734 -18.266 -13.875 1 98.62 141 LEU B N 1
ATOM 2799 C CA . LEU B 1 141 ? -10.008 -18.516 -12.461 1 98.62 141 LEU B CA 1
ATOM 2800 C C . LEU B 1 141 ? -10.234 -17.203 -11.711 1 98.62 141 LEU B C 1
ATOM 2802 O O . LEU B 1 141 ? -10.789 -17.203 -10.609 1 98.62 141 LEU B O 1
ATOM 2806 N N . VAL B 1 142 ? -9.742 -16.078 -12.281 1 98.81 142 VAL B N 1
ATOM 2807 C CA . VAL B 1 142 ? -9.727 -14.797 -11.57 1 98.81 142 VAL B CA 1
ATOM 2808 C C . VAL B 1 142 ? -10.188 -13.68 -12.5 1 98.81 142 VAL B C 1
ATOM 2810 O O . VAL B 1 142 ? -10.328 -13.883 -13.711 1 98.81 142 VAL B O 1
ATOM 2813 N N . ASP B 1 143 ? -10.422 -12.5 -11.945 1 98.62 143 ASP B N 1
ATOM 2814 C CA . ASP B 1 143 ? -10.953 -11.367 -12.695 1 98.62 143 ASP B CA 1
ATOM 2815 C C . ASP B 1 143 ? -9.844 -10.398 -13.086 1 98.62 143 ASP B C 1
ATOM 2817 O O . ASP B 1 143 ? -10.07 -9.461 -13.852 1 98.62 143 ASP B O 1
ATOM 2821 N N . ALA B 1 144 ? -8.664 -10.562 -12.594 1 98.88 144 ALA B N 1
ATOM 2822 C CA . ALA B 1 144 ? -7.434 -9.836 -12.914 1 98.88 144 ALA B CA 1
ATOM 2823 C C . ALA B 1 144 ? -6.207 -10.57 -12.383 1 98.88 144 ALA B C 1
ATOM 2825 O O . ALA B 1 144 ? -6.32 -11.43 -11.508 1 98.88 144 ALA B O 1
ATOM 2826 N N . ALA B 1 145 ? -5.07 -10.258 -12.891 1 98.94 145 ALA B N 1
ATOM 2827 C CA . ALA B 1 145 ? -3.84 -10.875 -12.406 1 98.94 145 ALA B CA 1
ATOM 2828 C C . ALA B 1 145 ? -2.693 -9.875 -12.383 1 98.94 145 ALA B C 1
ATOM 2830 O O . ALA B 1 145 ? -2.646 -8.953 -13.211 1 98.94 145 ALA B O 1
ATOM 2831 N N . VAL B 1 146 ? -1.807 -10.023 -11.445 1 99 146 VAL B N 1
ATOM 2832 C CA . VAL B 1 146 ? -0.633 -9.172 -11.297 1 99 146 VAL B CA 1
ATOM 2833 C C . VAL B 1 146 ? 0.608 -10.031 -11.07 1 99 146 VAL B C 1
ATOM 2835 O O . VAL B 1 146 ? 1.043 -10.219 -9.938 1 99 146 VAL B O 1
ATOM 2838 N N . PRO B 1 147 ? 1.205 -10.508 -12.102 1 98.94 147 PRO B N 1
ATOM 2839 C CA . PRO B 1 147 ? 2.455 -11.266 -11.977 1 98.94 147 PRO B CA 1
ATOM 2840 C C . PRO B 1 147 ? 3.66 -10.367 -11.703 1 98.94 147 PRO B C 1
ATOM 2842 O O . PRO B 1 147 ? 3.943 -9.453 -12.484 1 98.94 147 PRO B O 1
ATOM 2845 N N . TYR B 1 148 ? 4.32 -10.609 -10.602 1 98.94 148 TYR B N 1
ATOM 2846 C CA . TYR B 1 148 ? 5.621 -10.023 -10.297 1 98.94 148 TYR B CA 1
ATOM 2847 C C . TYR B 1 148 ? 6.75 -10.969 -10.68 1 98.94 148 TYR B C 1
ATOM 2849 O O . TYR B 1 148 ? 6.809 -12.102 -10.195 1 98.94 148 TYR B O 1
ATOM 2857 N N . TYR B 1 149 ? 7.707 -10.547 -11.492 1 98.81 149 TYR B N 1
ATOM 2858 C CA . TYR B 1 149 ? 8.883 -11.273 -11.961 1 98.81 149 TYR B CA 1
ATOM 2859 C C . TYR B 1 149 ? 8.586 -12.758 -12.117 1 98.81 149 TYR B C 1
ATOM 2861 O O . TYR B 1 149 ? 9.32 -13.602 -11.609 1 98.81 149 TYR B O 1
ATOM 2869 N N . GLY B 1 150 ? 7.488 -13.008 -12.852 1 98.56 150 GLY B N 1
ATOM 2870 C CA . GLY B 1 150 ? 7.039 -14.367 -13.109 1 98.56 150 GLY B CA 1
ATOM 2871 C C . GLY B 1 150 ? 7.949 -15.125 -14.055 1 98.56 150 GLY B C 1
ATOM 2872 O O . GLY B 1 150 ? 7.734 -15.109 -15.273 1 98.56 150 GLY B O 1
ATOM 2873 N N . GLY B 1 151 ? 8.891 -15.797 -13.492 1 96.44 151 GLY B N 1
ATOM 2874 C CA . GLY B 1 151 ? 9.734 -16.656 -14.297 1 96.44 151 GLY B CA 1
ATOM 2875 C C . GLY B 1 151 ? 8.977 -17.828 -14.914 1 96.44 151 GLY B C 1
ATOM 2876 O O . GLY B 1 151 ? 8.094 -18.406 -14.281 1 96.44 151 GLY B O 1
ATOM 2877 N N . GLY B 1 152 ? 9.281 -18.188 -16.203 1 97.31 152 GLY B N 1
ATOM 2878 C CA . GLY B 1 152 ? 8.633 -19.297 -16.875 1 97.31 152 GLY B CA 1
ATOM 2879 C C . GLY B 1 152 ? 7.469 -18.875 -17.75 1 97.31 152 GLY B C 1
ATOM 2880 O O . GLY B 1 152 ? 7.012 -19.641 -18.594 1 97.31 152 GLY B O 1
ATOM 2881 N N . ILE B 1 153 ? 6.945 -17.609 -17.547 1 98.62 153 ILE B N 1
ATOM 2882 C CA . ILE B 1 153 ? 5.859 -17.141 -18.406 1 98.62 153 ILE B CA 1
ATOM 2883 C C . ILE B 1 153 ? 6.309 -17.125 -19.859 1 98.62 153 ILE B C 1
ATOM 2885 O O . ILE B 1 153 ? 5.535 -17.469 -20.75 1 98.62 153 ILE B O 1
ATOM 2889 N N . GLN B 1 154 ? 7.59 -16.844 -20.109 1 97.69 154 GLN B N 1
ATOM 2890 C CA . GLN B 1 154 ? 8.141 -16.797 -21.453 1 97.69 154 GLN B CA 1
ATOM 2891 C C . GLN B 1 154 ? 8.062 -18.156 -22.141 1 97.69 154 GLN B C 1
ATOM 2893 O O . GLN B 1 154 ? 8.148 -18.25 -23.359 1 97.69 154 GLN B O 1
ATOM 2898 N N . ASN B 1 155 ? 7.91 -19.219 -21.375 1 97.94 155 ASN B N 1
ATOM 2899 C CA . ASN B 1 155 ? 7.801 -20.562 -21.922 1 97.94 155 ASN B CA 1
ATOM 2900 C C . ASN B 1 155 ? 6.344 -20.984 -22.109 1 97.94 155 ASN B C 1
ATOM 2902 O O . ASN B 1 155 ? 6.062 -22.094 -22.547 1 97.94 155 ASN B O 1
ATOM 2906 N N . GLN B 1 156 ? 5.41 -20.141 -21.75 1 98.44 156 GLN B N 1
ATOM 2907 C CA . GLN B 1 156 ? 3.979 -20.422 -21.812 1 98.44 156 GLN B CA 1
ATOM 2908 C C . GLN B 1 156 ? 3.232 -19.297 -22.531 1 98.44 156 GLN B C 1
ATOM 2910 O O . GLN B 1 156 ? 2.137 -18.922 -22.125 1 98.44 156 GLN B O 1
ATOM 2915 N N . LEU B 1 157 ? 3.824 -18.688 -23.547 1 98.62 157 LEU B N 1
ATOM 2916 C CA . LEU B 1 157 ? 3.283 -17.5 -24.203 1 98.62 157 LEU B CA 1
ATOM 2917 C C . LEU B 1 157 ? 1.976 -17.812 -24.922 1 98.62 157 LEU B C 1
ATOM 2919 O O . LEU B 1 157 ? 1.116 -16.953 -25.078 1 98.62 157 LEU B O 1
ATOM 2923 N N . GLN B 1 158 ? 1.775 -19.047 -25.312 1 98 158 GLN B N 1
ATOM 2924 C CA . GLN B 1 158 ? 0.559 -19.453 -26 1 98 158 GLN B CA 1
ATOM 2925 C C . GLN B 1 158 ? -0.666 -19.297 -25.109 1 98 158 GLN B C 1
ATOM 2927 O O . GLN B 1 158 ? -1.783 -19.125 -25.594 1 98 158 GLN B O 1
ATOM 2932 N N . GLU B 1 159 ? -0.515 -19.297 -23.812 1 98.5 159 GLU B N 1
ATOM 2933 C CA . GLU B 1 159 ? -1.612 -19.156 -22.875 1 98.5 159 GLU B CA 1
ATOM 2934 C C . GLU B 1 159 ? -2.229 -17.75 -22.938 1 98.5 159 GLU B C 1
ATOM 2936 O O . GLU B 1 159 ? -3.357 -17.547 -22.484 1 98.5 159 GLU B O 1
ATOM 2941 N N . ALA B 1 160 ? -1.493 -16.75 -23.469 1 98.56 160 ALA B N 1
ATOM 2942 C CA . ALA B 1 160 ? -1.985 -15.375 -23.578 1 98.56 160 ALA B CA 1
ATOM 2943 C C . ALA B 1 160 ? -3.281 -15.328 -24.391 1 98.56 160 ALA B C 1
ATOM 2945 O O . ALA B 1 160 ? -4.156 -14.5 -24.109 1 98.56 160 ALA B O 1
ATOM 2946 N N . ALA B 1 161 ? -3.406 -16.219 -25.312 1 98 161 ALA B N 1
ATOM 2947 C CA . ALA B 1 161 ? -4.582 -16.234 -26.188 1 98 161 ALA B CA 1
ATOM 2948 C C . ALA B 1 161 ? -5.852 -16.516 -25.391 1 98 161 ALA B C 1
ATOM 2950 O O . ALA B 1 161 ? -6.949 -16.141 -25.812 1 98 161 ALA B O 1
ATOM 2951 N N . ASN B 1 162 ? -5.723 -17.141 -24.25 1 98.25 162 ASN B N 1
ATOM 2952 C CA . ASN B 1 162 ? -6.867 -17.547 -23.438 1 98.25 162 ASN B CA 1
ATOM 2953 C C . ASN B 1 162 ? -7.207 -16.484 -22.391 1 98.25 162 ASN B C 1
ATOM 2955 O O . ASN B 1 162 ? -8.219 -16.609 -21.688 1 98.25 162 ASN B O 1
ATOM 2959 N N . ILE B 1 163 ? -6.414 -15.484 -22.25 1 98.62 163 ILE B N 1
ATOM 2960 C CA . ILE B 1 163 ? -6.613 -14.477 -21.219 1 98.62 163 ILE B CA 1
ATOM 2961 C C . ILE B 1 163 ? -7.684 -13.484 -21.656 1 98.62 163 ILE B C 1
ATOM 2963 O O . ILE B 1 163 ? -7.609 -12.93 -22.75 1 98.62 163 ILE B O 1
ATOM 2967 N N . ARG B 1 164 ? -8.695 -13.297 -20.781 1 98 164 ARG B N 1
ATOM 2968 C CA . ARG B 1 164 ? -9.82 -12.422 -21.094 1 98 164 ARG B CA 1
ATOM 2969 C C . ARG B 1 164 ? -9.984 -11.344 -20.016 1 98 164 ARG B C 1
ATOM 2971 O O . ARG B 1 164 ? -11 -10.656 -19.984 1 98 164 ARG B O 1
ATOM 2978 N N . VAL B 1 165 ? -9.078 -11.289 -19.078 1 98.62 165 VAL B N 1
ATOM 2979 C CA . VAL B 1 165 ? -9.133 -10.336 -17.984 1 98.62 165 VAL B CA 1
ATOM 2980 C C . VAL B 1 165 ? -7.879 -9.461 -18 1 98.62 165 VAL B C 1
ATOM 2982 O O . VAL B 1 165 ? -6.871 -9.82 -18.609 1 98.62 165 VAL B O 1
ATOM 2985 N N . PRO B 1 166 ? -7.906 -8.266 -17.359 1 98.75 166 PRO B N 1
ATOM 2986 C CA . PRO B 1 166 ? -6.711 -7.422 -17.297 1 98.75 166 PRO B CA 1
ATOM 2987 C C . PRO B 1 166 ? -5.559 -8.086 -16.547 1 98.75 166 PRO B C 1
ATOM 2989 O O . PRO B 1 166 ? -5.785 -8.773 -15.555 1 98.75 166 PRO B O 1
ATOM 2992 N N . VAL B 1 167 ? -4.34 -7.867 -17.016 1 98.94 167 VAL B N 1
ATOM 2993 C CA . VAL B 1 167 ? -3.135 -8.375 -16.359 1 98.94 167 VAL B CA 1
ATOM 2994 C C . VAL B 1 167 ? -2.066 -7.281 -16.328 1 98.94 167 VAL B C 1
ATOM 2996 O O . VAL B 1 167 ? -1.831 -6.605 -17.328 1 98.94 167 VAL B O 1
ATOM 2999 N N . GLN B 1 168 ? -1.431 -7.062 -15.18 1 98.94 168 GLN B N 1
ATOM 3000 C CA . GLN B 1 168 ? -0.331 -6.113 -15.031 1 98.94 168 GLN B CA 1
ATOM 3001 C C . GLN B 1 168 ? 0.953 -6.824 -14.609 1 98.94 168 GLN B C 1
ATOM 3003 O O . GLN B 1 168 ? 1.033 -7.375 -13.508 1 98.94 168 GLN B O 1
ATOM 3008 N N . PHE B 1 169 ? 1.954 -6.758 -15.492 1 98.94 169 PHE B N 1
ATOM 3009 C CA . PHE B 1 169 ? 3.217 -7.449 -15.266 1 98.94 169 PHE B CA 1
ATOM 3010 C C . PHE B 1 169 ? 4.262 -6.5 -14.695 1 98.94 169 PHE B C 1
ATOM 3012 O O . PHE B 1 169 ? 4.359 -5.348 -15.125 1 98.94 169 PHE B O 1
ATOM 3019 N N . HIS B 1 170 ? 5.082 -6.996 -13.75 1 98.94 170 HIS B N 1
ATOM 3020 C CA . HIS B 1 170 ? 6.203 -6.254 -13.188 1 98.94 170 HIS B CA 1
ATOM 3021 C C . HIS B 1 170 ? 7.5 -7.043 -13.297 1 98.94 170 HIS B C 1
ATOM 3023 O O . HIS B 1 170 ? 7.598 -8.164 -12.781 1 98.94 170 HIS B O 1
ATOM 3029 N N . TYR B 1 171 ? 8.492 -6.473 -13.969 1 98.94 171 TYR B N 1
ATOM 3030 C CA . TYR B 1 171 ? 9.781 -7.121 -14.164 1 98.94 171 TYR B CA 1
ATOM 3031 C C . TYR B 1 171 ? 10.922 -6.215 -13.711 1 98.94 171 TYR B C 1
ATOM 3033 O O . TYR B 1 171 ? 10.773 -4.988 -13.688 1 98.94 171 TYR B O 1
ATOM 3041 N N . GLY B 1 172 ? 12.008 -6.84 -13.273 1 98.75 172 GLY B N 1
ATOM 3042 C CA . GLY B 1 172 ? 13.242 -6.113 -13.039 1 98.75 172 GLY B CA 1
ATOM 3043 C C . GLY B 1 172 ? 14.195 -6.172 -14.219 1 98.75 172 GLY B C 1
ATOM 3044 O O . GLY B 1 172 ? 14.43 -7.238 -14.789 1 98.75 172 GLY B O 1
ATOM 3045 N N . ALA B 1 173 ? 14.805 -5.082 -14.531 1 98.62 173 ALA B N 1
ATOM 3046 C CA . ALA B 1 173 ? 15.68 -4.992 -15.703 1 98.62 173 ALA B CA 1
ATOM 3047 C C . ALA B 1 173 ? 16.953 -5.797 -15.492 1 98.62 173 ALA B C 1
ATOM 3049 O O . ALA B 1 173 ? 17.609 -6.211 -16.453 1 98.62 173 ALA B O 1
ATOM 3050 N N . LEU B 1 174 ? 17.312 -6.023 -14.25 1 98.38 174 LEU B N 1
ATOM 3051 C CA . LEU B 1 174 ? 18.578 -6.695 -13.938 1 98.38 174 LEU B CA 1
ATOM 3052 C C . LEU B 1 174 ? 18.344 -8.18 -13.672 1 98.38 174 LEU B C 1
ATOM 3054 O O . LEU B 1 174 ? 19.266 -8.883 -13.242 1 98.38 174 LEU B O 1
ATOM 3058 N N . ASP B 1 175 ? 17.078 -8.633 -13.852 1 98.31 175 ASP B N 1
ATOM 3059 C CA . ASP B 1 175 ? 16.734 -10.023 -13.594 1 98.31 175 ASP B CA 1
ATOM 3060 C C . ASP B 1 175 ? 17.375 -10.953 -14.617 1 98.31 175 ASP B C 1
ATOM 3062 O O . ASP B 1 175 ? 16.875 -11.078 -15.742 1 98.31 175 ASP B O 1
ATOM 3066 N N . ALA B 1 176 ? 18.359 -11.727 -14.219 1 96.5 176 ALA B N 1
ATOM 3067 C CA . ALA B 1 176 ? 19.094 -12.602 -15.133 1 96.5 176 ALA B CA 1
ATOM 3068 C C . ALA B 1 176 ? 18.266 -13.836 -15.484 1 96.5 176 ALA B C 1
ATOM 3070 O O . ALA B 1 176 ? 18.531 -14.492 -16.5 1 96.5 176 ALA B O 1
ATOM 3071 N N . HIS B 1 177 ? 17.297 -14.18 -14.695 1 96.12 177 HIS B N 1
ATOM 3072 C CA . HIS B 1 177 ? 16.469 -15.344 -14.945 1 96.12 177 HIS B CA 1
ATOM 3073 C C . HIS B 1 177 ? 15.383 -15.039 -15.984 1 96.12 177 HIS B C 1
ATOM 3075 O O . HIS B 1 177 ? 14.766 -15.953 -16.531 1 96.12 177 HIS B O 1
ATOM 3081 N N . ILE B 1 178 ? 15.07 -13.758 -16.156 1 98.44 178 ILE B N 1
ATOM 3082 C CA . ILE B 1 178 ? 14.086 -13.273 -17.125 1 98.44 178 ILE B CA 1
ATOM 3083 C C . ILE B 1 178 ? 14.711 -12.172 -17.984 1 98.44 178 ILE B C 1
ATOM 3085 O O . ILE B 1 178 ? 14.414 -10.984 -17.781 1 98.44 178 ILE B O 1
ATOM 3089 N N . PRO B 1 179 ? 15.508 -12.562 -18.922 1 97.12 179 PRO B N 1
ATOM 3090 C CA . PRO B 1 179 ? 16.203 -11.562 -19.734 1 97.12 179 PRO B CA 1
ATOM 3091 C C . PRO B 1 179 ? 15.25 -10.711 -20.562 1 97.12 179 PRO B C 1
ATOM 3093 O O . PRO B 1 179 ? 14.078 -11.055 -20.719 1 97.12 179 PRO B O 1
ATOM 3096 N N . PRO B 1 180 ? 15.734 -9.617 -21.109 1 97.81 180 PRO B N 1
ATOM 3097 C CA . PRO B 1 180 ? 14.891 -8.68 -21.859 1 97.81 180 PRO B CA 1
ATOM 3098 C C . PRO B 1 180 ? 14.125 -9.359 -23 1 97.81 180 PRO B C 1
ATOM 3100 O O . PRO B 1 180 ? 12.984 -8.984 -23.281 1 97.81 180 PRO B O 1
ATOM 3103 N N . GLU B 1 181 ? 14.688 -10.344 -23.594 1 98.12 181 GLU B N 1
ATOM 3104 C CA . GLU B 1 181 ? 14.016 -11.055 -24.688 1 98.12 181 GLU B CA 1
ATOM 3105 C C . GLU B 1 181 ? 12.781 -11.797 -24.172 1 98.12 181 GLU B C 1
ATOM 3107 O O . GLU B 1 181 ? 11.781 -11.898 -24.875 1 98.12 181 GLU B O 1
ATOM 3112 N N . ALA B 1 182 ? 12.891 -12.375 -23.047 1 98.5 182 ALA B N 1
ATOM 3113 C CA . ALA B 1 182 ? 11.742 -13.039 -22.438 1 98.5 182 ALA B CA 1
ATOM 3114 C C . ALA B 1 182 ? 10.609 -12.047 -22.156 1 98.5 182 ALA B C 1
ATOM 3116 O O . ALA B 1 182 ? 9.445 -12.336 -22.438 1 98.5 182 ALA B O 1
ATOM 3117 N N . VAL B 1 183 ? 10.938 -10.859 -21.625 1 98.69 183 VAL B N 1
ATOM 3118 C CA . VAL B 1 183 ? 9.953 -9.82 -21.344 1 98.69 183 VAL B CA 1
ATOM 3119 C C . VAL B 1 183 ? 9.305 -9.367 -22.656 1 98.69 183 VAL B C 1
ATOM 3121 O O . VAL B 1 183 ? 8.094 -9.172 -22.719 1 98.69 183 VAL B O 1
ATOM 3124 N N . GLN B 1 184 ? 10.125 -9.219 -23.688 1 98.5 184 GLN B N 1
ATOM 3125 C CA . GLN B 1 184 ? 9.602 -8.844 -25 1 98.5 184 GLN B CA 1
ATOM 3126 C C . GLN B 1 184 ? 8.617 -9.891 -25.516 1 98.5 184 GLN B C 1
ATOM 3128 O O . GLN B 1 184 ? 7.594 -9.547 -26.109 1 98.5 184 GLN B O 1
ATOM 3133 N N . GLY B 1 185 ? 8.938 -11.148 -25.328 1 98.62 185 GLY B N 1
ATOM 3134 C CA . GLY B 1 185 ? 8 -12.203 -25.688 1 98.62 185 GLY B CA 1
ATOM 3135 C C . GLY B 1 185 ? 6.648 -12.055 -25.031 1 98.62 185 GLY B C 1
ATOM 3136 O O . GLY B 1 185 ? 5.613 -12.227 -25.672 1 98.62 185 GLY B O 1
ATOM 3137 N N . VAL B 1 186 ? 6.645 -11.734 -23.75 1 98.75 186 VAL B N 1
ATOM 3138 C CA . VAL B 1 186 ? 5.398 -11.516 -23.016 1 98.75 186 VAL B CA 1
ATOM 3139 C C . VAL B 1 186 ? 4.664 -10.312 -23.609 1 98.75 186 VAL B C 1
ATOM 3141 O O . VAL B 1 186 ? 3.449 -10.359 -23.812 1 98.75 186 VAL B O 1
ATOM 3144 N N . ARG B 1 187 ? 5.398 -9.203 -23.859 1 98.44 187 ARG B N 1
ATOM 3145 C CA . ARG B 1 187 ? 4.812 -8.008 -24.469 1 98.44 187 ARG B CA 1
ATOM 3146 C C . ARG B 1 187 ? 4.117 -8.344 -25.781 1 98.44 187 ARG B C 1
ATOM 3148 O O . ARG B 1 187 ? 2.982 -7.922 -26.016 1 98.44 187 ARG B O 1
ATOM 3155 N N . ASP B 1 188 ? 4.785 -9.109 -26.547 1 98.44 188 ASP B N 1
ATOM 3156 C CA . ASP B 1 188 ? 4.238 -9.477 -27.859 1 98.44 188 ASP B CA 1
ATOM 3157 C C . ASP B 1 188 ? 2.998 -10.359 -27.703 1 98.44 188 ASP B C 1
ATOM 3159 O O . ASP B 1 188 ? 2.002 -10.156 -28.406 1 98.44 188 ASP B O 1
ATOM 3163 N N . ALA B 1 189 ? 3.086 -11.305 -26.844 1 98.5 189 ALA B N 1
ATOM 3164 C CA . ALA B 1 189 ? 1.978 -12.227 -26.641 1 98.5 189 ALA B CA 1
ATOM 3165 C C . ALA B 1 189 ? 0.744 -11.5 -26.109 1 98.5 189 ALA B C 1
ATOM 3167 O O . ALA B 1 189 ? -0.388 -11.875 -26.422 1 98.5 189 ALA B O 1
ATOM 3168 N N . MET B 1 190 ? 0.968 -10.438 -25.359 1 98.44 190 MET B N 1
ATOM 3169 C CA . MET B 1 190 ? -0.133 -9.742 -24.703 1 98.44 190 MET B CA 1
ATOM 3170 C C . MET B 1 190 ? -0.596 -8.547 -25.531 1 98.44 190 MET B C 1
ATOM 3172 O O . MET B 1 190 ? -1.526 -7.84 -25.141 1 98.44 190 MET B O 1
ATOM 3176 N N . ALA B 1 191 ? 0.095 -8.305 -26.578 1 96.5 191 ALA B N 1
ATOM 3177 C CA . ALA B 1 191 ? -0.219 -7.148 -27.422 1 96.5 191 ALA B CA 1
ATOM 3178 C C . ALA B 1 191 ? -1.689 -7.152 -27.828 1 96.5 191 ALA B C 1
ATOM 3180 O O . ALA B 1 191 ? -2.217 -8.18 -28.266 1 96.5 191 ALA B O 1
ATOM 3181 N N . GLY B 1 192 ? -2.406 -6.008 -27.625 1 93.25 192 GLY B N 1
ATOM 3182 C CA . GLY B 1 192 ? -3.787 -5.855 -28.047 1 93.25 192 GLY B CA 1
ATOM 3183 C C . GLY B 1 192 ? -4.789 -6.332 -27.016 1 93.25 192 GLY B C 1
ATOM 3184 O O . GLY B 1 192 ? -5.996 -6.164 -27.188 1 93.25 192 GLY B O 1
ATOM 3185 N N . LYS B 1 193 ? -4.336 -6.992 -26.016 1 94.81 193 LYS B N 1
ATOM 3186 C CA . LYS B 1 193 ? -5.242 -7.414 -24.953 1 94.81 193 LYS B CA 1
ATOM 3187 C C . LYS B 1 193 ? -5.648 -6.238 -24.078 1 94.81 193 LYS B C 1
ATOM 3189 O O . LYS B 1 193 ? -4.797 -5.578 -23.469 1 94.81 193 LYS B O 1
ATOM 3194 N N . PRO B 1 194 ? -6.902 -5.996 -24.016 1 92.94 194 PRO B N 1
ATOM 3195 C CA . PRO B 1 194 ? -7.332 -4.859 -23.188 1 92.94 194 PRO B CA 1
ATOM 3196 C C . PRO B 1 194 ? -6.902 -4.988 -21.734 1 92.94 194 PRO B C 1
ATOM 3198 O O . PRO B 1 194 ? -7.008 -6.066 -21.141 1 92.94 194 PRO B O 1
ATOM 3201 N N . GLY B 1 195 ? -6.414 -3.961 -21.172 1 95.25 195 GLY B N 1
ATOM 3202 C CA . GLY B 1 195 ? -6.07 -3.904 -19.766 1 95.25 195 GLY B CA 1
ATOM 3203 C C . GLY B 1 195 ? -4.719 -4.523 -19.453 1 95.25 195 GLY B C 1
ATOM 3204 O O . GLY B 1 195 ? -4.379 -4.734 -18.281 1 95.25 195 GLY B O 1
ATOM 3205 N N . SER B 1 196 ? -3.971 -4.875 -20.453 1 96 196 SER B N 1
ATOM 3206 C CA . SER B 1 196 ? -2.639 -5.438 -20.25 1 96 196 SER B CA 1
ATOM 3207 C C . SER B 1 196 ? -1.601 -4.336 -20.062 1 96 196 SER B C 1
ATOM 3209 O O . SER B 1 196 ? -1.511 -3.408 -20.859 1 96 196 SER B O 1
ATOM 3211 N N . GLU B 1 197 ? -0.834 -4.398 -18.969 1 98.19 197 GLU B N 1
ATOM 3212 C CA . GLU B 1 197 ? 0.26 -3.484 -18.656 1 98.19 197 GLU B CA 1
ATOM 3213 C C . GLU B 1 197 ? 1.536 -4.25 -18.312 1 98.19 197 GLU B C 1
ATOM 3215 O O . GLU B 1 197 ? 1.487 -5.289 -17.656 1 98.19 197 GLU B O 1
ATOM 3220 N N . ILE B 1 198 ? 2.627 -3.766 -18.844 1 98.69 198 ILE B N 1
ATOM 3221 C CA . ILE B 1 198 ? 3.916 -4.371 -18.516 1 98.69 198 ILE B CA 1
ATOM 3222 C C . ILE B 1 198 ? 4.902 -3.285 -18.094 1 98.69 198 ILE B C 1
ATOM 3224 O O . ILE B 1 198 ? 5.141 -2.328 -18.828 1 98.69 198 ILE B O 1
ATOM 3228 N N . TYR B 1 199 ? 5.473 -3.416 -16.922 1 98.88 199 TYR B N 1
ATOM 3229 C CA . TYR B 1 199 ? 6.469 -2.492 -16.391 1 98.88 199 TYR B CA 1
ATOM 3230 C C . TYR B 1 199 ? 7.801 -3.199 -16.172 1 98.88 199 TYR B C 1
ATOM 3232 O O . TYR B 1 199 ? 7.832 -4.336 -15.688 1 98.88 199 TYR B O 1
ATOM 3240 N N . VAL B 1 200 ? 8.875 -2.549 -16.547 1 98.81 200 VAL B N 1
ATOM 3241 C CA . VAL B 1 200 ? 10.234 -2.998 -16.281 1 98.81 200 VAL B CA 1
ATOM 3242 C C . VAL B 1 200 ? 10.977 -1.945 -15.461 1 98.81 200 VAL B C 1
ATOM 3244 O O . VAL B 1 200 ? 11.07 -0.785 -15.867 1 98.81 200 VAL B O 1
ATOM 3247 N N . TYR B 1 201 ? 11.531 -2.357 -14.359 1 98.62 201 TYR B N 1
ATOM 3248 C CA . TYR B 1 201 ? 12.188 -1.439 -13.43 1 98.62 201 TYR B CA 1
ATOM 3249 C C . TYR B 1 201 ? 13.703 -1.516 -13.562 1 98.62 201 TYR B C 1
ATOM 3251 O O . TYR B 1 201 ? 14.305 -2.553 -13.281 1 98.62 201 TYR B O 1
ATOM 3259 N N . GLN B 1 202 ? 14.422 -0.504 -13.961 1 96.94 202 GLN B N 1
ATOM 3260 C CA . GLN B 1 202 ? 15.82 -0.463 -14.375 1 96.94 202 GLN B CA 1
ATOM 3261 C C . GLN B 1 202 ? 16.75 -0.853 -13.227 1 96.94 202 GLN B C 1
ATOM 3263 O O . GLN B 1 202 ? 17.766 -1.521 -13.445 1 96.94 202 GLN B O 1
ATOM 3268 N N . GLY B 1 203 ? 16.531 -0.573 -11.977 1 95.75 203 GLY B N 1
ATOM 3269 C CA . GLY B 1 203 ? 17.422 -0.868 -10.867 1 95.75 203 GLY B CA 1
ATOM 3270 C C . GLY B 1 203 ? 17 -2.1 -10.078 1 95.75 203 GLY B C 1
ATOM 3271 O O . GLY B 1 203 ? 17.609 -2.428 -9.062 1 95.75 203 GLY B O 1
ATOM 3272 N N . ALA B 1 204 ? 16.141 -2.828 -10.68 1 98.25 204 ALA B N 1
ATOM 3273 C CA . ALA B 1 204 ? 15.562 -3.92 -9.906 1 98.25 204 ALA B CA 1
ATOM 3274 C C . ALA B 1 204 ? 16 -5.273 -10.453 1 98.25 204 ALA B C 1
ATOM 3276 O O . ALA B 1 204 ? 16.078 -5.465 -11.672 1 98.25 204 ALA B O 1
ATOM 3277 N N . ASP B 1 205 ? 16.328 -6.234 -9.562 1 98.44 205 ASP B N 1
ATOM 3278 C CA . ASP B 1 205 ? 16.656 -7.625 -9.867 1 98.44 205 ASP B CA 1
ATOM 3279 C C . ASP B 1 205 ? 15.469 -8.547 -9.562 1 98.44 205 ASP B C 1
ATOM 3281 O O . ASP B 1 205 ? 14.406 -8.078 -9.164 1 98.44 205 ASP B O 1
ATOM 3285 N N . HIS B 1 206 ? 15.656 -9.906 -9.867 1 98.44 206 HIS B N 1
ATOM 3286 C CA . HIS B 1 206 ? 14.633 -10.875 -9.484 1 98.44 206 HIS B CA 1
ATOM 3287 C C . HIS B 1 206 ? 14.336 -10.797 -7.988 1 98.44 206 HIS B C 1
ATOM 3289 O O . HIS B 1 206 ? 15.25 -10.734 -7.168 1 98.44 206 HIS B O 1
ATOM 3295 N N . GLY B 1 207 ? 13.078 -10.734 -7.617 1 98.44 207 GLY B N 1
ATOM 3296 C CA . GLY B 1 207 ? 12.703 -10.711 -6.211 1 98.44 207 GLY B CA 1
ATOM 3297 C C . GLY B 1 207 ? 12.797 -9.328 -5.59 1 98.44 207 GLY B C 1
ATOM 3298 O O . GLY B 1 207 ? 12.906 -9.203 -4.367 1 98.44 207 GLY B O 1
ATOM 3299 N N . PHE B 1 208 ? 12.734 -8.25 -6.383 1 98.44 208 PHE B N 1
ATOM 3300 C CA . PHE B 1 208 ? 12.977 -6.891 -5.922 1 98.44 208 PHE B CA 1
ATOM 3301 C C . PHE B 1 208 ? 11.922 -6.469 -4.906 1 98.44 208 PHE B C 1
ATOM 3303 O O . PHE B 1 208 ? 12.109 -5.488 -4.184 1 98.44 208 PHE B O 1
ATOM 3310 N N . ASN B 1 209 ? 10.797 -7.152 -4.805 1 98.25 209 ASN B N 1
ATOM 3311 C CA . ASN B 1 209 ? 9.727 -6.77 -3.891 1 98.25 209 ASN B CA 1
ATOM 3312 C C . ASN B 1 209 ? 9.969 -7.316 -2.486 1 98.25 209 ASN B C 1
ATOM 3314 O O . ASN B 1 209 ? 9.305 -6.902 -1.531 1 98.25 209 ASN B O 1
ATOM 3318 N N . CYS B 1 210 ? 10.805 -8.305 -2.314 1 97.81 210 CYS B N 1
ATOM 3319 C CA . CYS B 1 210 ? 10.945 -9.016 -1.05 1 97.81 210 CYS B CA 1
ATOM 3320 C C . CYS B 1 210 ? 11.984 -8.352 -0.158 1 97.81 210 CYS B C 1
ATOM 3322 O O . CYS B 1 210 ? 13.188 -8.477 -0.401 1 97.81 210 CYS B O 1
ATOM 3324 N N . TRP B 1 211 ? 11.547 -7.777 0.913 1 95.12 211 TRP B N 1
ATOM 3325 C CA . TRP B 1 211 ? 12.414 -6.996 1.788 1 95.12 211 TRP B CA 1
ATOM 3326 C C . TRP B 1 211 ? 13.383 -7.898 2.541 1 95.12 211 TRP B C 1
ATOM 3328 O O . TRP B 1 211 ? 14.336 -7.418 3.156 1 95.12 211 TRP B O 1
ATOM 3338 N N . ALA B 1 212 ? 13.203 -9.219 2.492 1 94.94 212 ALA B N 1
ATOM 3339 C CA . ALA B 1 212 ? 14.055 -10.156 3.207 1 94.94 212 ALA B CA 1
ATOM 3340 C C . ALA B 1 212 ? 1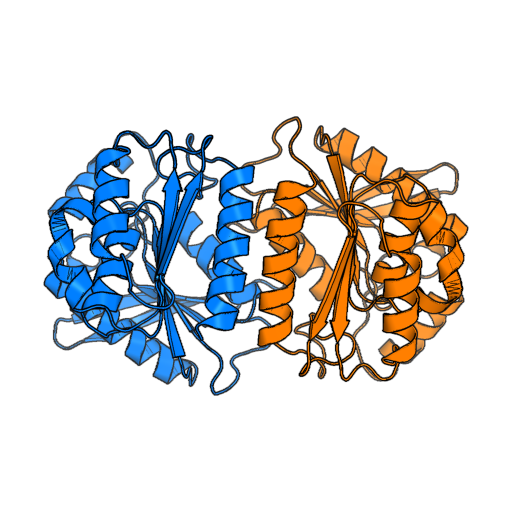5.195 -10.648 2.318 1 94.94 212 ALA B C 1
ATOM 3342 O O . ALA B 1 212 ? 16.094 -11.359 2.783 1 94.94 212 ALA B O 1
ATOM 3343 N N . ARG B 1 213 ? 15.164 -10.32 1.041 1 95.44 213 ARG B N 1
ATOM 3344 C CA . ARG B 1 213 ? 16.172 -10.75 0.074 1 95.44 213 ARG B CA 1
ATOM 3345 C C . ARG B 1 213 ? 17.234 -9.68 -0.125 1 95.44 213 ARG B C 1
ATOM 3347 O O . ARG B 1 213 ? 16.969 -8.484 0.026 1 95.44 213 ARG B O 1
ATOM 3354 N N . GLY B 1 214 ? 18.453 -10.156 -0.534 1 93.81 214 GLY B N 1
ATOM 3355 C CA . GLY B 1 214 ? 19.516 -9.234 -0.916 1 93.81 214 GLY B CA 1
ATOM 3356 C C . GLY B 1 214 ? 19.172 -8.422 -2.15 1 93.81 214 GLY B C 1
ATOM 3357 O O . GLY B 1 214 ? 19.719 -7.336 -2.354 1 93.81 214 GLY B O 1
ATOM 3358 N N . SER B 1 215 ? 18.219 -8.93 -2.988 1 96.62 215 SER B N 1
ATOM 3359 C CA . SER B 1 215 ? 17.859 -8.273 -4.238 1 96.62 215 SER B CA 1
ATOM 3360 C C . SER B 1 215 ? 16.781 -7.211 -4.012 1 96.62 215 SER B C 1
ATOM 3362 O O . SER B 1 215 ? 16.344 -6.555 -4.953 1 96.62 215 SER B O 1
ATOM 3364 N N . TYR B 1 216 ? 16.391 -7.047 -2.738 1 96.31 216 TYR B N 1
ATOM 3365 C CA . TYR B 1 216 ? 15.367 -6.043 -2.449 1 96.31 216 TYR B CA 1
ATOM 3366 C C . TYR B 1 216 ? 15.758 -4.684 -3.01 1 96.31 216 TYR B C 1
ATOM 3368 O O . TYR B 1 216 ? 16.906 -4.246 -2.842 1 96.31 216 TYR B O 1
ATOM 3376 N N . HIS B 1 217 ? 14.82 -4.043 -3.732 1 96.25 217 HIS B N 1
ATOM 3377 C CA . HIS B 1 217 ? 14.984 -2.701 -4.281 1 96.25 217 HIS B CA 1
ATOM 3378 C C . HIS B 1 217 ? 13.789 -1.82 -3.953 1 96.25 217 HIS B C 1
ATOM 3380 O O . HIS B 1 217 ? 12.805 -1.796 -4.703 1 96.25 217 HIS B O 1
ATOM 3386 N N . GLN B 1 218 ? 13.961 -1.049 -2.932 1 94.94 218 GLN B N 1
ATOM 3387 C CA . GLN B 1 218 ? 12.852 -0.335 -2.307 1 94.94 218 GLN B CA 1
ATOM 3388 C C . GLN B 1 218 ? 12.141 0.561 -3.314 1 94.94 218 GLN B C 1
ATOM 3390 O O . GLN B 1 218 ? 10.906 0.538 -3.412 1 94.94 218 GLN B O 1
ATOM 3395 N N . PRO B 1 219 ? 12.828 1.392 -4.16 1 95.38 219 PRO B N 1
ATOM 3396 C CA . PRO B 1 219 ? 12.102 2.281 -5.066 1 95.38 219 PRO B CA 1
ATOM 3397 C C . PRO B 1 219 ? 11.211 1.523 -6.051 1 95.38 219 PRO B C 1
ATOM 3399 O O . PRO B 1 219 ? 10.07 1.92 -6.293 1 95.38 219 PRO B O 1
ATOM 3402 N N 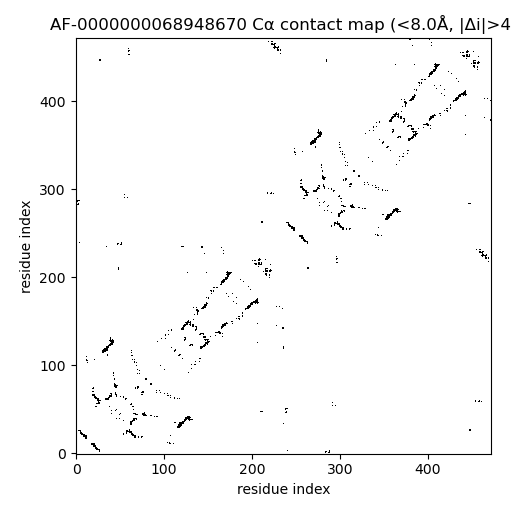. SER B 1 220 ? 11.727 0.419 -6.539 1 97.94 220 SER B N 1
ATOM 3403 C CA . SER B 1 220 ? 10.953 -0.363 -7.496 1 97.94 220 SER B CA 1
ATOM 3404 C C . SER B 1 220 ? 9.797 -1.085 -6.816 1 97.94 220 SER B C 1
ATOM 3406 O O . SER B 1 220 ? 8.703 -1.179 -7.371 1 97.94 220 SER B O 1
ATOM 3408 N N . ALA B 1 221 ? 10.047 -1.611 -5.594 1 97.44 221 ALA B N 1
ATOM 3409 C CA . ALA B 1 221 ? 9.008 -2.316 -4.848 1 97.44 221 ALA B CA 1
ATOM 3410 C C . ALA B 1 221 ? 7.84 -1.39 -4.523 1 97.44 221 ALA B C 1
ATOM 3412 O O . ALA B 1 221 ? 6.676 -1.747 -4.734 1 97.44 221 ALA B O 1
ATOM 3413 N N . ALA B 1 222 ? 8.141 -0.19 -4.035 1 97.19 222 ALA B N 1
ATOM 3414 C CA . ALA B 1 222 ? 7.102 0.774 -3.688 1 97.19 222 ALA B CA 1
ATOM 3415 C C . ALA B 1 222 ? 6.328 1.22 -4.926 1 97.19 222 ALA B C 1
ATOM 3417 O O . ALA B 1 222 ? 5.098 1.306 -4.898 1 97.19 222 ALA B O 1
ATOM 3418 N N . LEU B 1 223 ? 7.055 1.5 -5.969 1 98.56 223 LEU B N 1
ATOM 3419 C CA . LEU B 1 223 ? 6.422 1.924 -7.215 1 98.56 223 LEU B CA 1
ATOM 3420 C C . LEU B 1 223 ? 5.531 0.821 -7.773 1 98.56 223 LEU B C 1
ATOM 3422 O O . LEU B 1 223 ? 4.391 1.077 -8.164 1 98.56 223 LEU B O 1
ATOM 3426 N N . ALA B 1 224 ? 6.031 -0.41 -7.812 1 98.88 224 ALA B N 1
ATOM 3427 C CA . ALA B 1 224 ? 5.262 -1.543 -8.32 1 98.88 224 ALA B CA 1
ATOM 3428 C C . ALA B 1 224 ? 4.016 -1.779 -7.473 1 98.88 224 ALA B C 1
ATOM 3430 O O . ALA B 1 224 ? 2.941 -2.07 -8.008 1 98.88 224 ALA B O 1
ATOM 3431 N N . HIS B 1 225 ? 4.18 -1.713 -6.16 1 98.75 225 HIS B N 1
ATOM 3432 C CA . HIS B 1 225 ? 3.029 -1.875 -5.277 1 98.75 225 HIS B CA 1
ATOM 3433 C C . HIS B 1 225 ? 1.977 -0.803 -5.539 1 98.75 225 HIS B C 1
ATOM 3435 O O . HIS B 1 225 ? 0.783 -1.104 -5.613 1 98.75 225 HIS B O 1
ATOM 3441 N N . GLY B 1 226 ? 2.4 0.477 -5.695 1 98.88 226 GLY B N 1
ATOM 3442 C CA . GLY B 1 226 ? 1.476 1.541 -6.051 1 98.88 226 GLY B CA 1
ATOM 3443 C C . GLY B 1 226 ? 0.743 1.286 -7.352 1 98.88 226 GLY B C 1
ATOM 3444 O O . GLY B 1 226 ? -0.48 1.429 -7.422 1 98.88 226 GLY B O 1
ATOM 3445 N N . ARG B 1 227 ? 1.463 0.885 -8.367 1 98.88 227 ARG B N 1
ATOM 3446 C CA . ARG B 1 227 ? 0.869 0.576 -9.664 1 98.88 227 ARG B CA 1
ATOM 3447 C C . ARG B 1 227 ? -0.12 -0.58 -9.555 1 98.88 227 ARG B C 1
ATOM 3449 O O . ARG B 1 227 ? -1.186 -0.556 -10.172 1 98.88 227 ARG B O 1
ATOM 3456 N N . ALA B 1 228 ? 0.236 -1.562 -8.742 1 98.94 228 ALA B N 1
ATOM 3457 C CA . ALA B 1 228 ? -0.661 -2.697 -8.539 1 98.94 228 ALA B CA 1
ATOM 3458 C C . ALA B 1 228 ? -1.96 -2.26 -7.871 1 98.94 228 ALA B C 1
ATOM 3460 O O . ALA B 1 228 ? -3.045 -2.699 -8.258 1 98.94 228 ALA B O 1
ATOM 3461 N N . LEU B 1 229 ? -1.857 -1.413 -6.875 1 98.81 229 LEU B N 1
ATOM 3462 C CA . LEU B 1 229 ? -3.049 -0.937 -6.184 1 98.81 229 LEU B CA 1
ATOM 3463 C C . LEU B 1 229 ? -3.943 -0.138 -7.125 1 98.81 229 LEU B C 1
ATOM 3465 O O . LEU B 1 229 ? -5.164 -0.302 -7.113 1 98.81 229 LEU B O 1
ATOM 3469 N N . VAL B 1 230 ? -3.367 0.771 -7.926 1 98.75 230 VAL B N 1
ATOM 3470 C CA . VAL B 1 230 ? -4.133 1.534 -8.906 1 98.75 230 VAL B CA 1
ATOM 3471 C C . VAL B 1 230 ? -4.812 0.582 -9.883 1 98.75 230 VAL B C 1
ATOM 3473 O O . VAL B 1 230 ? -6.016 0.693 -10.141 1 98.75 230 VAL B O 1
ATOM 3476 N N . PHE B 1 231 ? -4.055 -0.378 -10.383 1 98.81 231 PHE B N 1
ATOM 3477 C CA . PHE B 1 231 ? -4.535 -1.358 -11.344 1 98.81 231 PHE B CA 1
ATOM 3478 C C . PHE B 1 231 ? -5.688 -2.172 -10.758 1 98.81 231 PHE B C 1
ATOM 3480 O O . PHE B 1 231 ? -6.723 -2.344 -11.406 1 98.81 231 PHE B O 1
ATOM 3487 N N . LEU B 1 232 ? -5.539 -2.672 -9.555 1 98.56 232 LEU B N 1
ATOM 3488 C CA . LEU B 1 232 ? -6.551 -3.5 -8.906 1 98.56 232 LEU B CA 1
ATOM 3489 C C . LEU B 1 232 ? -7.824 -2.705 -8.656 1 98.56 232 LEU B C 1
ATOM 3491 O O . LEU B 1 232 ? -8.93 -3.238 -8.781 1 98.56 232 LEU B O 1
ATOM 3495 N N . SER B 1 233 ? -7.699 -1.442 -8.297 1 96.88 233 SER B N 1
ATOM 3496 C CA . SER B 1 233 ? -8.867 -0.596 -8.07 1 96.88 233 SER B CA 1
ATOM 3497 C C . SER B 1 233 ? -9.68 -0.423 -9.344 1 96.88 233 SER B C 1
ATOM 3499 O O . SER B 1 233 ? -10.906 -0.33 -9.297 1 96.88 233 SER B O 1
ATOM 3501 N N . GLU B 1 234 ? -9.016 -0.398 -10.445 1 95.88 234 GLU B N 1
ATOM 3502 C CA . GLU B 1 234 ? -9.68 -0.208 -11.727 1 95.88 234 GLU B CA 1
ATOM 3503 C C . GLU B 1 234 ? -10.25 -1.523 -12.258 1 95.88 234 GLU B C 1
ATOM 3505 O O . GLU B 1 234 ? -11.328 -1.546 -12.852 1 95.88 234 GLU B O 1
ATOM 3510 N N . ALA B 1 235 ? -9.508 -2.561 -12.047 1 96.81 235 ALA B N 1
ATOM 3511 C CA . ALA B 1 235 ? -9.836 -3.848 -12.656 1 96.81 235 ALA B CA 1
ATOM 3512 C C . ALA B 1 235 ? -10.914 -4.574 -11.867 1 96.81 235 ALA B C 1
ATOM 3514 O O . ALA B 1 235 ? -11.602 -5.445 -12.398 1 96.81 235 ALA B O 1
ATOM 3515 N N . LEU B 1 236 ? -11.031 -4.348 -10.562 1 95.44 236 LEU B N 1
ATOM 3516 C CA . LEU B 1 236 ? -11.938 -5.09 -9.703 1 95.44 236 LEU B CA 1
ATOM 3517 C C . LEU B 1 236 ? -13.148 -4.238 -9.328 1 95.44 236 LEU B C 1
ATOM 3519 O O . LEU B 1 236 ? -14.258 -4.758 -9.188 1 95.44 236 LEU B O 1
#